Protein AF-A0A842VU24-F1 (afdb_monomer)

Secondary structure (DSSP, 8-state):
----TBSB-HHHHHHHHHHHHHHHHHHH-TT--EEEEEESSSEEEEEEEE--HHHHHHHGGG----S--BHHHHHHHHHHHHHHHTTT-SSPPEEEEEEE-S--B--HHHHHHHHHHHHHTTEEEEEEEESS---GGG-HHHHHHHHHT--EEEE-SHHHHHHHHHHHHSPPP------TT-TT-GGGSHHHHHHTPEEPBPPPHHHHHHHHHSTTTS----TTT--SS-TTT---HHHHEEE-TTT--EEEHHHHHHHHHHH-TT-TTEEE-TTT--EEE--HHHHHHHHHHHHTT-----------EE-EEEPPHHHHTT--S--TTT-----TTS-EEEETTT--EEEHHHHHHHHHHTSB-TTT-PEEP--

Radius of gyration: 28.28 Å; Cα contacts (8 Å, |Δi|>4): 596; chains: 1; bounding box: 62×72×73 Å

Foldseek 3Di:
DQDCPQVRGLLVLLLLLQLLLLVLQCVVPLPAWDWDWDFAVAIAGQGATDSDSVSSNVSSVPDDHHHAGAVLLNLLQLVLSVVVVCVVDPDDQAEAEEEEQLRHDDDLVSLVLSLVLCLVQLYAYEYEHEDDDDPPVPDSSCVSNVSSVHYYHYDSHSVCSSCVSNVRSDDDDDPDDPHPPPVPDPPPSPPSNLSSAAAFAADDPVSLVVCVVVPPPDQQAAPQPRHQADPQPRDGCNVQWTADSHPRRIHGLLSQLVQLCVAPVPGSQWFADPPPRRIHGHDVVSNVSNVVVVVVVPPPDPDPDPQAAWEKAWDDLVCQVVDPAAAPQPRHRRDSPFIWIAIPPPRHIHTPVRVVVCCVPQCADPPPRHHYDDD

Solvent-accessible surface area (backbone atoms only — not comparable to full-atom values): 21654 Å² total; per-residue (Å²): 86,83,55,47,86,54,80,48,39,45,46,60,42,47,53,49,9,50,46,38,18,51,55,44,31,36,73,76,37,6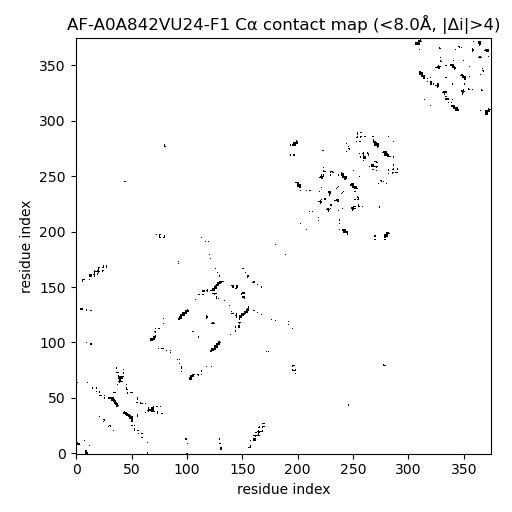8,83,50,68,48,63,42,70,49,57,16,70,54,59,43,81,64,41,66,77,41,57,55,62,64,65,56,52,57,49,56,75,76,69,71,92,39,87,59,23,39,56,59,60,37,52,30,52,52,51,50,55,49,58,57,48,56,74,77,47,79,94,69,87,46,73,46,82,45,75,42,54,81,78,53,54,76,56,68,70,61,43,51,53,48,30,51,44,32,37,65,74,59,28,26,31,28,28,43,36,45,53,89,83,71,69,76,90,74,38,66,58,47,52,40,4,58,69,22,74,24,54,64,46,79,30,58,48,59,67,61,39,30,51,43,18,44,68,70,34,60,82,80,83,80,72,90,63,86,59,95,78,49,90,86,56,75,88,72,59,67,68,57,60,64,72,46,36,43,59,58,33,70,71,49,73,68,58,41,52,50,62,66,66,48,73,79,82,71,62,72,42,16,74,81,77,67,33,48,45,39,90,89,76,66,45,49,41,81,79,44,32,24,23,41,69,85,78,63,48,39,33,33,44,63,57,51,23,52,48,7,45,72,76,24,77,92,44,41,42,37,36,56,40,94,85,76,61,49,54,32,26,53,62,64,70,41,34,54,60,53,55,63,58,54,56,74,75,59,72,74,78,78,83,77,85,75,82,58,68,34,47,68,46,74,54,60,78,88,53,45,83,71,54,95,58,46,22,77,76,79,63,47,70,68,60,94,88,57,59,39,32,29,32,72,81,73,64,52,35,28,41,50,75,49,45,54,50,37,47,74,78,65,38,26,43,89,88,76,65,30,35,56,55,93,125

Sequence (375 aa):
MIRNDIGLSRLFLALKASKKFIKAKINIDPSDLISIISFGNRVNKICQFTNDEEILVESLDNVKISGKGNLNDALVYGMQMLSTEMRKIGGKVHRIFILTDNKLNKDEEKLLNLANIAKGLNIYVDACQIGKTVNYSKSILKRISQFTGGDYGFFNNPEATINSGKSFASKKTIIKSNGYISFEKKEKAAPLLSKIALPLRRPNFMEIRLMMRNGNTEQKKCAICHSAKAPLTGADFFSEGRYCPSCDRPIHLSCAAMWAKKSSPEKRNIFRCPFCYFLVKIPLSAVSLVSKKKDNSKNKIEILETINTTKMKRIPAEEINKINASCSYCHNIFVGEYQVFKCENCGSYYHEPCLQKVFKEIGACRYCGYKITSK

Nearest PDB structures (foldseek):
  4wfq-assembly1_A  TM=8.377E-01  e=1.380E-07  Saccharomyces cerevisiae S288C
  7o4l-assembly1_6  TM=5.016E-01  e=2.884E-10  Saccharomyces cerevisiae S288C
  8umh-assembly1_6  TM=4.430E-01  e=6.566E-10  Saccharomyces cerevisiae
  7m2u-assembly1_6  TM=4.688E-01  e=5.082E-08  Saccharomyces cerevisiae S288C
  7ml0-assembly1_6  TM=4.858E-01  e=2.794E-07  Saccharomyces cerevisiae

Mean predicted aligned error: 15.79 Å

Structure (mmCIF, N/CA/C/O backbone):
data_AF-A0A842VU24-F1
#
_entry.id   AF-A0A842VU24-F1
#
loop_
_atom_site.group_PDB
_atom_site.id
_atom_site.type_symbol
_atom_site.label_atom_id
_atom_site.label_alt_id
_atom_site.label_comp_id
_atom_site.label_asym_id
_atom_site.label_entity_id
_atom_site.label_seq_id
_atom_site.pdbx_PDB_ins_code
_atom_site.Cartn_x
_atom_site.Cartn_y
_atom_site.Cartn_z
_atom_site.occupancy
_atom_site.B_iso_or_equiv
_atom_site.auth_seq_id
_atom_site.auth_comp_id
_atom_site.auth_asym_id
_atom_site.auth_atom_id
_atom_site.pdbx_PDB_model_num
ATOM 1 N N . MET A 1 1 ? -1.423 2.266 -17.296 1.00 88.62 1 MET A N 1
ATOM 2 C CA . MET A 1 1 ? -0.968 0.904 -17.664 1.00 88.62 1 MET A CA 1
ATOM 3 C C . MET A 1 1 ? -1.609 0.321 -18.935 1.00 88.62 1 MET A C 1
ATOM 5 O O . MET A 1 1 ? -0.985 -0.543 -19.529 1.00 88.62 1 MET A O 1
ATOM 9 N N . ILE A 1 2 ? -2.797 0.774 -19.384 1.00 88.44 2 ILE A N 1
ATOM 10 C CA . ILE A 1 2 ? -3.490 0.233 -20.589 1.00 88.44 2 ILE A CA 1
ATOM 11 C C . ILE A 1 2 ? -2.784 0.605 -21.903 1.00 88.44 2 ILE A C 1
ATOM 13 O O . ILE A 1 2 ? -2.879 -0.116 -22.884 1.00 88.44 2 ILE A O 1
ATOM 17 N N . ARG A 1 3 ? -2.093 1.749 -21.930 1.00 85.56 3 ARG A N 1
ATOM 18 C CA . ARG A 1 3 ? -1.524 2.324 -23.156 1.00 85.56 3 ARG A CA 1
ATOM 19 C C . ARG A 1 3 ? -0.499 1.383 -23.800 1.00 85.56 3 ARG A C 1
ATOM 21 O O . ARG A 1 3 ? 0.349 0.840 -23.094 1.00 85.56 3 ARG A O 1
ATOM 28 N N . ASN A 1 4 ? -0.546 1.303 -25.129 1.00 86.50 4 ASN A N 1
ATOM 29 C CA . ASN A 1 4 ? 0.400 0.568 -25.983 1.00 86.50 4 ASN A CA 1
ATOM 30 C C . ASN A 1 4 ? 1.345 1.528 -26.718 1.00 86.50 4 ASN A C 1
ATOM 32 O O . ASN A 1 4 ? 1.776 1.284 -27.839 1.00 86.50 4 ASN A O 1
ATOM 36 N N . ASP A 1 5 ? 1.628 2.680 -26.116 1.00 80.56 5 ASP A N 1
ATOM 37 C CA . ASP A 1 5 ? 2.322 3.756 -26.808 1.00 80.56 5 ASP A CA 1
ATOM 38 C C . ASP A 1 5 ? 3.797 3.444 -27.067 1.00 80.56 5 ASP A C 1
ATOM 40 O O . ASP A 1 5 ? 4.388 4.063 -27.935 1.00 80.56 5 ASP A O 1
ATOM 44 N N . ILE A 1 6 ? 4.376 2.461 -26.385 1.00 82.25 6 ILE A N 1
ATOM 45 C CA . ILE A 1 6 ? 5.749 1.975 -26.581 1.00 82.25 6 ILE A CA 1
ATOM 46 C C . ILE A 1 6 ? 5.776 0.622 -27.316 1.00 82.25 6 ILE A C 1
ATOM 48 O O . ILE A 1 6 ? 6.638 -0.206 -27.061 1.00 82.25 6 ILE A O 1
ATOM 52 N N . GLY A 1 7 ? 4.802 0.367 -28.196 1.00 79.94 7 GLY A N 1
ATOM 53 C CA . GLY A 1 7 ? 4.687 -0.859 -29.001 1.00 79.94 7 GLY A CA 1
ATOM 54 C C . GLY A 1 7 ? 3.999 -2.014 -28.270 1.00 79.94 7 GLY A C 1
ATOM 55 O O . GLY A 1 7 ? 3.129 -2.671 -28.830 1.00 79.94 7 GLY A O 1
ATOM 56 N N . LEU A 1 8 ? 4.316 -2.211 -26.989 1.00 86.44 8 LEU A N 1
ATOM 57 C CA . LEU A 1 8 ? 3.658 -3.187 -26.117 1.00 86.44 8 LEU A CA 1
ATOM 58 C C . LEU A 1 8 ? 2.843 -2.497 -25.023 1.00 86.44 8 LEU A C 1
ATOM 60 O O . LEU A 1 8 ? 3.089 -1.340 -24.664 1.00 86.44 8 LEU A O 1
ATOM 64 N N . SER A 1 9 ? 1.887 -3.232 -24.451 1.00 90.75 9 SER A N 1
ATOM 65 C CA . SER A 1 9 ? 1.156 -2.761 -23.276 1.00 90.75 9 SER A CA 1
ATOM 66 C C . SER A 1 9 ? 2.116 -2.484 -22.125 1.00 90.75 9 SER A C 1
ATOM 68 O O . SER A 1 9 ? 2.930 -3.331 -21.750 1.00 90.75 9 SER A O 1
ATOM 70 N N . ARG A 1 10 ? 1.994 -1.305 -21.506 1.00 91.69 10 ARG A N 1
ATOM 71 C CA . ARG A 1 10 ? 2.814 -0.949 -20.336 1.00 91.69 10 ARG A CA 1
ATOM 72 C C . ARG A 1 10 ? 2.632 -1.929 -19.179 1.00 91.69 10 ARG A C 1
ATOM 74 O O . ARG A 1 10 ? 3.585 -2.153 -18.438 1.00 91.69 10 ARG A O 1
ATOM 81 N N . LEU A 1 11 ? 1.439 -2.516 -19.018 1.00 93.62 11 LEU A N 1
ATOM 82 C CA . LEU A 1 11 ? 1.235 -3.582 -18.034 1.00 93.62 11 LEU A CA 1
ATOM 83 C C . LEU A 1 11 ? 2.083 -4.806 -18.376 1.00 93.62 11 LEU A C 1
ATOM 85 O O . LEU A 1 11 ? 2.804 -5.288 -17.513 1.00 93.62 11 LEU A O 1
ATOM 89 N N . PHE A 1 12 ? 2.034 -5.272 -19.623 1.00 93.56 12 PHE A N 1
ATOM 90 C CA . PHE A 1 12 ? 2.820 -6.424 -20.063 1.00 93.56 12 PHE A CA 1
ATOM 91 C C . PHE A 1 12 ? 4.319 -6.218 -19.805 1.00 93.56 12 PHE A C 1
ATOM 93 O O . PHE A 1 12 ? 4.987 -7.094 -19.255 1.00 93.56 12 PHE A O 1
ATOM 100 N N . LEU A 1 13 ? 4.830 -5.026 -20.121 1.00 94.06 13 LEU A N 1
ATOM 101 C CA . LEU A 1 13 ? 6.223 -4.665 -19.862 1.00 94.06 13 LEU A CA 1
ATOM 102 C C . LEU A 1 13 ? 6.555 -4.640 -18.370 1.00 94.06 13 LEU A C 1
ATOM 104 O O . LEU A 1 13 ? 7.585 -5.182 -17.975 1.00 94.06 13 LEU A O 1
ATOM 108 N N . ALA A 1 14 ? 5.676 -4.079 -17.535 1.00 95.00 14 ALA A N 1
ATOM 109 C CA . ALA A 1 14 ? 5.852 -4.111 -16.087 1.00 95.00 14 ALA A CA 1
ATOM 110 C C . ALA A 1 14 ? 5.851 -5.545 -15.541 1.00 95.00 14 ALA A C 1
ATOM 112 O O . ALA A 1 14 ? 6.704 -5.873 -14.727 1.00 95.00 14 ALA A O 1
ATOM 113 N N . LEU A 1 15 ? 4.962 -6.423 -16.016 1.00 95.94 15 LEU A N 1
ATOM 114 C CA . LEU A 1 15 ? 4.932 -7.826 -15.591 1.00 95.94 15 LEU A CA 1
ATOM 115 C C . LEU A 1 15 ? 6.215 -8.563 -15.994 1.00 95.94 15 LEU A C 1
ATOM 117 O O . LEU A 1 15 ? 6.797 -9.270 -15.173 1.00 95.94 15 LEU A O 1
ATOM 121 N N . LYS A 1 16 ? 6.715 -8.360 -17.219 1.00 95.69 16 LYS A N 1
ATOM 122 C CA . LYS A 1 16 ? 7.994 -8.940 -17.666 1.00 95.69 16 LYS A CA 1
ATOM 123 C C . LYS A 1 16 ? 9.186 -8.402 -16.866 1.00 95.69 16 LYS A C 1
ATOM 125 O O . LYS A 1 16 ? 10.057 -9.189 -16.496 1.00 95.69 16 LYS A O 1
ATOM 130 N N . ALA A 1 17 ? 9.211 -7.104 -16.565 1.00 95.62 17 ALA A N 1
ATOM 131 C CA . ALA A 1 17 ? 10.233 -6.495 -15.714 1.00 95.62 17 ALA A CA 1
ATOM 132 C C . ALA A 1 17 ? 10.185 -7.052 -14.281 1.00 95.62 17 ALA A C 1
ATOM 134 O O . ALA A 1 17 ? 11.224 -7.432 -13.746 1.00 95.62 17 ALA A O 1
ATOM 135 N N . SER A 1 18 ? 8.992 -7.193 -13.692 1.00 96.94 18 SER A N 1
ATOM 136 C CA . SER A 1 18 ? 8.795 -7.812 -12.375 1.00 96.94 18 SER A CA 1
ATOM 137 C C . SER A 1 18 ? 9.266 -9.265 -12.346 1.00 96.94 18 SER A C 1
ATOM 139 O O . SER A 1 18 ? 9.987 -9.643 -11.429 1.00 96.94 18 SER A O 1
ATOM 141 N N . LYS A 1 19 ? 8.945 -10.067 -13.373 1.00 97.00 19 LYS A N 1
ATOM 142 C CA . LYS A 1 19 ? 9.450 -11.446 -13.488 1.00 97.00 19 LYS A CA 1
ATOM 143 C C . LYS A 1 19 ? 10.982 -11.468 -13.545 1.00 97.00 19 LYS A C 1
ATOM 145 O O . LYS A 1 19 ? 11.599 -12.221 -12.801 1.00 97.00 19 LYS A O 1
ATOM 150 N N . LYS A 1 20 ? 11.620 -10.611 -14.357 1.00 95.88 20 LYS A N 1
ATOM 151 C CA . LYS A 1 20 ? 13.095 -10.517 -14.389 1.00 95.88 20 LYS A CA 1
ATOM 152 C C . LYS A 1 20 ? 13.691 -10.062 -13.055 1.00 95.88 20 LYS A C 1
ATOM 154 O O . LYS A 1 20 ? 14.744 -10.569 -12.685 1.00 95.88 20 LYS A O 1
ATOM 159 N N . PHE A 1 21 ? 13.037 -9.137 -12.352 1.00 96.31 21 PHE A N 1
ATOM 160 C CA . PHE A 1 21 ? 13.448 -8.701 -11.019 1.00 96.31 21 PHE A CA 1
ATOM 161 C C . PHE A 1 21 ? 13.424 -9.860 -10.022 1.00 96.31 21 PHE A C 1
ATOM 163 O O . PHE A 1 21 ? 14.427 -10.087 -9.361 1.00 96.31 21 PHE A O 1
ATOM 170 N N . ILE A 1 22 ? 12.323 -10.616 -9.956 1.00 96.38 22 ILE A N 1
ATOM 171 C CA . ILE A 1 22 ? 12.153 -11.748 -9.029 1.00 96.38 22 ILE A CA 1
ATOM 172 C C . ILE A 1 22 ? 13.247 -12.792 -9.246 1.00 96.38 22 ILE A C 1
ATOM 174 O O . ILE A 1 22 ? 13.991 -13.084 -8.314 1.00 96.38 22 ILE A O 1
ATOM 178 N N . LYS A 1 23 ? 13.416 -13.249 -10.495 1.00 96.00 23 LYS A N 1
ATOM 179 C CA . LYS A 1 23 ? 14.455 -14.224 -10.863 1.00 96.00 23 LYS A CA 1
ATOM 180 C C . LYS A 1 23 ? 15.850 -13.732 -10.488 1.00 96.00 23 LYS A C 1
ATOM 182 O O . LYS A 1 23 ? 16.618 -14.429 -9.842 1.00 96.00 23 LYS A O 1
ATOM 187 N N . ALA A 1 24 ? 16.182 -12.495 -10.865 1.00 94.69 24 ALA A N 1
ATOM 188 C CA . ALA A 1 24 ? 17.488 -11.925 -10.551 1.00 94.69 24 ALA A CA 1
ATOM 189 C C . ALA A 1 24 ? 17.704 -11.782 -9.039 1.00 94.69 24 ALA A C 1
ATOM 191 O O . ALA A 1 24 ? 18.809 -12.003 -8.561 1.00 94.69 24 ALA A O 1
ATOM 192 N N . LYS A 1 25 ? 16.663 -11.423 -8.284 1.00 93.00 25 LYS A N 1
ATOM 193 C CA . LYS A 1 25 ? 16.756 -11.190 -6.845 1.00 93.00 25 LYS A CA 1
ATOM 194 C C . LYS A 1 25 ? 16.999 -12.482 -6.070 1.00 93.00 25 LYS A C 1
ATOM 196 O O . LYS A 1 25 ? 17.918 -12.511 -5.260 1.00 93.00 25 LYS A O 1
ATOM 201 N N . ILE A 1 26 ? 16.233 -13.528 -6.378 1.00 94.06 26 ILE A N 1
ATOM 202 C CA . ILE A 1 26 ? 16.370 -14.859 -5.770 1.00 94.06 26 ILE A CA 1
ATOM 203 C C . ILE A 1 26 ? 17.711 -15.492 -6.161 1.00 94.06 26 ILE A C 1
ATOM 205 O O . ILE A 1 26 ? 18.390 -16.047 -5.305 1.00 94.06 26 ILE A O 1
ATOM 209 N N . ASN A 1 27 ? 18.155 -15.320 -7.412 1.00 94.56 27 ASN A N 1
ATOM 210 C CA . ASN A 1 27 ? 19.471 -15.801 -7.848 1.00 94.56 27 ASN A CA 1
ATOM 211 C C . ASN A 1 27 ? 20.638 -15.101 -7.136 1.00 94.56 27 ASN A C 1
ATOM 213 O O . ASN A 1 27 ? 21.674 -15.720 -6.917 1.00 94.56 27 ASN A O 1
ATOM 217 N N . ILE A 1 28 ? 20.502 -13.811 -6.806 1.00 92.50 28 ILE A N 1
ATOM 218 C CA . ILE A 1 28 ? 21.520 -13.082 -6.035 1.00 92.50 28 ILE A CA 1
ATOM 219 C C . ILE A 1 28 ? 21.537 -13.561 -4.580 1.00 92.50 28 ILE A C 1
ATOM 221 O O . ILE A 1 28 ? 22.607 -13.668 -3.987 1.00 92.50 28 ILE A O 1
ATOM 225 N N . ASP A 1 29 ? 20.365 -13.789 -3.985 1.00 89.69 29 ASP A N 1
ATOM 226 C CA . ASP A 1 29 ? 20.240 -14.258 -2.608 1.00 89.69 29 ASP A CA 1
ATOM 227 C C . ASP A 1 29 ? 18.931 -15.045 -2.404 1.00 89.69 29 ASP A C 1
ATOM 229 O O . ASP A 1 29 ? 17.859 -14.436 -2.297 1.00 89.69 29 ASP A O 1
ATOM 233 N N . PRO A 1 30 ? 19.002 -16.383 -2.276 1.00 90.50 30 PRO A N 1
ATOM 234 C CA . PRO A 1 30 ? 17.831 -17.239 -2.072 1.00 90.50 30 PRO A CA 1
ATOM 235 C C . PRO A 1 30 ? 17.081 -17.000 -0.750 1.00 90.50 30 PRO A C 1
ATOM 237 O O . PRO A 1 30 ? 15.975 -17.509 -0.556 1.00 90.50 30 PRO A O 1
ATOM 240 N N . SER A 1 31 ? 17.668 -16.242 0.184 1.00 89.19 31 SER A N 1
ATOM 241 C CA . SER A 1 31 ? 17.036 -15.872 1.456 1.00 89.19 31 SER A CA 1
ATOM 242 C C . SER A 1 31 ? 16.206 -14.580 1.376 1.00 89.19 31 SER A C 1
ATOM 244 O O . SER A 1 31 ? 15.526 -14.216 2.352 1.00 89.19 31 SER A O 1
ATOM 246 N N . ASP A 1 32 ? 16.247 -13.872 0.239 1.00 91.62 32 ASP A N 1
ATOM 247 C CA . ASP A 1 32 ? 15.418 -12.693 0.002 1.00 91.62 32 ASP A CA 1
ATOM 248 C C . ASP A 1 32 ? 13.941 -13.091 -0.096 1.00 91.62 32 ASP A C 1
ATOM 250 O O . ASP A 1 32 ? 13.548 -13.980 -0.843 1.00 91.62 32 ASP A O 1
ATOM 254 N N . LEU A 1 33 ? 13.102 -12.383 0.661 1.00 93.75 33 LEU A N 1
ATOM 255 C CA . LEU A 1 33 ? 11.657 -12.578 0.648 1.00 93.75 33 LEU A CA 1
ATOM 256 C C . LEU A 1 33 ? 11.007 -11.465 -0.167 1.00 93.75 33 LEU A C 1
ATOM 258 O O . LEU A 1 33 ? 11.235 -10.279 0.089 1.00 93.75 33 LEU A O 1
ATOM 262 N N . ILE A 1 34 ? 10.144 -11.840 -1.105 1.00 96.19 34 ILE A N 1
ATOM 263 C CA . ILE A 1 34 ? 9.432 -10.912 -1.981 1.00 96.19 34 ILE A CA 1
ATOM 264 C C . ILE A 1 34 ? 7.936 -11.056 -1.732 1.00 96.19 34 ILE A C 1
ATOM 266 O O . ILE A 1 34 ? 7.418 -12.155 -1.574 1.00 96.19 34 ILE A O 1
ATOM 270 N N . SER A 1 35 ? 7.233 -9.928 -1.698 1.00 96.19 35 SER A N 1
ATOM 271 C CA . SER A 1 35 ? 5.774 -9.878 -1.705 1.00 96.19 35 SER A CA 1
ATOM 272 C C . SER A 1 35 ? 5.308 -8.996 -2.854 1.00 96.19 35 SER A C 1
ATOM 274 O O . SER A 1 35 ? 5.956 -8.003 -3.193 1.00 96.19 35 SER A O 1
ATOM 276 N N . ILE A 1 36 ? 4.172 -9.359 -3.450 1.00 96.81 36 ILE A N 1
ATOM 277 C CA . ILE A 1 36 ? 3.624 -8.677 -4.619 1.00 96.81 36 ILE A CA 1
ATOM 278 C C . ILE A 1 36 ? 2.291 -8.038 -4.253 1.00 96.81 36 ILE A C 1
ATOM 280 O O . ILE A 1 36 ? 1.361 -8.699 -3.779 1.00 96.81 36 ILE A O 1
ATOM 284 N N . ILE A 1 37 ? 2.189 -6.740 -4.522 1.00 95.69 37 ILE A N 1
ATOM 285 C CA . ILE A 1 37 ? 0.958 -5.963 -4.394 1.00 95.69 37 ILE A CA 1
ATOM 286 C C . ILE A 1 37 ? 0.603 -5.348 -5.746 1.00 95.69 37 ILE A C 1
ATOM 288 O O . ILE A 1 37 ? 1.475 -4.883 -6.478 1.00 95.69 37 ILE A O 1
ATOM 292 N N . SER A 1 38 ? -0.686 -5.315 -6.073 1.00 94.88 38 SER A N 1
ATOM 293 C CA . SER A 1 38 ? -1.199 -4.483 -7.164 1.00 94.88 38 SER A CA 1
ATOM 294 C C . SER A 1 38 ? -1.936 -3.294 -6.588 1.00 94.88 38 SER A C 1
ATOM 296 O O . SER A 1 38 ? -2.545 -3.371 -5.521 1.00 94.88 38 SER A O 1
ATOM 298 N N . PHE A 1 39 ? -1.894 -2.182 -7.311 1.00 93.38 39 PHE A N 1
ATOM 299 C CA . PHE A 1 39 ? -2.652 -0.997 -6.961 1.00 93.38 39 PHE A CA 1
ATOM 300 C C . PHE A 1 39 ? -3.326 -0.423 -8.204 1.00 93.38 39 PHE A C 1
ATOM 302 O O . PHE A 1 39 ? -2.700 -0.130 -9.221 1.00 93.38 39 PHE A O 1
ATOM 309 N N . GLY A 1 40 ? -4.636 -0.281 -8.096 1.00 90.62 40 GLY A N 1
ATOM 310 C CA . GLY A 1 40 ? -5.518 0.295 -9.096 1.00 90.62 40 GLY A CA 1
ATOM 311 C C . GLY A 1 40 ? -6.623 1.050 -8.370 1.00 90.62 40 GLY A C 1
ATOM 312 O O . GLY A 1 40 ? -6.341 1.851 -7.481 1.00 90.62 40 GLY A O 1
ATOM 313 N N . ASN A 1 41 ? -7.878 0.704 -8.649 1.00 87.12 41 ASN A N 1
ATOM 314 C CA . ASN A 1 41 ? -9.033 1.165 -7.873 1.00 87.12 41 ASN A CA 1
ATOM 315 C C . ASN A 1 41 ? -8.928 0.806 -6.387 1.00 87.12 41 ASN A C 1
ATOM 317 O O . ASN A 1 41 ? -9.497 1.487 -5.536 1.00 87.12 41 ASN A O 1
ATOM 321 N N . ARG A 1 42 ? -8.246 -0.300 -6.086 1.00 87.00 42 ARG A N 1
ATOM 322 C CA . ARG A 1 42 ? -7.926 -0.765 -4.738 1.00 87.00 42 ARG A CA 1
ATOM 323 C C . ARG A 1 42 ? -6.494 -1.279 -4.722 1.00 87.00 42 ARG A C 1
ATOM 325 O O . ARG A 1 42 ? -5.924 -1.568 -5.776 1.00 87.00 42 ARG A O 1
ATOM 332 N N . VAL A 1 43 ? -5.931 -1.376 -3.526 1.00 91.44 43 VAL A N 1
ATOM 333 C CA . VAL A 1 43 ? -4.667 -2.075 -3.299 1.00 91.44 43 VAL A CA 1
ATOM 334 C C . VAL A 1 43 ? -5.002 -3.509 -2.927 1.00 91.44 43 VAL A C 1
ATOM 336 O O . VAL A 1 43 ? -5.747 -3.724 -1.975 1.00 91.44 43 VAL A O 1
ATOM 339 N N . ASN A 1 44 ? -4.461 -4.467 -3.671 1.00 91.25 44 ASN A N 1
ATOM 340 C CA . ASN A 1 44 ? -4.674 -5.888 -3.435 1.00 91.25 44 ASN A CA 1
ATOM 341 C C . ASN A 1 44 ? -3.323 -6.561 -3.192 1.00 91.25 44 ASN A C 1
ATOM 343 O O . ASN A 1 44 ? -2.381 -6.382 -3.970 1.00 91.25 44 ASN A O 1
ATOM 347 N N . LYS A 1 45 ? -3.240 -7.374 -2.138 1.00 93.00 45 LYS A N 1
ATOM 348 C CA . LYS A 1 45 ? -2.116 -8.293 -1.949 1.00 93.00 45 LYS A CA 1
ATOM 349 C C . LYS A 1 45 ? -2.292 -9.465 -2.907 1.00 93.00 45 LYS A C 1
ATOM 351 O O . LYS A 1 45 ? -3.279 -10.182 -2.797 1.00 93.00 45 LYS A O 1
ATOM 356 N N . ILE A 1 46 ? -1.347 -9.631 -3.824 1.00 94.06 46 ILE A N 1
ATOM 357 C CA . ILE A 1 46 ? -1.349 -10.721 -4.804 1.00 94.06 46 ILE A CA 1
ATOM 358 C C . ILE A 1 46 ? -0.629 -11.929 -4.211 1.00 94.06 46 ILE A C 1
ATOM 360 O O . ILE A 1 46 ? -1.171 -13.025 -4.201 1.00 94.06 46 ILE A O 1
ATOM 364 N N . CYS A 1 47 ? 0.562 -11.701 -3.655 1.00 93.88 47 CYS A N 1
ATOM 365 C CA . CYS A 1 47 ? 1.375 -12.741 -3.040 1.00 93.88 47 CYS A CA 1
ATOM 366 C C . CYS A 1 47 ? 1.953 -12.245 -1.709 1.00 93.88 47 CYS A C 1
ATOM 368 O O . CYS A 1 47 ? 2.349 -11.080 -1.581 1.00 93.88 47 CYS A O 1
ATOM 370 N N . GLN A 1 48 ? 1.961 -13.110 -0.694 1.00 93.00 48 GLN A N 1
ATOM 371 C CA . GLN A 1 48 ? 2.623 -12.835 0.585 1.00 93.00 48 GLN A CA 1
ATOM 372 C C . GLN A 1 48 ? 4.148 -12.937 0.456 1.00 93.00 48 GLN A C 1
ATOM 374 O O . GLN A 1 48 ? 4.646 -13.293 -0.603 1.00 93.00 48 GLN A O 1
ATOM 379 N N . PHE A 1 49 ? 4.887 -12.593 1.513 1.00 93.88 49 PHE A N 1
ATOM 380 C CA . PHE A 1 49 ? 6.337 -12.773 1.505 1.00 93.88 49 PHE A CA 1
ATOM 381 C C . PHE A 1 49 ? 6.692 -14.253 1.344 1.00 93.88 49 PHE A C 1
ATOM 383 O O . PHE A 1 49 ? 6.284 -15.074 2.161 1.00 93.88 49 PHE A O 1
ATOM 390 N N . THR A 1 50 ? 7.437 -14.561 0.290 1.00 95.12 50 THR A N 1
ATOM 391 C CA . THR A 1 50 ? 7.994 -15.883 -0.008 1.00 95.12 50 THR A CA 1
ATOM 392 C C . THR A 1 50 ? 9.298 -15.711 -0.793 1.00 95.12 50 THR A C 1
ATOM 394 O O . THR A 1 50 ? 9.539 -14.643 -1.364 1.00 95.12 50 THR A O 1
ATOM 397 N N . ASN A 1 51 ? 10.150 -16.729 -0.791 1.00 94.44 51 ASN A N 1
ATOM 398 C CA . ASN A 1 51 ? 11.321 -16.852 -1.662 1.00 94.44 51 ASN A CA 1
ATOM 399 C C . ASN A 1 51 ? 11.102 -17.878 -2.790 1.00 94.44 51 ASN A C 1
ATOM 401 O O . ASN A 1 51 ? 12.011 -18.118 -3.576 1.00 94.44 51 ASN A O 1
ATOM 405 N N . ASP A 1 52 ? 9.906 -18.463 -2.877 1.00 96.50 52 ASP A N 1
ATOM 406 C CA . ASP A 1 52 ? 9.524 -19.376 -3.951 1.00 96.50 52 ASP A CA 1
ATOM 407 C C . ASP A 1 52 ? 9.309 -18.602 -5.264 1.00 96.50 52 ASP A C 1
ATOM 409 O O . ASP A 1 52 ? 8.369 -17.807 -5.395 1.00 96.50 52 ASP A O 1
ATOM 413 N N . GLU A 1 53 ? 10.215 -18.807 -6.223 1.00 96.31 53 GLU A N 1
ATOM 414 C CA . GLU A 1 53 ? 10.186 -18.145 -7.528 1.00 96.31 53 GLU A CA 1
ATOM 415 C C . GLU A 1 53 ? 8.921 -18.485 -8.321 1.00 96.31 53 GLU A C 1
ATOM 417 O O . GLU A 1 53 ? 8.335 -17.585 -8.932 1.00 96.31 53 GLU A O 1
ATOM 422 N N . GLU A 1 54 ? 8.501 -19.750 -8.324 1.00 95.69 54 GLU A N 1
ATOM 423 C CA . GLU A 1 54 ? 7.387 -20.232 -9.143 1.00 95.69 54 GLU A CA 1
ATOM 424 C C . GLU A 1 54 ? 6.090 -19.577 -8.678 1.00 95.69 54 GLU A C 1
ATOM 426 O O . GLU A 1 54 ? 5.427 -18.895 -9.465 1.00 95.69 54 GLU A O 1
ATOM 431 N N . ILE A 1 55 ? 5.820 -19.624 -7.368 1.00 95.94 55 ILE A N 1
ATOM 432 C CA . ILE A 1 55 ? 4.646 -18.977 -6.763 1.00 95.94 55 ILE A CA 1
ATOM 433 C C . ILE A 1 55 ? 4.628 -17.475 -7.080 1.00 95.94 55 ILE A C 1
ATOM 435 O O . ILE A 1 55 ? 3.585 -16.901 -7.410 1.00 95.94 55 ILE A O 1
ATOM 439 N N . LEU A 1 56 ? 5.777 -16.799 -6.989 1.00 96.19 56 LEU A N 1
ATOM 440 C CA . LEU A 1 56 ? 5.874 -15.369 -7.281 1.00 96.19 56 LEU A CA 1
ATOM 441 C C . LEU A 1 56 ? 5.594 -15.061 -8.755 1.00 96.19 56 LEU A C 1
ATOM 443 O O . LEU A 1 56 ? 4.851 -14.120 -9.054 1.00 96.19 56 LEU A O 1
ATOM 447 N N . VAL A 1 57 ? 6.170 -15.837 -9.671 1.00 95.88 57 VAL A N 1
ATOM 448 C CA . VAL A 1 57 ? 6.030 -15.644 -11.118 1.00 95.88 57 VAL A CA 1
ATOM 449 C C . VAL A 1 57 ? 4.609 -15.944 -11.589 1.00 95.88 57 VAL A C 1
ATOM 451 O O . VAL A 1 57 ? 4.071 -15.144 -12.359 1.00 95.88 57 VAL A O 1
ATOM 454 N N . GLU A 1 58 ? 3.996 -17.026 -11.110 1.00 95.75 58 GLU A N 1
ATOM 455 C CA . GLU A 1 58 ? 2.611 -17.400 -11.426 1.00 95.75 58 GLU A CA 1
ATOM 456 C C . GLU A 1 58 ? 1.612 -16.383 -10.874 1.00 95.75 58 GLU A C 1
ATOM 458 O O . GLU A 1 58 ? 0.652 -15.994 -11.544 1.00 95.75 58 GLU A O 1
ATOM 463 N N . SER A 1 59 ? 1.865 -15.858 -9.670 1.00 95.06 59 SER A N 1
ATOM 464 C CA . SER A 1 59 ? 0.971 -14.872 -9.059 1.00 95.06 59 SER A CA 1
ATOM 465 C C . SER A 1 59 ? 0.831 -13.587 -9.896 1.00 95.06 59 SER A C 1
ATOM 467 O O . SER A 1 59 ? -0.202 -12.914 -9.839 1.00 95.06 59 SER A O 1
ATOM 469 N N . LEU A 1 60 ? 1.829 -13.264 -10.732 1.00 94.56 60 LEU A N 1
ATOM 470 C CA . LEU A 1 60 ? 1.794 -12.116 -11.642 1.00 94.56 60 LEU A CA 1
ATOM 471 C C . LEU A 1 60 ? 0.860 -12.302 -12.846 1.00 94.56 60 LEU A C 1
ATOM 473 O O . LEU A 1 60 ? 0.425 -11.301 -13.419 1.00 94.56 60 LEU A O 1
ATOM 477 N N . ASP A 1 61 ? 0.524 -13.533 -13.230 1.00 90.88 61 ASP A N 1
ATOM 478 C CA . ASP A 1 61 ? -0.293 -13.793 -14.424 1.00 90.88 61 ASP A CA 1
ATOM 479 C C . ASP A 1 61 ? -1.765 -13.400 -14.225 1.00 90.88 61 ASP A C 1
ATOM 481 O O . ASP A 1 61 ? -2.466 -13.043 -15.171 1.00 90.88 61 ASP A O 1
ATOM 485 N N . ASN A 1 62 ? -2.208 -13.326 -12.968 1.00 86.12 62 ASN A N 1
ATOM 486 C CA . ASN A 1 62 ? -3.563 -12.917 -12.601 1.00 86.12 62 ASN A CA 1
ATOM 487 C C . ASN A 1 62 ? -3.746 -11.394 -12.467 1.00 86.12 62 ASN A C 1
ATOM 489 O O . ASN A 1 62 ? -4.838 -10.916 -12.137 1.00 86.12 62 ASN A O 1
ATOM 493 N N . VAL A 1 63 ? -2.699 -10.600 -12.706 1.00 91.75 63 VAL A N 1
ATOM 494 C CA . VAL A 1 63 ? -2.739 -9.151 -12.488 1.00 91.75 63 VAL A CA 1
ATOM 495 C C . VAL A 1 63 ? -3.488 -8.450 -13.614 1.00 91.75 63 VAL A C 1
ATOM 497 O O . VAL A 1 63 ? -3.040 -8.385 -14.755 1.00 91.75 63 VAL A O 1
ATOM 500 N N . LYS A 1 64 ? -4.624 -7.842 -13.261 1.00 89.56 64 LYS A N 1
ATOM 501 C CA . LYS A 1 64 ? -5.476 -7.084 -14.184 1.00 89.56 64 LYS A CA 1
ATOM 502 C C . LYS A 1 64 ? -5.487 -5.600 -13.842 1.00 89.56 64 LYS A C 1
ATOM 504 O O . LYS A 1 64 ? -5.343 -5.192 -12.688 1.00 89.56 64 LYS A O 1
ATOM 509 N N . ILE A 1 65 ? -5.696 -4.772 -14.861 1.00 89.50 65 ILE A N 1
ATOM 510 C CA . ILE A 1 65 ? -5.831 -3.324 -14.686 1.00 89.50 65 ILE A CA 1
ATOM 511 C C . ILE A 1 65 ? -7.186 -3.029 -14.042 1.00 89.50 65 ILE A C 1
ATOM 513 O O . ILE A 1 65 ? -8.218 -3.487 -14.524 1.00 89.50 65 ILE A O 1
ATOM 517 N N . SER A 1 66 ? -7.196 -2.222 -12.979 1.00 88.56 66 SER A N 1
ATOM 518 C CA . SER A 1 66 ? -8.432 -1.732 -12.364 1.00 88.56 66 SER A CA 1
ATOM 519 C C . SER A 1 66 ? -8.351 -0.224 -12.109 1.00 88.56 66 SER A C 1
ATOM 521 O O . SER A 1 66 ? -7.502 0.228 -11.354 1.00 88.56 66 SER A O 1
ATOM 523 N N . GLY A 1 67 ? -9.228 0.544 -12.767 1.00 85.88 67 GLY A N 1
ATOM 524 C CA . GLY A 1 67 ? -9.316 2.017 -12.773 1.00 85.88 67 GLY A CA 1
ATOM 525 C C . GLY A 1 67 ? -8.043 2.816 -12.442 1.00 85.88 67 GLY A C 1
ATOM 526 O O . GLY A 1 67 ? -7.017 2.608 -13.088 1.00 85.88 67 GLY A O 1
ATOM 527 N N . LYS A 1 68 ? -8.116 3.804 -11.533 1.00 85.56 68 LYS A N 1
ATOM 528 C CA . LYS A 1 68 ? -7.003 4.745 -11.268 1.00 85.56 68 LYS A CA 1
ATOM 529 C C . LYS A 1 68 ? -6.238 4.368 -10.001 1.00 85.56 68 LYS A C 1
ATOM 531 O O . LYS A 1 68 ? -6.788 4.442 -8.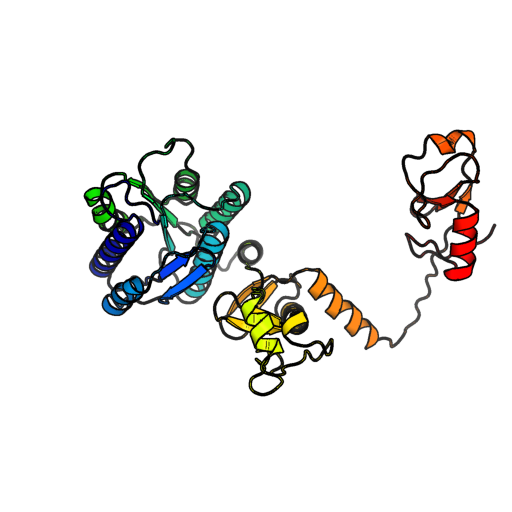909 1.00 85.56 68 LYS A O 1
ATOM 536 N N . GLY A 1 69 ? -4.955 4.038 -10.157 1.00 85.19 69 GLY A N 1
ATOM 537 C CA . GLY A 1 69 ? -4.056 3.699 -9.052 1.00 85.19 69 GLY A CA 1
ATOM 538 C C . GLY A 1 69 ? -3.885 4.834 -8.039 1.00 85.19 69 GLY A C 1
ATOM 539 O O . GLY A 1 69 ? -3.579 5.963 -8.427 1.00 85.19 69 GLY A O 1
ATOM 540 N N . ASN A 1 70 ? -4.031 4.519 -6.748 1.00 89.94 70 ASN A N 1
ATOM 541 C CA . ASN A 1 70 ? -3.682 5.409 -5.638 1.00 89.94 70 ASN A CA 1
ATOM 542 C C . ASN A 1 70 ? -2.332 5.003 -5.028 1.00 89.94 70 ASN A C 1
ATOM 544 O O . ASN A 1 70 ? -2.235 4.005 -4.310 1.00 89.94 70 ASN A O 1
ATOM 548 N N . LEU A 1 71 ? -1.291 5.796 -5.296 1.00 91.31 71 LEU A N 1
ATOM 549 C CA . LEU A 1 71 ? 0.062 5.493 -4.823 1.00 91.31 71 LEU A CA 1
ATOM 550 C C . LEU A 1 71 ? 0.202 5.623 -3.304 1.00 91.31 71 LEU A C 1
ATOM 552 O O . LEU A 1 71 ? 0.957 4.868 -2.696 1.00 91.31 71 LEU A O 1
ATOM 556 N N . ASN A 1 72 ? -0.531 6.559 -2.693 1.00 91.94 72 ASN A N 1
ATOM 557 C CA . ASN A 1 72 ? -0.489 6.766 -1.247 1.00 91.94 72 ASN A CA 1
ATOM 558 C C . ASN A 1 72 ? -0.884 5.490 -0.511 1.00 91.94 72 ASN A C 1
ATOM 560 O O . ASN A 1 72 ? -0.164 5.027 0.368 1.00 91.94 72 ASN A O 1
ATOM 564 N N . ASP A 1 73 ? -2.017 4.908 -0.899 1.00 91.00 73 ASP A N 1
ATOM 565 C CA . ASP A 1 73 ? -2.542 3.717 -0.238 1.00 91.00 73 ASP A CA 1
ATOM 566 C C . ASP A 1 73 ? -1.635 2.508 -0.493 1.00 91.00 73 ASP A C 1
ATOM 568 O O . ASP A 1 73 ? -1.416 1.710 0.416 1.00 91.00 73 ASP A O 1
ATOM 572 N N . ALA A 1 74 ? -1.054 2.400 -1.695 1.00 93.44 74 ALA A N 1
ATOM 573 C CA . ALA A 1 74 ? -0.128 1.326 -2.051 1.00 93.44 74 ALA A CA 1
ATOM 574 C C . ALA A 1 74 ? 1.159 1.369 -1.214 1.00 93.44 74 ALA A C 1
ATOM 576 O O . ALA A 1 74 ? 1.566 0.353 -0.651 1.00 93.44 74 ALA A O 1
ATOM 577 N N . LEU A 1 75 ? 1.765 2.554 -1.077 1.00 93.88 75 LEU A N 1
ATOM 578 C CA . LEU A 1 75 ? 2.945 2.766 -0.236 1.00 93.88 75 LEU A CA 1
ATOM 579 C C . LEU A 1 75 ? 2.652 2.468 1.231 1.00 93.88 75 LEU A C 1
ATOM 581 O O . LEU A 1 75 ? 3.425 1.776 1.889 1.00 93.88 75 LEU A O 1
ATOM 585 N N . VAL A 1 76 ? 1.521 2.960 1.738 1.00 93.00 76 VAL A N 1
ATOM 586 C CA . VAL A 1 76 ? 1.083 2.680 3.105 1.00 93.00 76 VAL A CA 1
ATOM 587 C C . VAL A 1 76 ? 0.931 1.175 3.326 1.00 93.00 76 VAL A C 1
ATOM 589 O O . VAL A 1 76 ? 1.445 0.643 4.310 1.00 93.00 76 VAL A O 1
ATOM 592 N N . TYR A 1 77 ? 0.258 0.483 2.406 1.00 94.38 77 TYR A N 1
ATOM 593 C CA . TYR A 1 77 ? 0.045 -0.957 2.486 1.00 94.38 77 TYR A CA 1
ATOM 594 C C . TYR A 1 77 ? 1.374 -1.726 2.476 1.00 94.38 77 TYR A C 1
ATOM 596 O O . TYR A 1 77 ? 1.603 -2.561 3.351 1.00 94.38 77 TYR A O 1
ATOM 604 N N . GLY A 1 78 ? 2.286 -1.391 1.556 1.00 94.69 78 GLY A N 1
ATOM 605 C CA . GLY A 1 78 ? 3.621 -1.992 1.483 1.00 94.69 78 GLY A CA 1
ATOM 606 C C . GLY A 1 78 ? 4.451 -1.766 2.751 1.00 94.69 78 GLY A C 1
ATOM 607 O O . GLY A 1 78 ? 5.025 -2.711 3.290 1.00 94.69 78 GLY A O 1
ATOM 608 N N . MET A 1 79 ? 4.447 -0.547 3.301 1.00 92.75 79 MET A N 1
ATOM 609 C CA . MET A 1 79 ? 5.134 -0.242 4.562 1.00 92.75 79 MET A CA 1
ATOM 610 C C . MET A 1 79 ? 4.566 -1.027 5.748 1.00 92.75 79 MET A C 1
ATOM 612 O O . MET A 1 79 ? 5.323 -1.462 6.613 1.00 92.75 79 MET A O 1
ATOM 616 N N . GLN A 1 80 ? 3.250 -1.240 5.806 1.00 90.50 80 GLN A N 1
ATOM 617 C CA . GLN A 1 80 ? 2.648 -2.068 6.852 1.00 90.50 80 GLN A CA 1
ATOM 618 C C . GLN A 1 80 ? 3.045 -3.543 6.742 1.00 90.50 80 GLN A C 1
ATOM 620 O O . GLN A 1 80 ? 3.297 -4.186 7.766 1.00 90.50 80 GLN A O 1
ATOM 625 N N . MET A 1 81 ? 3.105 -4.074 5.516 1.00 90.94 81 MET A N 1
ATOM 626 C CA . MET A 1 81 ? 3.580 -5.435 5.276 1.00 90.94 81 MET A CA 1
ATOM 627 C C . MET A 1 81 ? 5.027 -5.584 5.749 1.00 90.94 81 MET A C 1
ATOM 629 O O . MET A 1 81 ? 5.313 -6.462 6.561 1.00 90.94 81 MET A O 1
ATOM 633 N N . LEU A 1 82 ? 5.908 -4.663 5.349 1.00 91.25 82 LEU A N 1
ATOM 634 C CA . LEU A 1 82 ? 7.300 -4.643 5.805 1.00 91.25 82 LEU A CA 1
ATOM 635 C C . LEU A 1 82 ? 7.412 -4.478 7.323 1.00 91.25 82 LEU A C 1
ATOM 637 O O . LEU A 1 82 ? 8.174 -5.200 7.949 1.00 91.25 82 LEU A O 1
ATOM 641 N N . SER A 1 83 ? 6.614 -3.604 7.942 1.00 86.19 83 SER A N 1
ATOM 642 C CA . SER A 1 83 ? 6.618 -3.407 9.400 1.00 86.19 83 SER A CA 1
ATOM 643 C C . SER A 1 83 ? 6.233 -4.663 10.186 1.00 86.19 83 SER A C 1
ATOM 645 O O . SER A 1 83 ? 6.630 -4.812 11.344 1.00 86.19 83 SER A O 1
ATOM 647 N N . THR A 1 84 ? 5.447 -5.556 9.585 1.00 82.25 84 THR A N 1
ATOM 648 C CA . THR A 1 84 ? 5.094 -6.843 10.194 1.00 82.25 84 THR A CA 1
ATOM 649 C C . THR A 1 84 ? 6.277 -7.809 10.131 1.00 82.25 84 THR A C 1
ATOM 651 O O . THR A 1 84 ? 6.562 -8.472 11.124 1.00 82.25 84 THR A O 1
ATOM 654 N N . GLU A 1 85 ? 7.014 -7.821 9.018 1.00 83.62 85 GLU A N 1
ATOM 655 C CA . GLU A 1 85 ? 8.211 -8.656 8.842 1.00 83.62 85 GLU A CA 1
ATOM 656 C C . GLU A 1 85 ? 9.433 -8.143 9.616 1.00 83.62 85 GLU A C 1
ATOM 658 O O . GLU A 1 85 ? 10.147 -8.939 10.218 1.00 83.62 85 GLU A O 1
ATOM 663 N N . MET A 1 86 ? 9.618 -6.822 9.714 1.00 83.00 86 MET A N 1
ATOM 664 C CA . MET A 1 86 ? 10.658 -6.166 10.528 1.00 83.00 86 MET A CA 1
ATOM 665 C C . MET A 1 86 ? 10.682 -6.645 11.984 1.00 83.00 86 MET A C 1
ATOM 667 O O . MET A 1 86 ? 11.714 -6.598 12.642 1.00 83.00 86 MET A O 1
ATOM 671 N N . ARG A 1 87 ? 9.529 -7.065 12.518 1.00 73.62 87 ARG A N 1
ATOM 672 C CA . ARG A 1 87 ? 9.411 -7.557 13.900 1.00 73.62 87 ARG A CA 1
ATOM 673 C C . ARG A 1 87 ? 9.850 -9.002 14.056 1.00 73.62 87 ARG A C 1
ATOM 675 O O . ARG A 1 87 ? 10.162 -9.406 15.168 1.00 73.62 87 ARG A O 1
ATOM 682 N N . LYS A 1 88 ? 9.782 -9.776 12.974 1.00 76.75 88 LYS A N 1
ATOM 683 C CA . LYS A 1 88 ? 10.122 -11.198 12.960 1.00 76.75 88 LYS A CA 1
ATOM 684 C C . LYS A 1 88 ? 11.603 -11.397 12.670 1.00 76.75 88 LYS A C 1
ATOM 686 O O . LYS A 1 88 ? 12.218 -12.284 13.243 1.00 76.75 88 LYS A O 1
ATOM 691 N N . ILE A 1 89 ? 12.153 -10.585 11.766 1.00 66.31 89 ILE A N 1
ATOM 692 C CA . ILE A 1 89 ? 13.494 -10.775 11.218 1.00 66.31 89 ILE A CA 1
ATOM 693 C C . ILE A 1 89 ? 14.266 -9.459 11.327 1.00 66.31 89 ILE A C 1
ATOM 695 O O . ILE A 1 89 ? 13.984 -8.499 10.608 1.00 66.31 89 ILE A O 1
ATOM 699 N N . GLY A 1 90 ? 15.250 -9.423 12.226 1.00 66.12 90 GLY A N 1
ATOM 700 C CA . GLY A 1 90 ? 16.230 -8.340 12.299 1.00 66.12 90 GLY A CA 1
ATOM 701 C C . GLY A 1 90 ? 17.308 -8.473 11.217 1.00 66.12 90 GLY A C 1
ATOM 702 O O . GLY A 1 90 ? 17.541 -9.556 10.689 1.00 66.12 90 GLY A O 1
ATOM 703 N N . GLY A 1 91 ? 17.973 -7.368 10.876 1.00 72.62 91 GLY A N 1
ATOM 704 C CA . GLY A 1 91 ? 19.172 -7.382 10.024 1.00 72.62 91 GLY A CA 1
ATOM 705 C C . GLY A 1 91 ? 18.942 -7.494 8.511 1.00 72.62 91 GLY A C 1
ATOM 706 O O . GLY A 1 91 ? 19.911 -7.452 7.758 1.00 72.62 91 GLY A O 1
ATOM 707 N N . LYS A 1 92 ? 17.691 -7.584 8.036 1.00 82.75 92 LYS A N 1
ATOM 708 C CA . LYS A 1 92 ? 17.373 -7.508 6.599 1.00 82.75 92 LYS A CA 1
ATOM 709 C C . LYS A 1 92 ? 17.188 -6.061 6.135 1.00 82.75 92 LYS A C 1
ATOM 711 O O . LYS A 1 92 ? 16.776 -5.188 6.895 1.00 82.75 92 LYS A O 1
ATOM 716 N N . VAL A 1 93 ? 17.466 -5.814 4.854 1.00 87.25 93 VAL A N 1
ATOM 717 C CA . VAL A 1 93 ? 17.188 -4.524 4.207 1.00 87.25 93 VAL A CA 1
ATOM 718 C C . VAL A 1 93 ? 15.754 -4.516 3.696 1.00 87.25 93 VAL A C 1
ATOM 720 O O . VAL A 1 93 ? 15.358 -5.377 2.912 1.00 87.25 93 VAL A O 1
ATOM 723 N N . HIS A 1 94 ? 14.975 -3.522 4.114 1.00 92.19 94 HIS A N 1
ATOM 724 C CA . HIS A 1 94 ? 13.579 -3.390 3.714 1.00 92.19 94 HIS A CA 1
ATOM 725 C C . HIS A 1 94 ? 13.454 -2.468 2.504 1.00 92.19 94 HIS A C 1
ATOM 727 O O . HIS A 1 94 ? 13.955 -1.344 2.504 1.00 92.19 94 HIS A O 1
ATOM 733 N N . ARG A 1 95 ? 12.778 -2.946 1.458 1.00 94.00 95 ARG A N 1
ATOM 734 C CA . ARG A 1 95 ? 12.714 -2.272 0.160 1.00 94.00 95 ARG A CA 1
ATOM 735 C C . ARG A 1 95 ? 11.310 -2.356 -0.427 1.00 94.00 95 ARG A C 1
ATOM 737 O O . ARG A 1 95 ? 10.672 -3.404 -0.358 1.00 94.00 95 ARG A O 1
ATOM 744 N N . ILE A 1 96 ? 10.846 -1.267 -1.030 1.00 96.75 96 ILE A N 1
ATOM 745 C CA . ILE A 1 96 ? 9.632 -1.213 -1.847 1.00 96.75 96 ILE A CA 1
ATOM 746 C C . ILE A 1 96 ? 10.055 -0.867 -3.271 1.00 96.75 96 ILE A C 1
ATOM 748 O O . ILE A 1 96 ? 10.626 0.193 -3.498 1.00 96.75 96 ILE A O 1
ATOM 752 N N . PHE A 1 97 ? 9.745 -1.736 -4.231 1.00 96.94 97 PHE A N 1
ATOM 753 C CA . PHE A 1 97 ? 9.973 -1.476 -5.650 1.00 96.94 97 PHE A CA 1
ATOM 754 C C . PHE A 1 97 ? 8.646 -1.180 -6.356 1.00 96.94 97 PHE A C 1
ATOM 756 O O . PHE A 1 97 ? 7.721 -1.990 -6.332 1.00 96.94 97 PHE A O 1
ATOM 763 N N . ILE A 1 98 ? 8.538 0.001 -6.965 1.00 95.75 98 ILE A N 1
ATOM 764 C CA . ILE A 1 98 ? 7.316 0.508 -7.592 1.00 95.75 98 ILE A CA 1
ATOM 765 C C . ILE A 1 98 ? 7.482 0.483 -9.107 1.00 95.75 98 ILE A C 1
ATOM 767 O O . ILE A 1 98 ? 8.341 1.177 -9.642 1.00 95.75 98 ILE A O 1
ATOM 771 N N . LEU A 1 99 ? 6.605 -0.233 -9.813 1.00 94.69 99 LEU A N 1
ATOM 772 C CA . LEU A 1 99 ? 6.492 -0.149 -11.270 1.00 94.69 99 LEU A CA 1
ATOM 773 C C . LEU A 1 99 ? 5.190 0.557 -11.640 1.00 94.69 99 LEU A C 1
ATOM 775 O O . LEU A 1 99 ? 4.106 0.142 -11.228 1.00 94.69 99 LEU A O 1
ATOM 779 N N . THR A 1 100 ? 5.276 1.641 -12.407 1.00 92.81 100 THR A N 1
ATOM 780 C CA . THR A 1 100 ? 4.094 2.433 -12.766 1.00 92.81 100 THR A CA 1
ATOM 781 C C . THR A 1 100 ? 4.309 3.265 -14.020 1.00 92.81 100 THR A C 1
ATOM 783 O O . THR A 1 100 ? 5.433 3.589 -14.385 1.00 92.81 100 THR A O 1
ATOM 786 N N . ASP A 1 101 ? 3.223 3.686 -14.663 1.00 88.94 101 ASP A N 1
ATOM 787 C CA . ASP A 1 101 ? 3.266 4.686 -15.727 1.00 88.94 101 ASP A CA 1
ATOM 788 C C . ASP A 1 101 ? 3.017 6.123 -15.242 1.00 88.94 101 ASP A C 1
ATOM 790 O O . ASP A 1 101 ? 2.835 7.036 -16.050 1.00 88.94 101 ASP A O 1
ATOM 794 N N . ASN A 1 102 ? 3.005 6.320 -13.915 1.00 85.25 102 ASN A N 1
ATOM 795 C CA . ASN A 1 102 ? 2.864 7.609 -13.228 1.00 85.25 102 ASN A CA 1
ATOM 796 C C . ASN A 1 102 ? 1.581 8.388 -13.607 1.00 85.25 102 ASN A C 1
ATOM 798 O O . ASN A 1 102 ? 1.466 9.591 -13.372 1.00 85.25 102 ASN A O 1
ATOM 802 N N . LYS A 1 103 ? 0.577 7.705 -14.175 1.00 83.50 103 LYS A N 1
ATOM 803 C CA . LYS A 1 103 ? -0.780 8.232 -14.393 1.00 83.50 103 LYS A CA 1
ATOM 804 C C . LYS A 1 103 ? -1.669 7.842 -13.214 1.00 83.50 103 LYS A C 1
ATOM 806 O O . LYS A 1 103 ? -2.574 7.021 -13.339 1.00 83.50 103 LYS A O 1
ATOM 811 N N . LEU A 1 104 ? -1.352 8.410 -12.053 1.00 81.50 104 LEU A N 1
ATOM 812 C CA . LEU A 1 104 ? -1.895 8.011 -10.754 1.00 81.50 104 LEU A CA 1
ATOM 813 C C . LEU A 1 104 ? -2.681 9.146 -10.098 1.00 81.50 104 LEU A C 1
ATOM 815 O O . LEU A 1 104 ? -2.395 10.322 -10.324 1.00 81.50 104 LEU A O 1
ATOM 819 N N . ASN A 1 105 ? -3.613 8.778 -9.221 1.00 78.00 105 ASN A N 1
ATOM 820 C CA . ASN A 1 105 ? -4.130 9.705 -8.224 1.00 78.00 105 ASN A CA 1
ATOM 821 C C . ASN A 1 105 ? -3.055 9.852 -7.143 1.00 78.00 105 ASN A C 1
ATOM 823 O O . ASN A 1 105 ? -2.681 8.874 -6.488 1.00 78.00 105 ASN A O 1
ATOM 827 N N . LYS A 1 106 ? -2.534 11.067 -6.987 1.00 75.62 106 LYS A N 1
ATOM 828 C CA . LYS A 1 106 ? -1.492 11.378 -6.014 1.00 75.62 106 LYS A CA 1
ATOM 829 C C . LYS A 1 106 ? -1.820 12.662 -5.271 1.00 75.62 106 LYS A C 1
ATOM 831 O O . LYS A 1 106 ? -2.283 13.631 -5.858 1.00 75.62 106 LYS A O 1
ATOM 836 N N . ASP A 1 107 ? -1.536 12.620 -3.983 1.00 85.12 107 ASP A N 1
ATOM 837 C CA . ASP A 1 107 ? -1.462 13.776 -3.100 1.00 85.12 107 ASP A CA 1
ATOM 838 C C . ASP A 1 107 ? 0.024 13.906 -2.762 1.00 85.12 107 ASP A C 1
ATOM 840 O O . ASP A 1 107 ? 0.590 13.018 -2.120 1.00 85.12 107 ASP A O 1
ATOM 844 N N . GLU A 1 108 ? 0.682 14.920 -3.324 1.00 85.75 108 GLU A N 1
ATOM 845 C CA . GLU A 1 108 ? 2.141 15.040 -3.257 1.00 85.75 108 GLU A CA 1
ATOM 846 C C . GLU A 1 108 ? 2.636 15.307 -1.837 1.00 85.75 108 GLU A C 1
ATOM 848 O O . GLU A 1 108 ? 3.654 14.744 -1.436 1.00 85.75 108 GLU A O 1
ATOM 853 N N . GLU A 1 109 ? 1.899 16.097 -1.057 1.00 87.38 109 GLU A N 1
ATOM 854 C CA . GLU A 1 109 ? 2.238 16.378 0.337 1.00 87.38 109 GLU A CA 1
ATOM 855 C C . GLU A 1 109 ? 2.156 15.097 1.172 1.00 87.38 109 GLU A C 1
ATOM 857 O O . GLU A 1 109 ? 3.090 14.741 1.902 1.00 87.38 109 GLU A O 1
ATOM 862 N N . LYS A 1 110 ? 1.072 14.332 1.000 1.00 88.12 110 LYS A N 1
ATOM 863 C CA . LYS A 1 110 ? 0.917 13.038 1.666 1.00 88.12 110 LYS A CA 1
ATOM 864 C C . LYS A 1 110 ? 2.011 12.051 1.255 1.00 88.12 110 LYS A C 1
ATOM 866 O O . LYS A 1 110 ? 2.554 11.373 2.124 1.00 88.12 110 LYS A O 1
ATOM 871 N N . LEU A 1 111 ? 2.385 11.996 -0.024 1.00 90.25 111 LEU A N 1
ATOM 872 C CA . LEU A 1 111 ? 3.468 11.133 -0.505 1.00 90.25 111 LEU A CA 1
ATOM 873 C C . LEU A 1 111 ? 4.827 11.493 0.106 1.00 90.25 111 LEU A C 1
ATOM 875 O O . LEU A 1 111 ? 5.575 10.593 0.486 1.00 90.25 111 LEU A O 1
ATOM 879 N N . LEU A 1 112 ? 5.147 12.781 0.242 1.00 89.31 112 LEU A N 1
ATOM 880 C CA . LEU A 1 112 ? 6.385 13.225 0.892 1.00 89.31 112 LEU A CA 1
ATOM 881 C C . LEU A 1 112 ? 6.392 12.880 2.386 1.00 89.31 112 LEU A C 1
ATOM 883 O O . LEU A 1 112 ? 7.401 12.414 2.914 1.00 89.31 112 LEU A O 1
ATOM 887 N N . ASN A 1 113 ? 5.253 13.018 3.065 1.00 89.56 113 ASN A N 1
ATOM 888 C CA . ASN A 1 113 ? 5.097 12.557 4.444 1.00 89.56 113 ASN A CA 1
ATOM 889 C C . ASN A 1 113 ? 5.295 11.037 4.571 1.00 89.56 113 ASN A C 1
ATOM 891 O O . ASN A 1 113 ? 5.931 10.576 5.519 1.00 89.56 113 ASN A O 1
ATOM 895 N N . LEU A 1 114 ? 4.805 10.252 3.609 1.00 91.25 114 LEU A N 1
ATOM 896 C CA . LEU A 1 114 ? 5.038 8.807 3.557 1.00 91.25 114 LEU A CA 1
ATOM 897 C C . LEU A 1 114 ? 6.505 8.468 3.275 1.00 91.25 114 LEU A C 1
ATOM 899 O O . LEU A 1 114 ? 7.031 7.558 3.907 1.00 91.25 114 LEU A O 1
ATOM 903 N N . ALA A 1 115 ? 7.184 9.218 2.406 1.00 90.81 115 ALA A N 1
ATOM 904 C CA . ALA A 1 115 ? 8.618 9.066 2.162 1.00 90.81 115 ALA A CA 1
ATOM 905 C C . ALA A 1 115 ? 9.447 9.368 3.422 1.00 90.81 115 ALA A C 1
ATOM 907 O O . ALA A 1 115 ? 10.379 8.632 3.732 1.00 90.81 115 ALA A O 1
ATOM 908 N N . ASN A 1 116 ? 9.067 10.391 4.197 1.00 88.44 116 ASN A N 1
ATOM 909 C CA . ASN A 1 116 ? 9.648 10.673 5.512 1.00 88.44 116 ASN A CA 1
ATOM 910 C C . ASN A 1 116 ? 9.479 9.500 6.481 1.00 88.44 116 ASN A C 1
ATOM 912 O O . ASN A 1 116 ? 10.418 9.143 7.189 1.00 88.44 116 ASN A O 1
ATOM 916 N N . ILE A 1 117 ? 8.297 8.881 6.506 1.00 87.88 117 ILE A N 1
ATOM 917 C CA . ILE A 1 117 ? 8.048 7.712 7.353 1.00 87.88 117 ILE A CA 1
ATOM 918 C C . ILE A 1 117 ? 8.858 6.504 6.872 1.00 87.88 117 ILE A C 1
ATOM 920 O O . ILE A 1 117 ? 9.436 5.819 7.707 1.00 87.88 117 ILE A O 1
ATOM 924 N N . ALA A 1 118 ? 8.933 6.261 5.561 1.00 90.94 118 ALA A N 1
ATOM 925 C CA . ALA A 1 118 ? 9.724 5.179 4.976 1.00 90.94 118 ALA A CA 1
ATOM 926 C C . ALA A 1 118 ? 11.216 5.342 5.294 1.00 90.94 118 ALA A C 1
ATOM 928 O O . ALA A 1 118 ? 11.825 4.418 5.824 1.00 90.94 118 ALA A O 1
ATOM 929 N N . LYS A 1 119 ? 11.767 6.544 5.072 1.00 88.31 119 LYS A N 1
ATOM 930 C CA . LYS A 1 119 ? 13.136 6.908 5.462 1.00 88.31 119 LYS A CA 1
ATOM 931 C C . LYS A 1 119 ? 13.350 6.709 6.955 1.00 88.31 119 LYS A C 1
ATOM 933 O O . LYS A 1 119 ? 14.369 6.159 7.351 1.00 88.31 119 LYS A O 1
ATOM 938 N N . GLY A 1 120 ? 12.369 7.136 7.754 1.00 82.62 120 GLY A N 1
ATOM 939 C CA . GLY A 1 120 ? 12.290 6.839 9.171 1.00 82.62 120 GLY A CA 1
ATOM 940 C C . GLY A 1 120 ? 12.506 5.349 9.383 1.00 82.62 120 GLY A C 1
ATOM 941 O O . GLY A 1 120 ? 13.562 4.963 9.829 1.00 82.62 120 GLY A O 1
ATOM 942 N N . LEU A 1 121 ? 11.601 4.493 8.934 1.00 83.94 121 LEU A N 1
ATOM 943 C CA . LEU A 1 121 ? 11.667 3.038 9.104 1.00 83.94 121 LEU A CA 1
ATOM 944 C C . LEU A 1 121 ? 12.827 2.325 8.366 1.00 83.94 121 LEU A C 1
ATOM 946 O O . LEU A 1 121 ? 12.825 1.097 8.313 1.00 83.94 121 LEU A O 1
ATOM 950 N N . ASN A 1 122 ? 13.796 3.054 7.801 1.00 86.81 122 ASN A N 1
ATOM 951 C CA . ASN A 1 122 ? 14.897 2.530 6.990 1.00 86.81 122 ASN A CA 1
ATOM 952 C C . ASN A 1 122 ? 14.415 1.658 5.813 1.00 86.81 122 ASN A C 1
ATOM 954 O O . ASN A 1 122 ? 14.975 0.602 5.516 1.00 86.81 122 ASN A O 1
ATOM 958 N N . ILE A 1 123 ? 13.320 2.085 5.177 1.00 92.12 123 ILE A N 1
ATOM 959 C CA . ILE A 1 123 ? 12.741 1.461 3.987 1.00 92.12 123 ILE A CA 1
ATOM 960 C C . ILE A 1 123 ? 13.188 2.247 2.756 1.00 92.12 123 ILE A C 1
ATOM 962 O O . ILE A 1 123 ? 12.827 3.415 2.594 1.00 92.12 123 ILE A O 1
ATOM 966 N N . TYR A 1 124 ? 13.894 1.571 1.856 1.00 94.00 124 TYR A N 1
ATOM 967 C CA . TYR A 1 124 ? 14.272 2.106 0.550 1.00 94.00 124 TYR A CA 1
ATOM 968 C C . TYR A 1 124 ? 13.086 2.020 -0.411 1.00 94.00 124 TYR A C 1
ATOM 970 O O . TYR A 1 124 ? 12.420 0.984 -0.477 1.00 94.00 124 TYR A O 1
ATOM 978 N N . VAL A 1 125 ? 12.811 3.084 -1.167 1.00 95.50 125 VAL A N 1
ATOM 979 C CA . VAL A 1 125 ? 11.736 3.090 -2.167 1.00 95.50 125 VAL A CA 1
ATOM 980 C C . VAL A 1 125 ? 12.324 3.300 -3.553 1.00 95.50 125 VAL A C 1
ATOM 982 O O . VAL A 1 125 ? 12.726 4.399 -3.912 1.00 95.50 125 VAL A O 1
ATOM 985 N N . ASP A 1 126 ? 12.334 2.263 -4.373 1.00 95.44 126 ASP A N 1
ATOM 986 C CA . ASP A 1 126 ? 12.784 2.338 -5.758 1.00 95.44 126 ASP A CA 1
ATOM 987 C C . ASP A 1 126 ? 11.590 2.492 -6.690 1.00 95.44 126 ASP A C 1
ATOM 989 O O . ASP A 1 126 ? 10.523 1.918 -6.456 1.00 95.44 126 ASP A O 1
ATOM 993 N N . ALA A 1 127 ? 11.762 3.252 -7.765 1.00 94.50 127 ALA A N 1
ATOM 994 C CA . ALA A 1 127 ? 10.688 3.502 -8.711 1.00 94.50 127 ALA A CA 1
ATOM 995 C C . ALA A 1 127 ? 11.153 3.353 -10.162 1.00 94.50 127 ALA A C 1
ATOM 997 O O . ALA A 1 127 ? 12.040 4.056 -10.641 1.00 94.50 127 ALA A O 1
ATOM 998 N N . CYS A 1 128 ? 10.476 2.461 -10.879 1.00 93.69 128 CYS A N 1
ATOM 999 C CA . CYS A 1 128 ? 10.576 2.269 -12.315 1.00 93.69 128 CYS A CA 1
ATOM 1000 C C . CYS A 1 128 ? 9.339 2.876 -12.987 1.00 93.69 128 CYS A C 1
ATOM 1002 O O . CYS A 1 128 ? 8.222 2.353 -12.896 1.00 93.69 128 CYS A O 1
ATOM 1004 N N . GLN A 1 129 ? 9.543 3.997 -13.673 1.00 92.06 129 GLN A N 1
ATOM 1005 C CA . GLN A 1 129 ? 8.506 4.693 -14.416 1.00 92.06 129 GLN A CA 1
ATOM 1006 C C . GLN A 1 129 ? 8.540 4.309 -15.902 1.00 92.06 129 GLN A C 1
ATOM 1008 O O . GLN A 1 129 ? 9.571 4.446 -16.553 1.00 92.06 129 GLN A O 1
ATOM 1013 N N . ILE A 1 130 ? 7.392 3.914 -16.457 1.00 91.12 130 ILE A N 1
ATOM 1014 C CA . ILE A 1 130 ? 7.246 3.492 -17.858 1.00 91.12 130 ILE A CA 1
ATOM 1015 C C . ILE A 1 130 ? 6.415 4.520 -18.636 1.00 91.12 130 ILE A C 1
ATOM 1017 O O . ILE A 1 130 ? 5.270 4.803 -18.275 1.00 91.12 130 ILE A O 1
ATOM 1021 N N . GLY A 1 131 ? 6.932 5.060 -19.740 1.00 86.19 131 GLY A N 1
ATOM 1022 C CA . GLY A 1 131 ? 6.124 5.877 -20.648 1.00 86.19 131 GLY A CA 1
ATOM 1023 C C . GLY A 1 131 ? 6.916 6.769 -21.594 1.00 86.19 131 GLY A C 1
ATOM 1024 O O . GLY A 1 131 ? 8.136 6.704 -21.637 1.00 86.19 131 GLY A O 1
ATOM 1025 N N . LYS A 1 132 ? 6.211 7.603 -22.371 1.00 72.31 132 LYS A N 1
ATOM 1026 C CA . LYS A 1 132 ? 6.834 8.371 -23.461 1.00 72.31 132 LYS A CA 1
ATOM 1027 C C . LYS A 1 132 ? 7.384 9.746 -23.083 1.00 72.31 132 LYS A C 1
ATOM 1029 O O . LYS A 1 132 ? 8.338 10.167 -23.714 1.00 72.31 132 LYS A O 1
ATOM 1034 N N . THR A 1 133 ? 6.885 10.414 -22.044 1.00 58.62 133 THR A N 1
ATOM 1035 C CA . THR A 1 133 ? 7.391 11.740 -21.636 1.00 58.62 133 THR A CA 1
ATOM 1036 C C . THR A 1 133 ? 6.925 12.115 -20.229 1.00 58.62 133 THR A C 1
ATOM 1038 O O . THR A 1 133 ? 5.732 12.061 -19.928 1.00 58.62 133 THR A O 1
ATOM 1041 N N . VAL A 1 134 ? 7.854 12.547 -19.369 1.00 58.66 134 VAL A N 1
ATOM 1042 C CA . VAL A 1 134 ? 7.586 13.388 -18.189 1.00 58.66 134 VAL A CA 1
ATOM 1043 C C . VAL A 1 134 ? 8.776 14.329 -18.025 1.00 58.66 134 VAL A C 1
ATOM 1045 O O . VAL A 1 134 ? 9.909 13.903 -18.231 1.00 58.66 134 VAL A O 1
ATOM 1048 N N . ASN A 1 135 ? 8.529 15.580 -17.624 1.00 59.81 135 ASN A N 1
ATOM 1049 C CA . ASN A 1 135 ? 9.559 16.464 -17.076 1.00 59.81 135 ASN A CA 1
ATOM 1050 C C . ASN A 1 135 ? 10.316 15.721 -15.965 1.00 59.81 135 ASN A C 1
ATOM 1052 O O . ASN A 1 135 ? 9.838 15.630 -14.832 1.00 59.81 135 ASN A O 1
ATOM 1056 N N . TYR A 1 136 ? 11.477 15.157 -16.304 1.00 59.25 136 TYR A N 1
ATOM 1057 C CA . TYR A 1 136 ? 12.272 14.285 -15.436 1.00 59.25 136 TYR A CA 1
ATOM 1058 C C . TYR A 1 136 ? 12.602 14.958 -14.095 1.00 59.25 136 TYR A C 1
ATOM 1060 O O . TYR A 1 136 ? 12.653 14.306 -13.052 1.00 59.25 136 TYR A O 1
ATOM 1068 N N . SER A 1 137 ? 12.749 16.285 -14.116 1.00 60.06 137 SER A N 1
ATOM 1069 C CA . SER A 1 137 ? 12.994 17.144 -12.956 1.00 60.06 137 SER A CA 1
ATOM 1070 C C . SER A 1 137 ? 11.816 17.246 -11.977 1.00 60.06 137 SER A C 1
ATOM 1072 O O . SER A 1 137 ? 12.044 17.479 -10.795 1.00 60.06 137 SER A O 1
ATOM 1074 N N . LYS A 1 138 ? 10.569 17.029 -12.418 1.00 70.25 138 LYS A N 1
ATOM 1075 C CA . LYS A 1 138 ? 9.351 17.174 -11.592 1.00 70.25 138 LYS A CA 1
ATOM 1076 C C . LYS A 1 138 ? 8.703 15.837 -11.204 1.00 70.25 138 LYS A C 1
ATOM 1078 O O . LYS A 1 138 ? 7.576 15.815 -10.711 1.00 70.25 138 LYS A O 1
ATOM 1083 N N . SER A 1 139 ? 9.375 14.704 -11.423 1.00 83.38 139 SER A N 1
ATOM 1084 C CA . SER A 1 139 ? 8.806 13.401 -11.059 1.00 83.38 139 SER A CA 1
ATOM 1085 C C . SER A 1 139 ? 8.775 13.215 -9.538 1.00 83.38 139 SER A C 1
ATOM 1087 O O . SER A 1 139 ? 9.812 13.127 -8.883 1.00 83.38 139 SER A O 1
ATOM 1089 N N . ILE A 1 140 ? 7.571 13.104 -8.969 1.00 88.00 140 ILE A N 1
ATOM 1090 C CA . ILE A 1 140 ? 7.378 12.791 -7.544 1.00 88.00 140 ILE A CA 1
ATOM 1091 C C . ILE A 1 140 ? 8.017 11.448 -7.161 1.00 88.00 140 ILE A C 1
ATOM 1093 O O . ILE A 1 140 ? 8.550 11.315 -6.067 1.00 88.00 140 ILE A O 1
ATOM 1097 N N . LEU A 1 141 ? 8.025 10.476 -8.080 1.00 90.62 141 LEU A N 1
ATOM 1098 C CA . LEU A 1 141 ? 8.644 9.167 -7.873 1.00 90.62 141 LEU A CA 1
ATOM 1099 C C . LEU A 1 141 ? 10.153 9.305 -7.673 1.00 90.62 141 LEU A C 1
ATOM 1101 O O . LEU A 1 141 ? 10.694 8.745 -6.728 1.00 90.62 141 LEU A O 1
ATOM 1105 N N . LYS A 1 142 ? 10.803 10.139 -8.496 1.00 90.88 142 LYS A N 1
ATOM 1106 C CA . LYS A 1 142 ? 12.224 10.462 -8.347 1.00 90.88 142 LYS A CA 1
ATOM 1107 C C . LYS A 1 142 ? 12.512 11.082 -6.982 1.00 90.88 142 LYS A C 1
ATOM 1109 O O . LYS A 1 142 ? 13.445 10.656 -6.312 1.00 90.88 142 LYS A O 1
ATOM 1114 N N . ARG A 1 143 ? 11.685 12.044 -6.551 1.00 90.12 143 ARG A N 1
ATOM 1115 C CA . ARG A 1 143 ? 11.828 12.692 -5.236 1.00 90.12 143 ARG A CA 1
ATOM 1116 C C . ARG A 1 143 ? 11.702 11.684 -4.094 1.00 90.12 143 ARG A C 1
ATOM 1118 O O . ARG A 1 143 ? 12.548 11.690 -3.212 1.00 90.12 143 ARG A O 1
ATOM 1125 N N . ILE A 1 144 ? 10.692 10.811 -4.115 1.00 91.75 144 ILE A N 1
ATOM 1126 C CA . ILE A 1 144 ? 10.491 9.780 -3.080 1.00 91.75 144 ILE A CA 1
ATOM 1127 C C . ILE A 1 144 ? 11.680 8.814 -3.034 1.00 91.75 144 ILE A C 1
ATOM 1129 O O . ILE A 1 14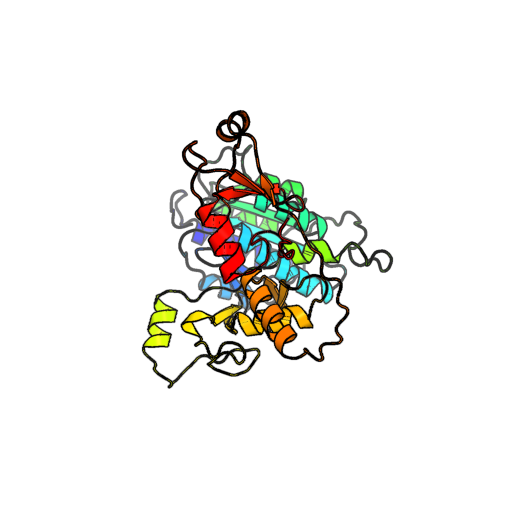4 ? 12.185 8.519 -1.949 1.00 91.75 144 ILE A O 1
ATOM 1133 N N . SER A 1 145 ? 12.151 8.350 -4.195 1.00 92.88 145 SER A N 1
ATOM 1134 C CA . SER A 1 145 ? 13.291 7.437 -4.262 1.00 92.88 145 SER A CA 1
ATOM 1135 C C . SER A 1 145 ? 14.561 8.076 -3.724 1.00 92.88 145 SER A C 1
ATOM 1137 O O . SER A 1 145 ? 15.156 7.542 -2.795 1.00 92.88 145 SER A O 1
ATOM 1139 N N . GLN A 1 146 ? 14.896 9.286 -4.170 1.00 90.56 146 GLN A N 1
ATOM 1140 C CA . GLN A 1 146 ? 16.044 10.029 -3.644 1.00 90.56 146 GLN A CA 1
ATOM 1141 C C . GLN A 1 146 ? 15.935 10.276 -2.135 1.00 90.56 146 GLN A C 1
ATOM 1143 O O . GLN A 1 146 ? 16.911 10.120 -1.406 1.00 90.56 146 GLN A O 1
ATOM 1148 N N . PHE A 1 147 ? 14.740 10.616 -1.646 1.00 88.00 147 PHE A N 1
ATOM 1149 C CA . PHE A 1 147 ? 14.526 10.901 -0.230 1.00 88.00 147 PHE A CA 1
ATOM 1150 C C . PHE A 1 147 ? 14.744 9.675 0.669 1.00 88.00 147 PHE A C 1
ATOM 1152 O O . PHE A 1 147 ? 15.186 9.814 1.810 1.00 88.00 147 PHE A O 1
ATOM 1159 N N . THR A 1 148 ? 14.452 8.482 0.150 1.00 90.31 148 THR A N 1
ATOM 1160 C CA . THR A 1 148 ? 14.587 7.197 0.855 1.00 90.31 148 THR A CA 1
ATOM 1161 C C . THR A 1 148 ? 15.891 6.458 0.533 1.00 90.31 148 THR A C 1
ATOM 1163 O O . THR A 1 148 ? 16.096 5.362 1.040 1.00 90.31 148 THR A O 1
ATOM 1166 N N . GLY A 1 149 ? 16.774 7.030 -0.297 1.00 89.56 149 GLY A N 1
ATOM 1167 C CA . GLY A 1 149 ? 18.008 6.377 -0.760 1.00 89.56 149 GLY A CA 1
ATOM 1168 C C . GLY A 1 149 ? 17.789 5.260 -1.794 1.00 89.56 149 GLY A C 1
ATOM 1169 O O . GLY A 1 149 ? 18.674 4.436 -2.015 1.00 89.56 149 GLY A O 1
ATOM 1170 N N . GLY A 1 150 ? 16.598 5.183 -2.390 1.00 91.88 150 GLY A N 1
ATOM 1171 C CA . GLY A 1 150 ? 16.271 4.267 -3.480 1.00 91.88 150 GLY A CA 1
ATOM 1172 C C . GLY A 1 150 ? 16.662 4.808 -4.860 1.00 91.88 150 GLY A C 1
ATOM 1173 O O . GLY A 1 150 ? 16.966 5.989 -5.034 1.00 91.88 150 GLY A O 1
ATOM 1174 N N . ASP A 1 151 ? 16.593 3.935 -5.860 1.00 92.38 151 ASP A N 1
ATOM 1175 C CA . ASP A 1 151 ? 16.914 4.238 -7.253 1.00 92.38 151 ASP A CA 1
ATOM 1176 C C . ASP A 1 151 ? 15.654 4.640 -8.023 1.00 92.38 151 ASP A C 1
ATOM 1178 O O . ASP A 1 151 ? 14.554 4.128 -7.791 1.00 92.38 151 ASP A O 1
ATOM 1182 N N . TYR A 1 152 ? 15.822 5.534 -8.993 1.00 92.81 152 TYR A N 1
ATOM 1183 C CA . TYR A 1 152 ? 14.763 5.933 -9.910 1.00 92.81 152 TYR A CA 1
ATOM 1184 C C . TYR A 1 152 ? 15.195 5.697 -11.353 1.00 92.81 152 TYR A C 1
ATOM 1186 O O . TYR A 1 152 ? 16.266 6.140 -11.763 1.00 92.81 152 TYR A O 1
ATOM 1194 N N . GLY A 1 153 ? 14.330 5.051 -12.131 1.00 90.69 153 GLY A N 1
ATOM 1195 C CA . GLY A 1 153 ? 14.529 4.813 -13.556 1.00 90.69 153 GLY A CA 1
ATOM 1196 C C . GLY A 1 153 ? 13.302 5.232 -14.355 1.00 90.69 153 GLY A C 1
ATOM 1197 O O . GLY A 1 153 ? 12.170 4.952 -13.962 1.00 90.69 153 GLY A O 1
ATOM 1198 N N . PHE A 1 154 ? 13.523 5.900 -15.485 1.00 90.94 154 PHE A N 1
ATOM 1199 C CA . PHE A 1 154 ? 12.484 6.217 -16.461 1.00 90.94 154 PHE A CA 1
ATOM 1200 C C . PHE A 1 154 ? 12.794 5.503 -17.774 1.00 90.94 154 PHE A C 1
ATOM 1202 O O . PHE A 1 154 ? 13.875 5.684 -18.328 1.00 90.94 154 PHE A O 1
ATOM 1209 N N . PHE A 1 155 ? 11.841 4.716 -18.270 1.00 90.00 155 PHE A N 1
ATOM 1210 C CA . PHE A 1 155 ? 12.017 3.884 -19.453 1.00 90.00 155 PHE A CA 1
ATOM 1211 C C . PHE A 1 155 ? 10.919 4.160 -20.479 1.00 90.00 155 PHE A C 1
ATOM 1213 O O . PHE A 1 155 ? 9.721 4.102 -20.184 1.00 90.00 155 PHE A O 1
ATOM 1220 N N . ASN A 1 156 ? 11.353 4.444 -21.703 1.00 88.44 156 ASN A N 1
ATOM 1221 C CA . ASN A 1 156 ? 10.509 4.634 -22.882 1.00 88.44 156 ASN A CA 1
ATOM 1222 C C . ASN A 1 156 ? 10.706 3.525 -23.937 1.00 88.44 156 ASN A C 1
ATOM 1224 O O . ASN A 1 156 ? 9.935 3.460 -24.889 1.00 88.44 156 ASN A O 1
ATOM 1228 N N . ASN A 1 157 ? 11.701 2.649 -23.755 1.00 89.56 157 ASN A N 1
ATOM 1229 C CA . ASN A 1 157 ? 11.993 1.503 -24.614 1.00 89.56 157 ASN A CA 1
ATOM 1230 C C . ASN A 1 157 ? 11.529 0.193 -23.930 1.00 89.56 157 ASN A C 1
ATOM 1232 O O . ASN A 1 157 ? 11.895 -0.036 -22.769 1.00 89.56 157 ASN A O 1
ATOM 1236 N N . PRO A 1 158 ? 10.760 -0.678 -24.615 1.00 90.06 158 PRO A N 1
ATOM 1237 C CA . PRO A 1 158 ? 10.393 -2.016 -24.144 1.00 90.06 158 PRO A CA 1
ATOM 1238 C C . PRO A 1 158 ? 11.545 -2.849 -23.577 1.00 90.06 158 PRO A C 1
ATOM 1240 O O . PRO A 1 158 ? 11.438 -3.359 -22.462 1.00 90.06 158 PRO A O 1
ATOM 1243 N N . GLU A 1 159 ? 12.658 -2.967 -24.297 1.00 90.38 159 GLU A N 1
ATOM 1244 C CA . GLU A 1 159 ? 13.774 -3.829 -23.896 1.00 90.38 159 GLU A CA 1
ATOM 1245 C C . GLU A 1 159 ? 14.466 -3.294 -22.648 1.00 90.38 159 GLU A C 1
ATOM 1247 O O . GLU A 1 159 ? 14.692 -4.035 -21.689 1.00 90.38 159 GLU A O 1
ATOM 1252 N N . ALA A 1 160 ? 14.719 -1.983 -22.623 1.00 89.25 160 ALA A N 1
ATOM 1253 C CA . ALA A 1 160 ? 15.260 -1.299 -21.455 1.00 89.25 160 ALA A CA 1
ATOM 1254 C C . ALA A 1 160 ? 14.331 -1.451 -20.242 1.00 89.25 160 ALA A C 1
ATOM 1256 O O . ALA A 1 160 ? 14.799 -1.730 -19.141 1.00 89.25 160 ALA A O 1
ATOM 1257 N N . THR A 1 161 ? 13.011 -1.356 -20.444 1.00 89.56 161 THR A N 1
ATOM 1258 C CA . THR A 1 161 ? 12.018 -1.575 -19.380 1.00 89.56 161 THR A CA 1
ATOM 1259 C C . THR A 1 161 ? 12.121 -2.988 -18.818 1.00 89.56 161 THR A C 1
ATOM 1261 O O . THR A 1 161 ? 12.193 -3.166 -17.606 1.00 89.56 161 THR A O 1
ATOM 1264 N N . ILE A 1 162 ? 12.173 -4.003 -19.681 1.00 90.25 162 ILE A N 1
ATOM 1265 C CA . ILE A 1 162 ? 12.268 -5.399 -19.250 1.00 90.25 162 ILE A CA 1
ATOM 1266 C C . ILE A 1 162 ? 13.597 -5.641 -18.516 1.00 90.25 162 ILE A C 1
ATOM 1268 O O . ILE A 1 162 ? 13.616 -6.283 -17.466 1.00 90.25 162 ILE A O 1
ATOM 1272 N N . ASN A 1 163 ? 14.705 -5.113 -19.038 1.00 91.12 163 ASN A N 1
ATOM 1273 C CA . ASN A 1 163 ? 16.035 -5.270 -18.447 1.00 91.12 163 ASN A CA 1
ATOM 1274 C C . ASN A 1 163 ? 16.216 -4.486 -17.144 1.00 91.12 163 ASN A C 1
ATOM 1276 O O . ASN A 1 163 ? 16.979 -4.933 -16.288 1.00 91.12 163 ASN A O 1
ATOM 1280 N N . SER A 1 164 ? 15.458 -3.405 -16.941 1.00 90.06 164 SER A N 1
ATOM 1281 C CA . SER A 1 164 ? 15.490 -2.627 -15.700 1.00 90.06 164 SER A CA 1
ATOM 1282 C C . SER A 1 164 ? 15.236 -3.487 -14.461 1.00 90.06 164 SER A C 1
ATOM 1284 O O . SER A 1 164 ? 15.873 -3.272 -13.434 1.00 90.06 164 SER A O 1
ATOM 1286 N N . GLY A 1 165 ? 14.392 -4.523 -14.570 1.00 86.31 165 GLY A N 1
ATOM 1287 C CA . GLY A 1 165 ? 14.130 -5.455 -13.474 1.00 86.31 165 GLY A CA 1
ATOM 1288 C C . GLY A 1 165 ? 15.405 -6.092 -12.915 1.00 86.31 165 GLY A C 1
ATOM 1289 O O . GLY A 1 165 ? 15.542 -6.210 -11.702 1.00 86.31 165 GLY A O 1
ATOM 1290 N N . LYS A 1 166 ? 16.382 -6.420 -13.775 1.00 90.19 166 LYS A N 1
ATOM 1291 C CA . LYS A 1 166 ? 17.689 -6.933 -13.335 1.00 90.19 166 LYS A CA 1
ATOM 1292 C C . LYS A 1 166 ? 18.505 -5.857 -12.619 1.00 90.19 166 LYS A C 1
ATOM 1294 O O . LYS A 1 166 ? 19.049 -6.123 -11.554 1.00 90.19 166 LYS A O 1
ATOM 1299 N N . SER A 1 167 ? 18.557 -4.641 -13.163 1.00 88.75 167 SER A N 1
ATOM 1300 C CA . SER A 1 167 ? 19.300 -3.523 -12.563 1.00 88.75 167 SER A CA 1
ATOM 1301 C C . SER A 1 167 ? 18.785 -3.179 -11.165 1.00 88.75 167 SER A C 1
ATOM 1303 O O . SER A 1 167 ? 19.574 -2.987 -10.242 1.00 88.75 167 SER A O 1
ATOM 1305 N N . PHE A 1 168 ? 17.461 -3.180 -10.981 1.00 91.69 168 PHE A N 1
ATOM 1306 C CA . PHE A 1 168 ? 16.849 -2.961 -9.674 1.00 91.69 168 PHE A CA 1
ATOM 1307 C C . PHE A 1 168 ? 17.007 -4.152 -8.722 1.00 91.69 168 PHE A C 1
ATOM 1309 O O . PHE A 1 168 ? 16.785 -3.970 -7.532 1.00 91.69 168 PHE A O 1
ATOM 1316 N N . ALA A 1 169 ? 17.397 -5.353 -9.159 1.00 90.75 169 ALA A N 1
ATOM 1317 C CA . ALA A 1 169 ? 17.564 -6.501 -8.258 1.00 90.75 169 ALA A CA 1
ATOM 1318 C C . ALA A 1 169 ? 18.818 -6.401 -7.363 1.00 90.75 169 ALA A C 1
ATOM 1320 O O . ALA A 1 169 ? 18.896 -7.070 -6.326 1.00 90.75 169 ALA A O 1
ATOM 1321 N N . SER A 1 170 ? 19.763 -5.521 -7.710 1.00 88.69 170 SER A N 1
ATOM 1322 C CA . SER A 1 170 ? 21.004 -5.301 -6.964 1.00 88.69 170 SER A CA 1
ATOM 1323 C C . SER A 1 170 ? 20.768 -5.054 -5.465 1.00 88.69 170 SER A C 1
ATOM 1325 O O . SER A 1 170 ? 19.758 -4.474 -5.030 1.00 88.69 170 SER A O 1
ATOM 1327 N N . LYS A 1 171 ? 21.693 -5.564 -4.646 1.00 86.25 171 LYS A N 1
ATOM 1328 C CA . LYS A 1 171 ? 21.686 -5.368 -3.193 1.00 86.25 171 LYS A CA 1
ATOM 1329 C C . LYS A 1 171 ? 22.040 -3.914 -2.877 1.00 86.25 171 LYS A C 1
ATOM 1331 O O . LYS A 1 171 ? 22.897 -3.320 -3.521 1.00 86.25 171 LYS A O 1
ATOM 1336 N N . LYS A 1 172 ? 21.362 -3.347 -1.880 1.00 83.31 172 LYS A N 1
ATOM 1337 C CA . LYS A 1 172 ? 21.669 -2.009 -1.368 1.00 83.31 172 LYS A CA 1
ATOM 1338 C C . LYS A 1 172 ? 22.796 -2.118 -0.350 1.00 83.31 172 LYS A C 1
ATOM 1340 O O . LYS A 1 172 ? 22.785 -3.026 0.481 1.00 83.31 172 LYS A O 1
ATOM 1345 N N . THR A 1 173 ? 23.743 -1.193 -0.406 1.00 69.00 173 THR A N 1
ATOM 1346 C CA . THR A 1 173 ? 24.793 -1.081 0.603 1.00 69.00 173 THR A CA 1
ATOM 1347 C C . THR A 1 173 ? 24.184 -0.538 1.893 1.00 69.00 173 THR A C 1
ATOM 1349 O O . THR A 1 173 ? 23.522 0.499 1.906 1.00 69.00 173 THR A O 1
ATOM 1352 N N . ILE A 1 174 ? 24.363 -1.270 2.992 1.00 63.94 174 ILE A N 1
ATOM 1353 C CA . ILE A 1 174 ? 23.876 -0.847 4.304 1.00 63.94 174 ILE A CA 1
ATOM 1354 C C . ILE A 1 174 ? 24.828 0.234 4.808 1.00 63.94 174 ILE A C 1
ATOM 1356 O O . ILE A 1 174 ? 25.907 -0.062 5.319 1.00 63.94 174 ILE A O 1
ATOM 1360 N N . ILE A 1 175 ? 24.432 1.498 4.689 1.00 57.28 175 ILE A N 1
ATOM 1361 C CA . ILE A 1 175 ? 25.034 2.545 5.514 1.00 57.28 175 ILE A CA 1
ATOM 1362 C C . ILE A 1 175 ? 24.583 2.220 6.938 1.00 57.28 175 ILE A C 1
ATOM 1364 O O . ILE A 1 175 ? 23.378 2.131 7.170 1.00 57.28 175 ILE A O 1
ATOM 1368 N N . LYS A 1 176 ? 25.518 1.953 7.861 1.00 49.56 176 LYS A N 1
ATOM 1369 C CA . LYS A 1 176 ? 25.227 1.600 9.262 1.00 49.56 176 LYS A CA 1
ATOM 1370 C C . LYS A 1 176 ? 24.277 2.638 9.873 1.00 49.56 176 LYS A C 1
ATOM 1372 O O . LYS A 1 176 ? 24.700 3.680 10.358 1.00 49.56 176 LYS A O 1
ATOM 1377 N N . SER A 1 177 ? 22.981 2.361 9.830 1.00 46.75 177 SER A N 1
ATOM 1378 C CA . SER A 1 177 ? 21.956 3.134 10.510 1.00 46.75 177 SER A CA 1
ATOM 1379 C C . SER A 1 177 ? 21.706 2.462 11.849 1.00 46.75 177 SER A C 1
ATOM 1381 O O . SER A 1 177 ? 21.431 1.259 11.869 1.00 46.75 177 SER A O 1
ATOM 1383 N N . ASN A 1 178 ? 21.764 3.217 12.947 1.00 42.16 178 ASN A N 1
ATOM 1384 C CA . ASN A 1 178 ? 21.306 2.733 14.247 1.00 42.16 178 ASN A CA 1
ATOM 1385 C C . ASN A 1 178 ? 19.890 2.175 14.075 1.00 42.16 178 ASN A C 1
ATOM 1387 O O . ASN A 1 178 ? 18.973 2.902 13.686 1.00 42.16 178 ASN A O 1
ATOM 1391 N N . GLY A 1 179 ? 19.740 0.864 14.266 1.00 40.81 179 GLY A N 1
ATOM 1392 C CA . GLY A 1 179 ? 18.472 0.183 14.064 1.00 40.81 179 GLY A CA 1
ATOM 1393 C C . GLY A 1 179 ? 17.370 0.832 14.898 1.00 40.81 179 GLY A C 1
ATOM 1394 O O . GLY A 1 179 ? 17.595 1.261 16.025 1.00 40.81 179 GLY A O 1
ATOM 1395 N N . TYR A 1 180 ? 16.152 0.861 14.359 1.00 47.72 180 TYR A N 1
ATOM 1396 C CA . TYR A 1 180 ? 14.954 1.366 15.049 1.00 47.72 180 TYR A CA 1
ATOM 1397 C C . TYR A 1 180 ? 14.604 0.615 16.339 1.00 47.72 180 TYR A C 1
ATOM 1399 O O . TYR A 1 180 ? 13.730 1.037 17.092 1.00 47.72 180 TYR A O 1
ATOM 1407 N N . ILE A 1 181 ? 15.276 -0.510 16.564 1.00 43.75 181 ILE A N 1
ATOM 1408 C CA . ILE A 1 181 ? 15.134 -1.398 17.708 1.00 43.75 181 ILE A CA 1
ATOM 1409 C C . ILE A 1 181 ? 16.439 -1.353 18.521 1.00 43.75 181 ILE A C 1
ATOM 1411 O O . ILE A 1 181 ? 16.956 -2.380 18.944 1.00 43.75 181 ILE A O 1
ATOM 1415 N N . SER A 1 182 ? 17.029 -0.171 18.718 1.00 36.97 182 SER A N 1
ATOM 1416 C CA . SER A 1 182 ? 17.929 0.003 19.855 1.00 36.97 182 SER A CA 1
ATOM 1417 C C . SER A 1 182 ? 17.067 0.040 21.117 1.00 36.97 182 SER A C 1
ATOM 1419 O O . SER A 1 182 ? 16.106 0.807 21.223 1.00 36.97 182 SER A O 1
ATOM 1421 N N . PHE A 1 183 ? 17.376 -0.840 22.069 1.00 38.56 183 PHE A N 1
ATOM 1422 C CA . PHE A 1 183 ? 16.634 -1.006 23.324 1.00 38.56 183 PHE A CA 1
ATOM 1423 C C . PHE A 1 183 ? 16.547 0.282 24.168 1.00 38.56 183 PHE A C 1
ATOM 1425 O O . PHE A 1 183 ? 15.721 0.363 25.073 1.00 38.56 183 PHE A O 1
ATOM 1432 N N . GLU A 1 184 ? 17.332 1.305 23.831 1.00 38.88 184 GLU A N 1
ATOM 1433 C CA . GLU A 1 184 ? 17.538 2.507 24.637 1.00 38.88 184 GLU A CA 1
ATOM 1434 C C . GLU A 1 184 ? 16.574 3.671 24.335 1.00 38.88 184 GLU A C 1
ATOM 1436 O O . GLU A 1 184 ? 16.531 4.628 25.102 1.00 38.88 184 GLU A O 1
ATOM 1441 N N . LYS A 1 185 ? 15.759 3.634 23.264 1.00 39.31 185 LYS A N 1
ATOM 1442 C CA . LYS A 1 185 ? 14.806 4.731 22.949 1.00 39.31 185 LYS A CA 1
ATOM 1443 C C . LYS A 1 185 ? 13.413 4.241 22.536 1.00 39.31 185 LYS A C 1
ATOM 1445 O O . LYS A 1 185 ? 12.942 4.496 21.428 1.00 39.31 185 LYS A O 1
ATOM 1450 N N . LYS A 1 186 ? 12.700 3.583 23.457 1.00 40.91 186 LYS A N 1
ATOM 1451 C CA . LYS A 1 186 ? 11.302 3.138 23.253 1.00 40.91 186 LYS A CA 1
ATOM 1452 C C . LYS A 1 186 ? 10.280 4.278 23.085 1.00 40.91 186 LYS A C 1
ATOM 1454 O O . LYS A 1 186 ? 9.212 4.045 22.527 1.00 40.91 186 LYS A O 1
ATOM 1459 N N . GLU A 1 187 ? 10.593 5.510 23.482 1.00 39.56 187 GLU A N 1
ATOM 1460 C CA . GLU A 1 187 ? 9.583 6.579 23.593 1.00 39.56 187 GLU A CA 1
ATOM 1461 C C . GLU A 1 187 ? 9.211 7.284 22.273 1.00 39.56 187 GLU A C 1
ATOM 1463 O O . GLU A 1 187 ? 8.149 7.896 22.180 1.00 39.56 187 GLU A O 1
ATOM 1468 N N . LYS A 1 188 ? 10.022 7.177 21.206 1.00 41.28 188 LYS A N 1
ATOM 1469 C CA . LYS A 1 188 ? 9.775 7.896 19.930 1.00 41.28 188 LYS A CA 1
ATOM 1470 C C . LYS A 1 188 ? 9.465 7.010 18.716 1.00 41.28 188 LYS A C 1
ATOM 1472 O O . LYS A 1 188 ? 9.265 7.544 17.626 1.00 41.28 188 LYS A O 1
ATOM 1477 N N . ALA A 1 189 ? 9.359 5.687 18.873 1.00 42.22 189 ALA A N 1
ATOM 1478 C CA . ALA A 1 189 ? 9.107 4.754 17.760 1.00 42.22 189 ALA A CA 1
ATOM 1479 C C . ALA A 1 189 ? 7.608 4.566 17.415 1.00 42.22 189 ALA A C 1
ATOM 1481 O O . ALA A 1 189 ? 7.235 4.385 16.252 1.00 42.22 189 ALA A O 1
ATOM 1482 N N . ALA A 1 190 ? 6.712 4.690 18.402 1.00 46.34 190 ALA A N 1
ATOM 1483 C CA . ALA A 1 190 ? 5.262 4.557 18.224 1.00 46.34 190 ALA A CA 1
ATOM 1484 C C . ALA A 1 190 ? 4.553 5.600 17.307 1.00 46.34 190 ALA A C 1
ATOM 1486 O O . ALA A 1 190 ? 3.526 5.250 16.702 1.00 46.34 190 ALA A O 1
ATOM 1487 N N . PRO A 1 191 ? 5.007 6.867 17.140 1.00 52.97 191 PRO A N 1
ATOM 1488 C CA . PRO A 1 191 ? 4.277 7.850 16.341 1.00 52.97 191 PRO A CA 1
ATOM 1489 C C . PRO A 1 191 ? 4.282 7.556 14.836 1.00 52.97 191 PRO A C 1
ATOM 1491 O O . PRO A 1 191 ? 3.277 7.832 14.176 1.00 52.97 191 PRO A O 1
ATOM 1494 N N . LEU A 1 192 ? 5.335 6.942 14.290 1.00 62.28 192 LEU A N 1
ATOM 1495 C CA . LEU A 1 192 ? 5.453 6.715 12.843 1.00 62.28 192 LEU A CA 1
ATOM 1496 C C . LEU A 1 192 ? 4.476 5.650 12.334 1.00 62.28 192 LEU A C 1
ATOM 1498 O O . LEU A 1 192 ? 3.787 5.870 11.338 1.00 62.28 192 LEU A O 1
ATOM 1502 N N . LEU A 1 193 ? 4.322 4.541 13.065 1.00 68.69 193 LEU A N 1
ATOM 1503 C CA . LEU A 1 193 ? 3.432 3.452 12.652 1.00 68.69 193 LEU A CA 1
ATOM 1504 C C . LEU A 1 193 ? 1.963 3.887 12.612 1.00 68.69 193 LEU A C 1
ATOM 1506 O O . LEU A 1 193 ? 1.219 3.504 11.720 1.00 68.69 193 LEU A O 1
ATOM 1510 N N . SER A 1 194 ? 1.535 4.759 13.524 1.00 71.38 194 SER A N 1
ATOM 1511 C CA . SER A 1 194 ? 0.159 5.272 13.506 1.00 71.38 194 SER A CA 1
ATOM 1512 C C . SER A 1 194 ? -0.192 6.063 12.236 1.00 71.38 194 SER A C 1
ATOM 1514 O O . SER A 1 194 ? -1.352 6.079 11.823 1.00 71.38 194 SER A O 1
ATOM 1516 N N . LYS A 1 195 ? 0.803 6.685 11.586 1.00 78.06 195 LYS A N 1
ATOM 1517 C CA . LYS A 1 195 ? 0.607 7.470 10.358 1.00 78.06 195 LYS A CA 1
ATOM 1518 C C . LYS A 1 195 ? 0.426 6.596 9.115 1.00 78.06 195 LYS A C 1
ATOM 1520 O O . LYS A 1 195 ? -0.155 7.062 8.141 1.00 78.06 195 LYS A O 1
ATOM 1525 N N . ILE A 1 196 ? 0.855 5.333 9.168 1.00 79.44 196 ILE A N 1
ATOM 1526 C CA . ILE A 1 196 ? 0.641 4.356 8.094 1.00 79.44 196 ILE A CA 1
ATOM 1527 C C . ILE A 1 196 ? -0.642 3.542 8.293 1.00 79.44 196 ILE A C 1
ATOM 1529 O O . ILE A 1 196 ? -0.841 2.578 7.578 1.00 79.44 196 ILE A O 1
ATOM 1533 N N . ALA A 1 197 ? -1.534 3.864 9.233 1.00 83.75 197 ALA A N 1
ATOM 1534 C CA . ALA A 1 197 ? -2.787 3.119 9.396 1.00 83.75 197 ALA A CA 1
ATOM 1535 C C . ALA A 1 197 ? -3.791 3.433 8.262 1.00 83.75 197 ALA A C 1
ATOM 1537 O O . ALA A 1 197 ? -4.141 4.597 8.049 1.00 83.75 197 ALA A O 1
ATOM 1538 N N . LEU A 1 198 ? -4.302 2.406 7.567 1.00 85.44 198 LEU A N 1
ATOM 1539 C CA . LEU A 1 198 ? -5.335 2.576 6.530 1.00 85.44 198 LEU A CA 1
ATOM 1540 C C . LEU A 1 198 ? -6.742 2.555 7.132 1.00 85.44 198 LEU A C 1
ATOM 1542 O O . LEU A 1 198 ? -6.978 1.830 8.098 1.00 85.44 198 LEU A O 1
ATOM 1546 N N . PRO A 1 199 ? -7.704 3.312 6.578 1.00 90.00 199 PRO A N 1
ATOM 1547 C CA . PRO A 1 199 ? -9.083 3.232 7.029 1.00 90.00 199 PRO A CA 1
ATOM 1548 C C . PRO A 1 199 ? -9.698 1.862 6.713 1.00 90.00 199 PRO A C 1
ATOM 1550 O O . PRO A 1 199 ? -9.327 1.206 5.738 1.00 90.00 199 PRO A O 1
ATOM 1553 N N . LEU A 1 200 ? -10.691 1.450 7.505 1.00 89.81 200 LEU A N 1
ATOM 1554 C CA . LEU A 1 200 ? -11.540 0.315 7.133 1.00 89.81 200 LEU A CA 1
ATOM 1555 C C . LEU A 1 200 ? -12.240 0.587 5.790 1.00 89.81 200 LEU A C 1
ATOM 1557 O O . LEU A 1 200 ? -12.819 1.659 5.578 1.00 89.81 200 LEU A O 1
ATOM 1561 N N . ARG A 1 201 ? -12.237 -0.410 4.903 1.00 89.00 201 ARG A N 1
ATOM 1562 C CA . ARG A 1 201 ? -12.867 -0.335 3.584 1.00 89.00 201 ARG A CA 1
ATOM 1563 C C . ARG A 1 201 ? -14.387 -0.314 3.730 1.00 89.00 201 ARG A C 1
ATOM 1565 O O . ARG A 1 201 ? -14.967 -1.113 4.464 1.00 89.00 201 ARG A O 1
ATOM 1572 N N . ARG A 1 202 ? -15.047 0.581 2.995 1.00 88.81 202 ARG A N 1
ATOM 1573 C CA . ARG A 1 202 ? -16.511 0.586 2.890 1.00 88.81 202 ARG A CA 1
ATOM 1574 C C . ARG A 1 202 ? -16.981 -0.480 1.887 1.00 88.81 202 ARG A C 1
ATOM 1576 O O . ARG A 1 202 ? -16.310 -0.670 0.865 1.00 88.81 202 ARG A O 1
ATOM 1583 N N . PRO A 1 203 ? -18.105 -1.165 2.152 1.00 84.81 203 PRO A N 1
ATOM 1584 C CA . PRO A 1 203 ? -18.776 -1.966 1.138 1.00 84.81 203 PRO A CA 1
ATOM 1585 C C . PRO A 1 203 ? -19.103 -1.095 -0.082 1.00 84.81 203 PRO A C 1
ATOM 1587 O O . PRO A 1 203 ? -19.472 0.071 0.062 1.00 84.81 203 PRO A O 1
ATOM 1590 N N . ASN A 1 204 ? -18.931 -1.638 -1.281 1.00 82.81 204 ASN A N 1
ATOM 1591 C CA . ASN A 1 204 ? -19.375 -0.985 -2.507 1.00 82.81 204 ASN A CA 1
ATOM 1592 C C . ASN A 1 204 ? -20.883 -1.187 -2.718 1.00 82.81 204 ASN A C 1
ATOM 1594 O O . ASN A 1 204 ? -21.499 -2.035 -2.081 1.00 82.81 204 ASN A O 1
ATOM 1598 N N . PHE A 1 205 ? -21.476 -0.421 -3.632 1.00 81.44 205 PHE A N 1
ATOM 1599 C CA . PHE 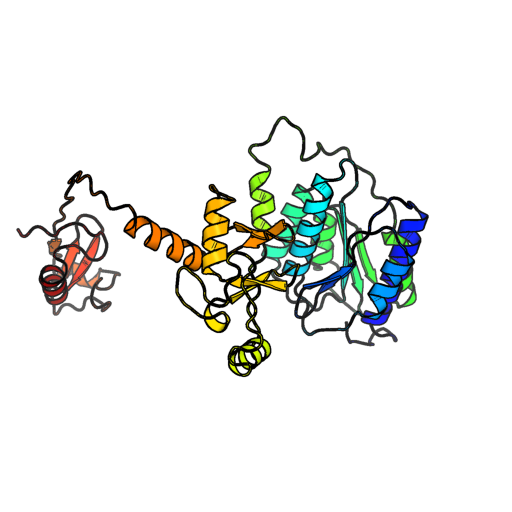A 1 205 ? -22.921 -0.452 -3.860 1.00 81.44 205 PHE A CA 1
ATOM 1600 C C . PHE A 1 205 ? -23.453 -1.844 -4.248 1.00 81.44 205 PHE A C 1
ATOM 1602 O O . PHE A 1 205 ? -24.521 -2.238 -3.790 1.00 81.44 205 PHE A O 1
ATOM 1609 N N . MET A 1 206 ? -22.692 -2.623 -5.026 1.00 81.88 206 MET A N 1
ATOM 1610 C CA . MET A 1 206 ? -23.078 -3.993 -5.385 1.00 81.88 206 MET A CA 1
ATOM 1611 C C . MET A 1 206 ? -23.004 -4.940 -4.187 1.00 81.88 206 MET A C 1
ATOM 1613 O O . MET A 1 206 ? -23.925 -5.719 -3.973 1.00 81.88 206 MET A O 1
ATOM 1617 N N . GLU A 1 207 ? -21.961 -4.828 -3.360 1.00 82.94 207 GLU A N 1
ATOM 1618 C CA . GLU A 1 207 ? -21.854 -5.562 -2.094 1.00 82.94 207 GLU A CA 1
ATOM 1619 C C . GLU A 1 207 ? -23.035 -5.237 -1.165 1.00 82.94 207 GLU A C 1
ATOM 1621 O O . GLU A 1 207 ? -23.616 -6.152 -0.593 1.00 82.94 207 GLU A O 1
ATOM 1626 N N . ILE A 1 208 ? -23.428 -3.962 -1.053 1.00 82.62 208 ILE A N 1
ATOM 1627 C CA . ILE A 1 208 ? -24.587 -3.535 -0.247 1.00 82.62 208 ILE A CA 1
ATOM 1628 C C . ILE A 1 208 ? -25.882 -4.134 -0.805 1.00 82.62 208 ILE A C 1
ATOM 1630 O O . ILE A 1 208 ? -26.672 -4.701 -0.054 1.00 82.62 208 ILE A O 1
ATOM 1634 N N . ARG A 1 209 ? -26.089 -4.056 -2.124 1.00 82.62 209 ARG A N 1
ATOM 1635 C CA . ARG A 1 209 ? -27.279 -4.607 -2.784 1.00 82.62 209 ARG A CA 1
ATOM 1636 C C . ARG A 1 209 ? -27.390 -6.122 -2.586 1.00 82.62 209 ARG A C 1
ATOM 1638 O O . ARG A 1 209 ? -28.486 -6.613 -2.336 1.00 82.62 209 ARG A O 1
ATOM 1645 N N . LEU A 1 210 ? -26.275 -6.849 -2.660 1.00 81.50 210 LEU A N 1
ATOM 1646 C CA . LEU A 1 210 ? -26.231 -8.289 -2.382 1.00 81.50 210 LEU A CA 1
ATOM 1647 C C . LEU A 1 210 ? -26.573 -8.595 -0.916 1.00 81.50 210 LEU A C 1
ATOM 1649 O O . LEU A 1 210 ? -27.355 -9.503 -0.654 1.00 81.50 210 LEU A O 1
ATOM 1653 N N . MET A 1 211 ? -26.064 -7.801 0.033 1.00 79.25 211 MET A N 1
ATOM 1654 C CA . MET A 1 211 ? -26.408 -7.949 1.456 1.00 79.25 211 MET A CA 1
ATOM 1655 C C . MET A 1 211 ? -27.893 -7.712 1.738 1.00 79.25 211 MET A C 1
ATOM 1657 O O . MET A 1 211 ? -28.448 -8.375 2.605 1.00 79.25 211 MET A O 1
ATOM 1661 N N . MET A 1 212 ? -28.525 -6.775 1.025 1.00 78.75 212 MET A N 1
ATOM 1662 C CA . MET A 1 212 ? -29.955 -6.484 1.176 1.00 78.75 212 MET A CA 1
ATOM 1663 C C . MET A 1 212 ? -30.850 -7.546 0.523 1.00 78.75 212 MET A C 1
ATOM 1665 O O . MET A 1 212 ? -31.938 -7.802 1.024 1.00 78.75 212 MET A O 1
ATOM 1669 N N . ARG A 1 213 ? -30.407 -8.171 -0.580 1.00 77.25 213 ARG A N 1
ATOM 1670 C CA . ARG A 1 213 ? -31.176 -9.212 -1.290 1.00 77.25 213 ARG A CA 1
ATOM 1671 C C . ARG A 1 213 ? -31.151 -10.572 -0.595 1.00 77.25 213 ARG A C 1
ATOM 1673 O O . ARG A 1 213 ? -32.173 -11.245 -0.579 1.00 77.25 213 ARG A O 1
ATOM 1680 N N . ASN A 1 214 ? -30.022 -10.971 -0.011 1.00 69.56 214 ASN A N 1
ATOM 1681 C CA . ASN A 1 214 ? -29.845 -12.308 0.577 1.00 69.56 214 ASN A CA 1
ATOM 1682 C C . ASN A 1 214 ? -30.440 -12.424 1.994 1.00 69.56 214 ASN A C 1
ATOM 1684 O O . ASN A 1 214 ? -29.798 -12.986 2.879 1.00 69.56 214 ASN A O 1
ATOM 1688 N N . GLY A 1 215 ? -31.623 -11.847 2.233 1.00 57.25 215 GLY A N 1
ATOM 1689 C CA . GLY A 1 215 ? -32.274 -11.727 3.542 1.00 57.25 215 GLY A CA 1
ATOM 1690 C C . GLY A 1 215 ? -32.096 -12.952 4.452 1.00 57.25 215 GLY A C 1
ATOM 1691 O O . GLY A 1 215 ? -32.839 -13.918 4.356 1.00 57.25 215 GLY A O 1
ATOM 1692 N N . ASN A 1 216 ? -31.120 -12.860 5.364 1.00 55.62 216 ASN A N 1
ATOM 1693 C CA . ASN A 1 216 ? -30.743 -13.817 6.417 1.00 55.62 216 ASN A CA 1
ATOM 1694 C C . ASN A 1 216 ? -30.015 -15.121 6.036 1.00 55.62 216 ASN A C 1
ATOM 1696 O O . ASN A 1 216 ? -29.476 -15.744 6.949 1.00 55.62 216 ASN A O 1
ATOM 1700 N N . THR A 1 217 ? -29.904 -15.535 4.773 1.00 54.28 217 THR A N 1
ATOM 1701 C CA . THR A 1 217 ? -29.321 -16.860 4.459 1.00 54.28 217 THR A CA 1
ATOM 1702 C C . THR A 1 217 ? -27.788 -16.901 4.490 1.00 54.28 217 THR A C 1
ATOM 1704 O O . THR A 1 217 ? -27.222 -17.937 4.822 1.00 54.28 217 THR A O 1
ATOM 1707 N N . GLU A 1 218 ? -27.097 -15.771 4.281 1.00 60.62 218 GLU A N 1
ATOM 1708 C CA . GLU A 1 218 ? -25.624 -15.675 4.382 1.00 60.62 218 GLU A CA 1
ATOM 1709 C C . GLU A 1 218 ? -25.149 -14.304 4.901 1.00 60.62 218 GLU A C 1
ATOM 1711 O O . GLU A 1 218 ? -24.334 -13.602 4.289 1.00 60.62 218 GLU A O 1
ATOM 1716 N N . GLN A 1 219 ? -25.668 -13.856 6.046 1.00 67.38 219 GLN A N 1
ATOM 1717 C CA . GLN A 1 219 ? -25.197 -12.593 6.617 1.00 67.38 219 GLN A CA 1
ATOM 1718 C C . GLN A 1 219 ? -23.744 -12.710 7.094 1.00 67.38 219 GLN A C 1
ATOM 1720 O O . GLN A 1 219 ? -23.412 -13.479 7.998 1.00 67.38 219 GLN A O 1
ATOM 1725 N N . LYS A 1 220 ? -22.862 -11.897 6.498 1.00 77.19 220 LYS A N 1
ATOM 1726 C CA . LYS A 1 220 ? -21.452 -11.796 6.895 1.00 77.19 220 LYS A CA 1
ATOM 1727 C C . LYS A 1 220 ? -21.349 -11.372 8.365 1.00 77.19 220 LYS A C 1
ATOM 1729 O O . LYS A 1 220 ? -21.613 -10.222 8.709 1.00 77.19 220 LYS A O 1
ATOM 1734 N N . LYS A 1 221 ? -20.928 -12.304 9.223 1.00 87.81 221 LYS A N 1
ATOM 1735 C CA . LYS A 1 221 ? -20.728 -12.084 10.663 1.00 87.81 221 LYS A CA 1
ATOM 1736 C C . LYS A 1 221 ? -19.487 -11.240 10.911 1.00 87.81 221 LYS A C 1
ATOM 1738 O O . LYS A 1 221 ? -18.440 -11.490 10.324 1.00 87.81 221 LYS A O 1
ATOM 1743 N N . CYS A 1 222 ? -19.585 -10.265 11.806 1.00 90.38 222 CYS A N 1
ATOM 1744 C CA . CYS A 1 222 ? -18.448 -9.449 12.208 1.00 90.38 222 CYS A CA 1
ATOM 1745 C C . CYS A 1 222 ? -17.366 -10.304 12.862 1.00 90.38 222 CYS A C 1
ATOM 1747 O O . CYS A 1 222 ? -17.633 -11.132 13.724 1.00 90.38 222 CYS A O 1
ATOM 1749 N N . ALA A 1 223 ? -16.118 -10.056 12.498 1.00 89.12 223 ALA A N 1
ATOM 1750 C CA . ALA A 1 223 ? -14.993 -10.850 12.949 1.00 89.12 223 ALA A CA 1
ATOM 1751 C C . ALA A 1 223 ? -14.631 -10.595 14.432 1.00 89.12 223 ALA A C 1
ATOM 1753 O O . ALA A 1 223 ? -13.880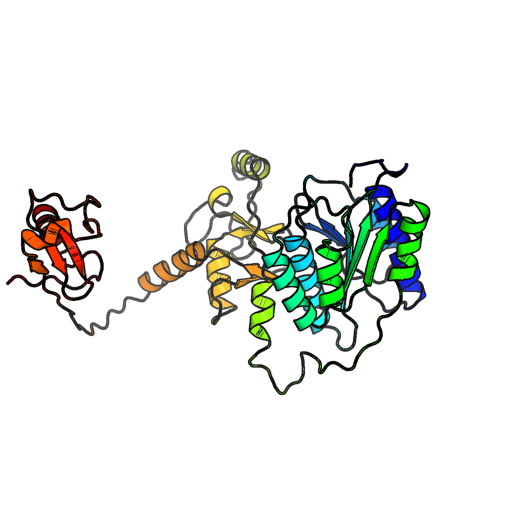 -11.361 15.014 1.00 89.12 223 ALA A O 1
ATOM 1754 N N . ILE A 1 224 ? -15.153 -9.528 15.051 1.00 88.81 224 ILE A N 1
ATOM 1755 C CA . ILE A 1 224 ? -14.890 -9.189 16.462 1.00 88.81 224 ILE A CA 1
ATOM 1756 C C . ILE A 1 224 ? -15.970 -9.752 17.392 1.00 88.81 224 ILE A C 1
ATOM 1758 O O . ILE A 1 224 ? -15.646 -10.309 18.433 1.00 88.81 224 ILE A O 1
ATOM 1762 N N . CYS A 1 225 ? -17.250 -9.564 17.057 1.00 90.44 225 CYS A N 1
ATOM 1763 C CA . CYS A 1 225 ? -18.370 -9.991 17.908 1.00 90.44 225 CYS A CA 1
ATOM 1764 C C . CYS A 1 225 ? -19.060 -11.270 17.421 1.00 90.44 225 CYS A C 1
ATOM 1766 O O . CYS A 1 225 ? -19.972 -11.745 18.084 1.00 90.44 225 CYS A O 1
ATOM 1768 N N . HIS A 1 226 ? -18.681 -11.786 16.249 1.00 90.44 226 HIS A N 1
ATOM 1769 C CA . HIS A 1 226 ? -19.266 -12.968 15.608 1.00 90.44 226 HIS A CA 1
ATOM 1770 C C . HIS A 1 226 ? -20.780 -12.884 15.333 1.00 90.44 226 HIS A C 1
ATOM 1772 O O . HIS A 1 226 ? -21.399 -13.882 14.973 1.00 90.44 226 HIS A O 1
ATOM 1778 N N . SER A 1 227 ? -21.366 -11.685 15.414 1.00 89.12 227 SER A N 1
ATOM 1779 C CA . SER A 1 227 ? -22.776 -11.413 15.123 1.00 89.12 227 SER A CA 1
ATOM 1780 C C . SER A 1 227 ? -22.951 -10.690 13.784 1.00 89.12 227 SER A C 1
ATOM 1782 O O . SER A 1 227 ? -22.037 -10.011 13.305 1.00 89.12 227 SER A O 1
ATOM 1784 N N . ALA A 1 228 ? -24.128 -10.828 13.171 1.00 85.81 228 ALA A N 1
ATOM 1785 C CA . ALA A 1 228 ? -24.517 -10.079 11.975 1.00 85.81 228 ALA A CA 1
ATOM 1786 C C . ALA A 1 228 ? -24.924 -8.629 12.295 1.00 85.81 228 ALA A C 1
ATOM 1788 O O . ALA A 1 228 ? -24.607 -7.710 11.535 1.00 85.81 228 ALA A O 1
ATOM 1789 N N . LYS A 1 229 ? -25.545 -8.414 13.461 1.00 88.44 229 LYS A N 1
ATOM 1790 C CA . LYS A 1 229 ? -25.903 -7.093 13.997 1.00 88.44 229 LYS A CA 1
ATOM 1791 C C . LYS A 1 229 ? -24.872 -6.645 15.019 1.00 88.44 229 LYS A C 1
ATOM 1793 O O . LYS A 1 229 ? -24.354 -7.482 15.768 1.00 88.44 229 LYS A O 1
ATOM 1798 N N . ALA A 1 230 ? -24.552 -5.354 15.079 1.00 87.81 230 ALA A N 1
ATOM 1799 C CA . ALA A 1 230 ? -23.606 -4.933 16.100 1.00 87.81 230 ALA A CA 1
ATOM 1800 C C . ALA A 1 230 ? -24.243 -4.939 17.491 1.00 87.81 230 ALA A C 1
ATOM 1802 O O . ALA A 1 230 ? -25.342 -4.414 17.677 1.00 87.81 230 ALA A O 1
ATOM 1803 N N . PRO A 1 231 ? -23.514 -5.431 18.503 1.00 86.00 231 PRO A N 1
ATOM 1804 C CA . PRO A 1 231 ? -24.021 -5.531 19.867 1.00 86.00 231 PRO A CA 1
ATOM 1805 C C . PRO A 1 231 ? -24.296 -4.164 20.505 1.00 86.00 231 PRO A C 1
ATOM 1807 O O . PRO A 1 231 ? -25.121 -4.060 21.402 1.00 86.00 231 PRO A O 1
ATOM 1810 N N . LEU A 1 232 ? -23.609 -3.103 20.066 1.00 84.88 232 LEU A N 1
ATOM 1811 C CA . LEU A 1 232 ? -23.759 -1.775 20.667 1.00 84.88 232 LEU A CA 1
ATOM 1812 C C . LEU A 1 232 ? -24.916 -0.964 20.092 1.00 84.88 232 LEU A C 1
ATOM 1814 O O . LEU A 1 232 ? -25.546 -0.203 20.820 1.00 84.88 232 LEU A O 1
ATOM 1818 N N . THR A 1 233 ? -25.132 -1.023 18.787 1.00 84.81 233 THR A N 1
ATOM 1819 C CA . THR A 1 233 ? -26.073 -0.155 18.059 1.00 84.81 233 THR A CA 1
ATOM 1820 C C . THR A 1 233 ? -27.309 -0.913 17.598 1.00 84.81 233 THR A C 1
ATOM 1822 O O . THR A 1 233 ? -28.295 -0.271 17.260 1.00 84.81 233 THR A O 1
ATOM 1825 N N . GLY A 1 234 ? -27.260 -2.249 17.564 1.00 84.38 234 GLY A N 1
ATOM 1826 C CA . GLY A 1 234 ? -28.291 -3.085 16.953 1.00 84.38 234 GLY A CA 1
ATOM 1827 C C . GLY A 1 234 ? -28.371 -2.940 15.431 1.00 84.38 234 GLY A C 1
ATOM 1828 O O . GLY A 1 234 ? -29.253 -3.537 14.820 1.00 84.38 234 GLY A O 1
ATOM 1829 N N . ALA A 1 235 ? -27.478 -2.155 14.819 1.00 85.62 235 ALA A N 1
ATOM 1830 C CA . ALA A 1 235 ? -27.530 -1.868 13.398 1.00 85.62 235 ALA A CA 1
ATOM 1831 C C . ALA A 1 235 ? -27.006 -3.047 12.570 1.00 85.62 235 ALA A C 1
ATOM 1833 O O . ALA A 1 235 ? -26.169 -3.850 12.999 1.00 85.62 235 ALA A O 1
ATOM 1834 N N . ASP A 1 236 ? -27.540 -3.146 11.359 1.00 86.12 236 ASP A N 1
ATOM 1835 C CA . ASP A 1 236 ? -27.158 -4.171 10.404 1.00 86.12 236 ASP A CA 1
ATOM 1836 C C . ASP A 1 236 ? -25.812 -3.867 9.743 1.00 86.12 236 ASP A C 1
ATOM 1838 O O . ASP A 1 236 ? -25.332 -2.725 9.663 1.00 86.12 236 ASP A O 1
ATOM 1842 N N . PHE A 1 237 ? -25.215 -4.918 9.181 1.00 84.38 237 PHE A N 1
ATOM 1843 C CA . PHE A 1 237 ? -23.913 -4.828 8.536 1.00 84.38 237 PHE A CA 1
ATOM 1844 C C . PHE A 1 237 ? -23.887 -3.866 7.333 1.00 84.38 237 PHE A C 1
ATOM 1846 O O . PHE A 1 237 ? -22.855 -3.255 7.075 1.00 84.38 237 PHE A O 1
ATOM 1853 N N . PHE A 1 238 ? -24.986 -3.645 6.607 1.00 82.94 238 PHE A N 1
ATOM 1854 C CA . PHE A 1 238 ? -24.973 -2.692 5.485 1.00 82.94 238 PHE A CA 1
ATOM 1855 C C . PHE A 1 238 ? -24.757 -1.233 5.934 1.00 82.94 238 PHE A C 1
ATOM 1857 O O . PHE A 1 238 ? -24.170 -0.443 5.194 1.00 82.94 238 PHE A O 1
ATOM 1864 N N . SER A 1 239 ? -25.163 -0.883 7.159 1.00 83.94 239 SER A N 1
ATOM 1865 C CA . SER A 1 239 ? -25.040 0.474 7.706 1.00 83.94 239 SER A CA 1
ATOM 1866 C C . SER A 1 239 ? -23.645 0.724 8.286 1.00 83.94 239 SER A C 1
ATOM 1868 O O . SER A 1 239 ? -22.920 1.648 7.889 1.00 83.94 239 SER A O 1
ATOM 1870 N N . GLU A 1 240 ? -23.217 -0.132 9.213 1.00 88.06 240 GLU A N 1
ATOM 1871 C CA . GLU A 1 240 ? -21.969 0.070 9.959 1.00 88.06 240 GLU A CA 1
ATOM 1872 C C . GLU A 1 240 ? -20.852 -0.909 9.592 1.00 88.06 240 GLU A C 1
ATOM 1874 O O . GLU A 1 240 ? -19.720 -0.752 10.051 1.00 88.06 240 GLU A O 1
ATOM 1879 N N . GLY A 1 241 ? -21.147 -1.923 8.787 1.00 88.06 241 GLY A N 1
ATOM 1880 C CA . GLY A 1 241 ? -20.183 -2.930 8.381 1.00 88.06 241 GLY A CA 1
ATOM 1881 C C . GLY A 1 241 ? -19.108 -2.341 7.487 1.00 88.06 241 GLY A C 1
ATOM 1882 O O . GLY A 1 241 ? -19.342 -1.508 6.604 1.00 88.06 241 GLY A O 1
ATOM 1883 N N . ARG A 1 242 ? -17.878 -2.747 7.759 1.00 92.25 242 ARG A N 1
ATOM 1884 C CA . ARG A 1 242 ? -16.686 -2.384 7.007 1.00 92.25 242 ARG A CA 1
ATOM 1885 C C . ARG A 1 242 ? -15.806 -3.612 6.836 1.00 92.25 242 ARG A C 1
ATOM 1887 O O . ARG A 1 242 ? -16.025 -4.634 7.476 1.00 92.25 242 ARG A O 1
ATOM 1894 N N . TYR A 1 243 ? -14.789 -3.497 6.000 1.00 91.31 243 TYR A N 1
ATOM 1895 C CA . TYR A 1 243 ? -13.857 -4.579 5.719 1.00 91.31 243 TYR A CA 1
ATOM 1896 C C . TYR A 1 243 ? -12.432 -4.192 6.085 1.00 91.31 243 TYR A C 1
ATOM 1898 O O . TYR A 1 243 ? -12.011 -3.047 5.889 1.00 91.31 243 TYR A O 1
ATOM 1906 N N . CYS A 1 244 ? -11.674 -5.151 6.615 1.00 90.81 244 CYS A N 1
ATOM 1907 C CA . CYS A 1 244 ? -10.234 -4.981 6.741 1.00 90.81 244 CYS A CA 1
ATOM 1908 C C . CYS A 1 244 ? -9.623 -4.835 5.336 1.00 90.81 244 CYS A C 1
ATOM 1910 O O . CYS A 1 244 ? -9.833 -5.719 4.512 1.00 90.81 244 CYS A O 1
ATOM 1912 N N . PRO A 1 245 ? -8.831 -3.786 5.053 1.00 87.06 245 PRO A N 1
ATOM 1913 C CA . PRO A 1 245 ? -8.239 -3.596 3.728 1.00 87.06 245 PRO A CA 1
ATOM 1914 C C . PRO A 1 245 ? -7.200 -4.664 3.352 1.00 87.06 245 PRO A C 1
ATOM 1916 O O . PRO A 1 245 ? -6.775 -4.700 2.207 1.00 87.06 245 PRO A O 1
ATOM 1919 N N . SER A 1 246 ? -6.762 -5.503 4.299 1.00 87.56 246 SER A N 1
ATOM 1920 C CA . SER A 1 246 ? -5.731 -6.519 4.059 1.00 87.56 246 SER A CA 1
ATOM 1921 C C . SER A 1 246 ? -6.270 -7.945 3.940 1.00 87.56 246 SER A C 1
ATOM 1923 O O . SER A 1 246 ? -5.816 -8.692 3.080 1.00 87.56 246 SER A O 1
ATOM 1925 N N . CYS A 1 247 ? -7.220 -8.340 4.793 1.00 87.38 247 CYS A N 1
ATOM 1926 C CA . CYS A 1 247 ? -7.784 -9.696 4.792 1.00 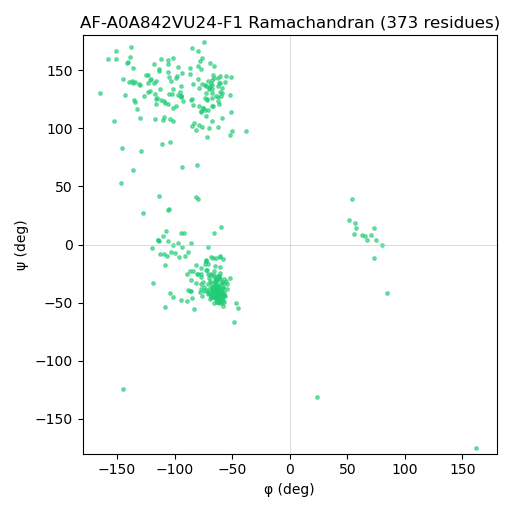87.38 247 CYS A CA 1
ATOM 1927 C C . CYS A 1 247 ? -9.269 -9.750 4.411 1.00 87.38 247 CYS A C 1
ATOM 1929 O O . CYS A 1 247 ? -9.877 -10.809 4.528 1.00 87.38 247 CYS A O 1
ATOM 1931 N N . ASP A 1 248 ? -9.868 -8.607 4.055 1.00 88.38 248 ASP A N 1
ATOM 1932 C CA . ASP A 1 248 ? -11.288 -8.449 3.707 1.00 88.38 248 ASP A CA 1
ATOM 1933 C C . ASP A 1 248 ? -12.277 -9.031 4.732 1.00 88.38 248 ASP A C 1
ATOM 1935 O O . ASP A 1 248 ? -13.451 -9.258 4.436 1.00 88.38 248 ASP A O 1
ATOM 1939 N N . ARG A 1 249 ? -11.848 -9.222 5.988 1.00 90.38 249 ARG A N 1
ATOM 1940 C CA . ARG A 1 249 ? -12.756 -9.689 7.036 1.00 90.38 249 ARG A CA 1
ATOM 1941 C C . ARG A 1 249 ? -13.769 -8.600 7.412 1.00 90.38 249 ARG A C 1
ATOM 1943 O O . ARG A 1 249 ? -13.366 -7.446 7.608 1.00 90.38 249 ARG A O 1
ATOM 1950 N N . PRO A 1 250 ? -15.063 -8.953 7.522 1.00 91.56 250 PRO A N 1
ATOM 1951 C CA . PRO A 1 250 ? -16.137 -8.043 7.919 1.00 91.56 250 PRO A CA 1
ATOM 1952 C C . PRO A 1 250 ? -15.994 -7.608 9.381 1.00 91.56 250 PRO A C 1
ATOM 1954 O O . PRO A 1 250 ? -15.768 -8.431 10.261 1.00 91.56 250 PRO A O 1
ATOM 1957 N N . ILE A 1 251 ? -16.143 -6.318 9.666 1.00 93.25 251 ILE A N 1
ATOM 1958 C CA . ILE A 1 251 ? -16.062 -5.746 11.013 1.00 93.25 251 ILE A CA 1
ATOM 1959 C C . ILE A 1 251 ? -17.098 -4.622 11.139 1.00 93.25 251 ILE A C 1
ATOM 1961 O O . ILE A 1 251 ? -17.120 -3.711 10.312 1.00 93.25 251 ILE A O 1
ATOM 1965 N N . HIS A 1 252 ? -17.933 -4.644 12.182 1.00 92.69 252 HIS A N 1
ATOM 1966 C CA . HIS A 1 252 ? -18.788 -3.498 12.514 1.00 92.69 252 HIS A CA 1
ATOM 1967 C C . HIS A 1 252 ? -17.951 -2.322 13.010 1.00 92.69 252 HIS A C 1
ATOM 1969 O O . HIS A 1 252 ? -17.033 -2.486 13.818 1.00 92.69 252 HIS A O 1
ATOM 1975 N N . LEU A 1 253 ? -18.303 -1.115 12.580 1.00 92.00 253 LEU A N 1
ATOM 1976 C CA . LEU A 1 253 ? -17.592 0.102 12.956 1.00 92.00 253 LEU A CA 1
ATOM 1977 C C . LEU A 1 253 ? -17.590 0.347 14.479 1.00 92.00 253 LEU A C 1
ATOM 1979 O O . LEU A 1 253 ? -16.572 0.767 15.032 1.00 92.00 253 LEU A O 1
ATOM 1983 N N . SER A 1 254 ? -18.692 0.032 15.163 1.00 90.81 254 SER A N 1
ATOM 1984 C CA . SER A 1 254 ? -18.814 0.114 16.624 1.00 90.81 254 SER A CA 1
ATOM 1985 C C . SER A 1 254 ? -17.930 -0.913 17.351 1.00 90.81 254 SER A C 1
ATOM 1987 O O . SER A 1 254 ? -17.234 -0.568 18.309 1.00 90.81 254 SER A O 1
ATOM 1989 N N . CYS A 1 255 ? -17.860 -2.154 16.856 1.00 90.75 255 CYS A N 1
ATOM 1990 C CA . CYS A 1 255 ? -16.941 -3.178 17.363 1.00 90.75 255 CYS A CA 1
ATOM 1991 C C . CYS A 1 255 ? -15.471 -2.792 17.165 1.00 90.75 255 CYS A C 1
ATOM 1993 O O . CYS A 1 255 ? -14.664 -2.963 18.078 1.00 90.75 255 CYS A O 1
ATOM 1995 N N . ALA A 1 256 ? -15.125 -2.229 16.004 1.00 91.44 256 ALA A N 1
ATOM 1996 C CA . ALA A 1 256 ? -13.781 -1.727 15.735 1.00 91.44 256 ALA A CA 1
ATOM 1997 C C . ALA A 1 256 ? -13.381 -0.612 16.717 1.00 91.44 256 ALA A C 1
ATOM 1999 O O . ALA A 1 256 ? -12.257 -0.601 17.213 1.00 91.44 256 ALA A O 1
ATOM 2000 N N . ALA A 1 257 ? -14.310 0.291 17.048 1.00 90.88 257 ALA A N 1
ATOM 2001 C CA . ALA A 1 257 ? -14.087 1.349 18.032 1.00 90.88 257 ALA A CA 1
ATOM 2002 C C . ALA A 1 257 ? -13.892 0.820 19.461 1.00 90.88 257 ALA A C 1
ATOM 2004 O O . ALA A 1 257 ? -12.997 1.289 20.168 1.00 90.88 257 ALA A O 1
ATOM 2005 N N . MET A 1 258 ? -14.660 -0.192 19.876 1.00 88.44 258 MET A N 1
ATOM 2006 C CA . MET A 1 258 ? -14.426 -0.873 21.156 1.00 88.44 258 MET A CA 1
ATOM 2007 C C . MET A 1 258 ? -13.053 -1.536 21.205 1.00 88.44 258 MET A C 1
ATOM 2009 O O . MET A 1 258 ? -12.329 -1.392 22.192 1.00 88.44 258 MET A O 1
ATOM 2013 N N . TRP A 1 259 ? -12.692 -2.239 20.134 1.00 89.88 259 TRP A N 1
ATOM 2014 C CA . TRP A 1 259 ? -11.420 -2.937 20.049 1.00 89.88 259 TRP A CA 1
ATOM 2015 C C . TRP A 1 259 ? -10.243 -1.966 20.095 1.00 89.88 259 TRP A C 1
ATOM 2017 O O . TRP A 1 259 ? -9.336 -2.166 20.894 1.00 89.88 259 TRP A O 1
ATOM 2027 N N . ALA A 1 260 ? -10.302 -0.867 19.336 1.00 88.75 260 ALA A N 1
ATOM 2028 C CA . ALA A 1 260 ? -9.274 0.171 19.347 1.00 88.75 260 ALA A CA 1
ATOM 2029 C C . ALA A 1 260 ? -9.054 0.774 20.736 1.00 88.75 260 ALA A C 1
ATOM 2031 O O . ALA A 1 260 ? -7.913 0.893 21.184 1.00 88.75 260 ALA A O 1
ATOM 2032 N N . LYS A 1 261 ? -10.141 1.072 21.459 1.00 85.50 261 LYS A N 1
ATOM 2033 C CA . LYS A 1 261 ? -10.066 1.568 22.840 1.00 85.50 261 LYS A CA 1
ATOM 2034 C C . LYS A 1 261 ? -9.399 0.561 23.785 1.00 85.50 261 LYS A C 1
ATOM 2036 O O . LYS A 1 261 ? -8.702 0.985 24.700 1.00 85.50 261 LYS A O 1
ATOM 2041 N N . LYS A 1 262 ? -9.607 -0.746 23.579 1.00 83.56 262 LYS A N 1
ATOM 2042 C CA . LYS A 1 262 ? -9.001 -1.810 24.398 1.00 83.56 262 LYS A CA 1
ATOM 2043 C C . LYS A 1 262 ? -7.536 -2.071 24.029 1.00 83.56 262 LYS A C 1
ATOM 2045 O O . LYS A 1 262 ? -6.723 -2.279 24.918 1.00 83.56 262 LYS A O 1
ATOM 2050 N N . SER A 1 263 ? -7.201 -2.072 22.739 1.00 80.25 263 SER A N 1
ATOM 2051 C CA . SER A 1 263 ? -5.880 -2.477 22.244 1.00 80.25 263 SER A CA 1
ATOM 2052 C C . SER A 1 263 ? -4.839 -1.358 22.229 1.00 80.25 263 SER A C 1
ATOM 2054 O O . SER A 1 263 ? -3.646 -1.633 22.138 1.00 80.25 263 SER A O 1
ATOM 2056 N N . SER A 1 264 ? -5.257 -0.091 22.204 1.00 72.69 264 SER A N 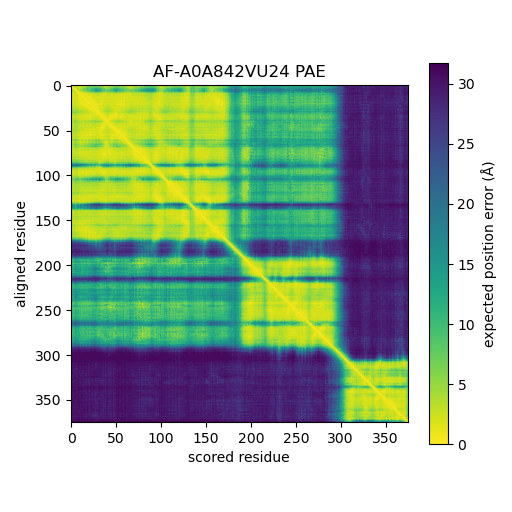1
ATOM 2057 C CA . SER A 1 264 ? -4.344 1.052 22.072 1.00 72.69 264 SER A CA 1
ATOM 2058 C C . SER A 1 264 ? -4.863 2.252 22.878 1.00 72.69 264 SER A C 1
ATOM 2060 O O . SER A 1 264 ? -5.507 3.139 22.310 1.00 72.69 264 SER A O 1
ATOM 2062 N N . PRO A 1 265 ? -4.587 2.300 24.199 1.00 64.12 265 PRO A N 1
ATOM 2063 C CA . PRO A 1 265 ? -5.118 3.329 25.102 1.00 64.12 265 PRO A CA 1
ATOM 2064 C C . PRO A 1 265 ? -4.748 4.759 24.685 1.00 64.12 265 PRO A C 1
ATOM 2066 O O . PRO A 1 265 ? -5.584 5.661 24.762 1.00 64.12 265 PRO A O 1
ATOM 2069 N N . GLU A 1 266 ? -3.526 4.943 24.178 1.00 67.81 266 GLU A N 1
ATOM 2070 C CA . GLU A 1 266 ? -2.978 6.235 23.742 1.00 67.81 266 GLU A CA 1
ATOM 2071 C C . GLU A 1 266 ? -3.628 6.765 22.454 1.00 67.81 266 GLU A C 1
ATOM 2073 O O . GLU A 1 266 ? -3.799 7.970 22.280 1.00 67.81 266 GLU A O 1
ATOM 2078 N N . LYS A 1 267 ? -4.010 5.874 21.527 1.00 72.31 267 LYS A N 1
ATOM 2079 C CA . LYS A 1 267 ? -4.571 6.227 20.210 1.00 72.31 267 LYS A CA 1
ATOM 2080 C C . LYS A 1 267 ? -5.864 5.465 19.961 1.00 72.31 267 LYS A C 1
ATOM 2082 O O . LYS A 1 267 ? -5.906 4.492 19.214 1.00 72.31 267 LYS A O 1
ATOM 2087 N N . ARG A 1 268 ? -6.950 5.981 20.544 1.00 79.75 268 ARG A N 1
ATOM 2088 C CA . ARG A 1 268 ? -8.296 5.371 20.555 1.00 79.75 268 ARG A CA 1
ATOM 2089 C C . ARG A 1 268 ? -8.932 5.150 19.174 1.00 79.75 268 ARG A C 1
ATOM 2091 O O . ARG A 1 268 ? -9.980 4.519 19.091 1.00 79.75 268 ARG A O 1
ATOM 2098 N N . ASN A 1 269 ? -8.344 5.684 18.102 1.00 86.69 269 ASN A N 1
ATOM 2099 C CA . ASN A 1 269 ? -8.846 5.573 16.732 1.00 86.69 269 ASN A CA 1
ATOM 2100 C C . ASN A 1 269 ? -7.994 4.680 15.816 1.00 86.69 269 ASN A C 1
ATOM 2102 O O . ASN A 1 269 ? -8.229 4.660 14.606 1.00 86.69 269 ASN A O 1
ATOM 2106 N N . ILE A 1 270 ? -6.994 3.980 16.350 1.00 87.31 270 ILE A N 1
ATOM 2107 C CA . ILE A 1 270 ? -6.127 3.085 15.583 1.00 87.31 270 ILE A CA 1
ATOM 2108 C C . ILE A 1 270 ? -6.039 1.752 16.317 1.00 87.31 270 ILE A C 1
ATOM 2110 O O . ILE A 1 270 ? -5.930 1.712 17.537 1.00 87.31 270 ILE A O 1
ATOM 2114 N N . PHE A 1 271 ? -6.096 0.654 15.570 1.00 88.88 271 PHE A N 1
ATOM 2115 C CA . PHE A 1 271 ? -5.994 -0.687 16.129 1.00 88.88 271 PHE A CA 1
ATOM 2116 C C . PHE A 1 271 ? -5.396 -1.668 15.131 1.00 88.88 271 PHE A C 1
ATOM 2118 O O . PHE A 1 271 ? -5.300 -1.383 13.939 1.00 88.88 271 PHE A O 1
ATOM 2125 N N . ARG A 1 272 ? -4.999 -2.844 15.614 1.00 86.50 272 ARG A N 1
ATOM 2126 C CA . ARG A 1 272 ? -4.590 -3.956 14.753 1.00 86.50 272 ARG A CA 1
ATOM 2127 C C . ARG A 1 272 ? -5.761 -4.888 14.517 1.00 86.50 272 ARG A C 1
ATOM 2129 O O . ARG A 1 272 ? -6.412 -5.292 15.477 1.00 86.50 272 ARG A O 1
ATOM 2136 N N . CYS A 1 273 ? -6.006 -5.240 13.256 1.00 88.19 273 CYS A N 1
ATOM 2137 C CA . CYS A 1 273 ? -6.999 -6.247 12.906 1.00 88.19 273 CYS A CA 1
ATOM 2138 C C . CYS A 1 273 ? -6.745 -7.523 13.731 1.00 88.19 273 CYS A C 1
ATOM 2140 O O . CYS A 1 273 ? -5.620 -8.019 13.690 1.00 88.19 273 CYS A O 1
ATOM 2142 N N . PRO A 1 274 ? -7.749 -8.083 14.430 1.00 86.62 274 PRO A N 1
ATOM 2143 C CA . PRO A 1 274 ? -7.550 -9.269 15.268 1.00 86.62 274 PRO A CA 1
ATOM 2144 C C . PRO A 1 274 ? -7.070 -10.510 14.506 1.00 86.62 274 PRO A C 1
ATOM 2146 O O . PRO A 1 274 ? -6.554 -11.432 15.117 1.00 86.62 274 PRO A O 1
ATOM 2149 N N . PHE A 1 275 ? -7.247 -10.540 13.181 1.00 86.69 275 PHE A N 1
ATOM 2150 C CA . PHE A 1 275 ? -6.953 -11.715 12.358 1.00 86.69 275 PHE A CA 1
ATOM 2151 C C . PHE A 1 275 ? -5.626 -11.615 11.619 1.00 86.69 275 PHE A C 1
ATOM 2153 O O . PHE A 1 275 ? -4.878 -12.579 11.572 1.00 86.69 275 PHE A O 1
ATOM 2160 N N . CYS A 1 276 ? -5.343 -10.468 10.998 1.00 83.12 276 CYS A N 1
ATOM 2161 C CA . CYS A 1 276 ? -4.129 -10.292 10.195 1.00 83.12 276 CYS A CA 1
ATOM 2162 C C . CYS A 1 276 ? -3.141 -9.285 10.792 1.00 83.12 276 CYS A C 1
ATOM 2164 O O . CYS A 1 276 ? -2.148 -8.964 10.151 1.00 83.12 276 CYS A O 1
ATOM 2166 N N . TYR A 1 277 ? -3.427 -8.733 11.978 1.00 84.69 277 TYR A N 1
ATOM 2167 C CA . TYR A 1 277 ? -2.610 -7.737 12.688 1.00 84.69 277 TYR A CA 1
ATOM 2168 C C . TYR A 1 277 ? -2.287 -6.449 11.909 1.00 84.69 277 TYR A C 1
ATOM 2170 O O . TYR A 1 277 ? -1.524 -5.603 12.395 1.00 84.69 277 TYR A O 1
ATOM 2178 N N . PHE A 1 278 ? -2.917 -6.269 10.744 1.00 84.56 278 PHE A N 1
ATOM 2179 C CA . PHE A 1 278 ? -2.812 -5.085 9.903 1.00 84.56 278 PHE A CA 1
ATOM 2180 C C . PHE A 1 278 ? -3.304 -3.856 10.666 1.00 84.56 278 PHE A C 1
ATOM 2182 O O . PHE A 1 278 ? -4.293 -3.932 11.400 1.00 84.56 278 PHE A O 1
ATOM 2189 N N . LEU A 1 279 ? -2.606 -2.733 10.526 1.00 88.75 279 LEU A N 1
ATOM 2190 C CA . LEU A 1 279 ? -2.892 -1.520 11.275 1.00 88.75 279 LEU A CA 1
ATOM 2191 C C . LEU A 1 279 ? -3.995 -0.719 10.581 1.00 88.75 279 LEU A C 1
ATOM 2193 O O . LEU A 1 279 ? -3.868 -0.278 9.437 1.00 88.75 279 LEU A O 1
ATOM 2197 N N . VAL A 1 280 ? -5.088 -0.512 11.299 1.00 88.75 280 VAL A N 1
ATOM 2198 C CA . VAL A 1 280 ? -6.312 0.066 10.766 1.00 88.75 280 VAL A CA 1
ATOM 2199 C C . VAL A 1 280 ? -6.696 1.309 11.558 1.00 88.75 280 VAL A C 1
ATOM 2201 O O . VAL A 1 280 ? -6.602 1.338 12.784 1.00 88.75 280 VAL A O 1
ATOM 2204 N N . LYS A 1 281 ? -7.155 2.339 10.846 1.00 90.69 281 LYS A N 1
ATOM 2205 C CA . LYS A 1 281 ? -7.695 3.579 11.40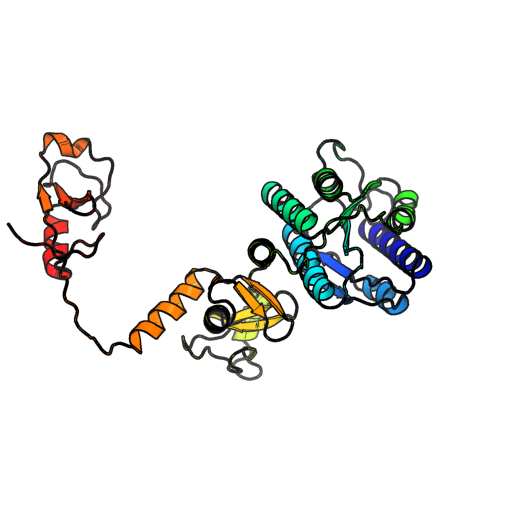2 1.00 90.69 281 LYS A CA 1
ATOM 2206 C C . LYS A 1 281 ? -9.219 3.588 11.308 1.00 90.69 281 LYS A C 1
ATOM 2208 O O . LYS A 1 281 ? -9.804 3.190 10.301 1.00 90.69 281 LYS A O 1
ATOM 2213 N N . ILE A 1 282 ? -9.865 4.103 12.343 1.00 90.69 282 ILE A N 1
ATOM 2214 C CA . ILE A 1 282 ? -11.307 4.357 12.381 1.00 90.69 282 ILE A CA 1
ATOM 2215 C C . ILE A 1 282 ? -11.589 5.863 12.451 1.00 90.69 282 ILE A C 1
ATOM 2217 O O . ILE A 1 282 ? -10.777 6.627 12.984 1.00 90.69 282 ILE A O 1
ATOM 2221 N N . PRO A 1 283 ? -12.722 6.324 11.894 1.00 86.44 283 PRO A N 1
ATOM 2222 C CA . PRO A 1 283 ? -13.145 7.711 12.025 1.00 86.44 283 PRO A CA 1
ATOM 2223 C C . PRO A 1 283 ? -13.407 8.058 13.497 1.00 86.44 283 PRO A C 1
ATOM 2225 O O . PRO A 1 283 ? -13.939 7.244 14.251 1.00 86.44 283 PRO A O 1
ATOM 2228 N N . LEU A 1 284 ? -13.068 9.286 13.900 1.00 85.25 284 LEU A N 1
ATOM 2229 C CA . LEU A 1 284 ? -13.248 9.756 15.281 1.00 85.25 284 LEU A CA 1
ATOM 2230 C C . LEU A 1 284 ? -14.718 9.741 15.722 1.00 85.25 284 LEU A C 1
ATOM 2232 O O . LEU A 1 284 ? -15.007 9.474 16.886 1.00 85.25 284 LEU A O 1
ATOM 2236 N N . SER A 1 285 ? -15.649 9.927 14.782 1.00 83.88 285 SER A N 1
ATOM 2237 C CA . SER A 1 285 ? -17.085 9.790 15.040 1.00 83.88 285 SER A CA 1
ATOM 2238 C C . SER A 1 285 ? -17.442 8.407 15.592 1.00 83.88 285 SER A C 1
ATOM 2240 O O . SER A 1 285 ? -18.183 8.316 16.566 1.00 83.88 285 SER A O 1
ATOM 2242 N N . ALA A 1 286 ? -16.846 7.333 15.069 1.00 82.81 286 ALA A N 1
ATOM 2243 C CA . ALA A 1 286 ? -17.069 5.981 15.579 1.00 82.81 286 ALA A CA 1
ATOM 2244 C C . ALA A 1 286 ? -16.540 5.789 17.006 1.00 82.81 286 ALA A C 1
ATOM 2246 O O . ALA A 1 286 ? -17.181 5.135 17.824 1.00 82.81 286 ALA A O 1
ATOM 2247 N N . VAL A 1 287 ? -15.389 6.391 17.320 1.00 83.75 287 VAL A N 1
ATOM 2248 C CA . VAL A 1 287 ? -14.813 6.357 18.673 1.00 83.75 287 VAL A CA 1
ATOM 2249 C C . VAL A 1 287 ? -15.742 7.055 19.665 1.00 83.75 287 VAL A C 1
ATOM 2251 O O . VAL A 1 287 ? -15.983 6.531 20.753 1.00 83.75 287 VAL A O 1
ATOM 2254 N N . SER A 1 288 ? -16.320 8.191 19.262 1.00 81.69 288 SER A N 1
ATOM 2255 C CA . SER A 1 288 ? -17.230 8.970 20.106 1.00 81.69 288 SER A CA 1
ATOM 2256 C C . SER A 1 288 ? -18.512 8.212 20.488 1.00 81.69 288 SER A C 1
ATOM 2258 O O . SER A 1 288 ? -19.023 8.392 21.595 1.00 81.69 288 SER A O 1
ATOM 2260 N N . LEU A 1 289 ? -18.999 7.313 19.621 1.00 75.50 289 LEU A N 1
ATOM 2261 C CA . LEU A 1 289 ? -20.176 6.473 19.891 1.00 75.50 289 LEU A CA 1
ATOM 2262 C C . LEU A 1 289 ? -19.936 5.494 21.050 1.00 75.50 289 LEU A C 1
ATOM 2264 O O . LEU A 1 289 ? -20.840 5.229 21.839 1.00 75.50 289 LEU A O 1
ATOM 2268 N N . VAL A 1 290 ? -18.711 4.974 21.175 1.00 74.94 290 VAL A N 1
ATOM 2269 C CA . VAL A 1 290 ? -18.343 4.005 22.220 1.00 74.94 290 VAL A CA 1
ATOM 2270 C C . VAL A 1 290 ? -18.043 4.688 23.554 1.00 74.94 290 VAL A C 1
ATOM 2272 O O . VAL A 1 290 ? -18.322 4.118 24.607 1.00 74.94 290 VAL A O 1
ATOM 2275 N N . SER A 1 291 ? -17.480 5.901 23.546 1.00 68.38 291 SER A N 1
ATOM 2276 C CA . SER A 1 291 ? -17.285 6.668 24.784 1.00 68.38 291 SER A CA 1
ATOM 2277 C C . SER A 1 291 ? -18.615 7.057 25.426 1.00 68.38 291 SER A C 1
ATOM 2279 O O . SER A 1 291 ? -18.792 6.788 26.606 1.00 68.38 291 SER A O 1
ATOM 2281 N N . LYS A 1 292 ? -19.584 7.547 24.641 1.00 61.59 292 LYS A N 1
ATOM 2282 C CA . LYS A 1 292 ? -20.879 8.018 25.161 1.00 61.59 292 LYS A CA 1
ATOM 2283 C C . LYS A 1 292 ? -21.732 6.925 25.824 1.00 61.59 292 LYS A C 1
ATOM 2285 O O . LYS A 1 292 ? -22.470 7.217 26.751 1.00 61.59 292 LYS A O 1
ATOM 2290 N N . LYS A 1 293 ? -21.637 5.660 25.386 1.00 55.34 293 LYS A N 1
ATOM 2291 C CA . LYS A 1 293 ? -22.430 4.557 25.972 1.00 55.34 293 LYS A CA 1
ATOM 2292 C C . LYS A 1 293 ? -21.824 3.930 27.234 1.00 55.34 293 LYS A C 1
ATOM 2294 O O . LYS A 1 293 ? -22.573 3.342 28.006 1.00 55.34 293 LYS A O 1
ATOM 2299 N N . LYS A 1 294 ? -20.507 4.041 27.469 1.00 48.91 294 LYS A N 1
ATOM 2300 C CA . LYS A 1 294 ? -19.883 3.532 28.711 1.00 48.91 294 LYS A CA 1
ATOM 2301 C C . LYS A 1 294 ? -20.125 4.453 29.909 1.00 48.91 294 LYS A C 1
ATOM 2303 O O . LYS A 1 294 ? -20.223 3.944 31.023 1.00 48.91 294 LYS A O 1
ATOM 2308 N N . ASP A 1 295 ? -20.303 5.749 29.668 1.00 43.66 295 ASP A N 1
ATOM 2309 C CA . ASP A 1 295 ? -20.644 6.711 30.723 1.00 43.66 295 ASP A CA 1
ATOM 2310 C C . ASP A 1 295 ? -22.074 6.492 31.250 1.00 43.66 295 ASP A C 1
ATOM 2312 O O . ASP A 1 295 ? -22.317 6.646 32.439 1.00 43.66 295 ASP A O 1
ATOM 2316 N N . ASN A 1 296 ? -22.982 5.933 30.440 1.00 43.03 296 ASN A N 1
ATOM 2317 C CA . ASN A 1 296 ? -24.315 5.532 30.915 1.00 43.03 296 ASN A CA 1
ATOM 2318 C C . ASN A 1 296 ? -24.320 4.277 31.816 1.00 43.03 296 ASN A C 1
ATOM 2320 O O . ASN A 1 296 ? -25.328 4.004 32.456 1.00 43.03 296 ASN A O 1
ATOM 2324 N N . SER A 1 297 ? -23.221 3.511 31.885 1.00 41.62 297 SER A N 1
ATOM 2325 C CA . SER A 1 297 ? -23.107 2.304 32.734 1.00 41.62 297 SER A CA 1
ATOM 2326 C C . SER A 1 297 ? -22.331 2.518 34.041 1.00 41.62 297 SER A C 1
ATOM 2328 O O . SER A 1 297 ? -22.170 1.581 34.819 1.00 41.62 297 SER A O 1
ATOM 2330 N N . LYS A 1 298 ? -21.828 3.735 34.283 1.00 37.34 298 LYS A N 1
ATOM 2331 C CA . LYS A 1 298 ? -21.044 4.093 35.476 1.00 37.34 298 LYS A CA 1
ATOM 2332 C C . LYS A 1 298 ? -21.588 5.317 36.217 1.00 37.34 298 LYS A C 1
ATOM 2334 O O . LYS A 1 298 ? -20.849 5.956 36.953 1.00 37.34 298 LYS A O 1
ATOM 2339 N N . ASN A 1 299 ? -22.886 5.586 36.119 1.00 36.00 299 ASN A N 1
ATOM 2340 C CA . ASN A 1 299 ? -23.538 6.528 37.026 1.00 36.00 299 ASN A CA 1
ATOM 2341 C C . ASN A 1 299 ? -23.859 5.844 38.367 1.00 36.00 299 ASN A C 1
ATOM 2343 O O . ASN A 1 299 ? -25.016 5.640 38.718 1.00 36.00 299 ASN A O 1
ATOM 2347 N N . LYS A 1 300 ? -22.813 5.510 39.135 1.00 34.12 300 LYS A N 1
ATOM 2348 C CA . LYS A 1 300 ? -22.846 5.822 40.567 1.00 34.12 300 LYS A CA 1
ATOM 2349 C C . LYS A 1 300 ? -22.434 7.284 40.632 1.00 34.12 300 LYS A C 1
ATOM 2351 O O . LYS A 1 300 ? -21.266 7.612 40.453 1.00 34.12 300 LYS A O 1
ATOM 2356 N N . ILE A 1 301 ? -23.434 8.146 40.732 1.00 35.50 301 ILE A N 1
ATOM 2357 C CA . ILE A 1 301 ? -23.245 9.577 40.892 1.00 35.50 301 ILE A CA 1
ATOM 2358 C C . ILE A 1 301 ? -22.698 9.771 42.311 1.00 35.50 301 ILE A C 1
ATOM 2360 O O . ILE A 1 301 ? -23.460 9.728 43.270 1.00 35.50 301 ILE A O 1
ATOM 2364 N N . GLU A 1 302 ? -21.388 9.951 42.454 1.00 33.84 302 GLU A N 1
ATOM 2365 C CA . GLU A 1 302 ? -20.872 10.782 43.541 1.00 33.84 302 GLU A CA 1
ATOM 2366 C C . GLU A 1 302 ? -20.957 12.222 43.044 1.00 33.84 302 GLU A C 1
ATOM 2368 O O . GLU A 1 302 ? -20.235 12.647 42.140 1.00 33.84 302 GLU A O 1
ATOM 2373 N N . ILE A 1 303 ? -21.948 12.936 43.574 1.00 33.88 303 ILE A N 1
ATOM 2374 C CA . ILE A 1 303 ? -22.144 14.360 43.354 1.00 33.88 303 ILE A CA 1
ATOM 2375 C C . ILE A 1 303 ? -20.979 15.081 44.037 1.00 33.88 303 ILE A C 1
ATOM 2377 O O . ILE A 1 303 ? -20.947 15.196 45.257 1.00 33.88 303 ILE A O 1
ATOM 2381 N N . LEU A 1 304 ? -20.038 15.597 43.252 1.00 38.34 304 LEU A N 1
ATOM 2382 C CA . LEU A 1 304 ? -19.290 16.794 43.626 1.00 38.34 304 LEU A CA 1
ATOM 2383 C C . LEU A 1 304 ? -19.860 17.941 42.794 1.00 38.34 304 LEU A C 1
ATOM 2385 O O . LEU A 1 304 ? -19.438 18.209 41.669 1.00 38.34 304 LEU A O 1
ATOM 2389 N N . GLU A 1 305 ? -20.894 18.572 43.347 1.00 41.03 305 GLU A N 1
ATOM 2390 C CA . GLU A 1 305 ? -21.476 19.814 42.855 1.00 41.03 305 GLU A CA 1
ATOM 2391 C C . GLU A 1 305 ? -20.430 20.930 42.930 1.00 41.03 305 GLU A C 1
ATOM 2393 O O . GLU A 1 305 ? -20.199 21.539 43.968 1.00 41.03 305 GLU A O 1
ATOM 2398 N N . THR A 1 306 ? -19.819 21.248 41.795 1.00 45.44 306 THR A N 1
ATOM 2399 C CA . THR A 1 306 ? -19.379 22.620 41.526 1.00 45.44 306 THR A CA 1
ATOM 2400 C C . THR A 1 306 ? -20.267 23.154 40.413 1.00 45.44 306 THR A C 1
ATOM 2402 O O . THR A 1 306 ? -19.998 23.001 39.222 1.00 45.44 306 THR A O 1
ATOM 2405 N N . ILE A 1 307 ? -21.415 23.710 40.809 1.00 56.16 307 ILE A N 1
ATOM 2406 C CA . ILE A 1 307 ? -22.349 24.355 39.885 1.00 56.16 307 ILE A CA 1
ATOM 2407 C C . ILE A 1 307 ? -21.703 25.665 39.437 1.00 56.16 307 ILE A C 1
ATOM 2409 O O . ILE A 1 307 ? -21.839 26.701 40.084 1.00 56.16 307 ILE A O 1
ATOM 2413 N N . ASN A 1 308 ? -20.987 25.625 38.318 1.00 74.00 308 ASN A N 1
ATOM 2414 C CA . ASN A 1 308 ? -20.437 26.834 37.729 1.00 74.00 308 ASN A CA 1
ATOM 2415 C C . ASN A 1 308 ? -21.570 27.650 37.079 1.00 74.00 308 ASN A C 1
ATOM 2417 O O . ASN A 1 308 ? -22.226 27.211 36.128 1.00 74.00 308 ASN A O 1
ATOM 2421 N N . THR A 1 309 ? -21.819 28.844 37.615 1.00 81.12 309 THR A N 1
ATOM 2422 C CA . THR A 1 309 ? -22.845 29.782 37.132 1.00 81.12 309 THR A CA 1
ATOM 2423 C C . THR A 1 309 ? -22.249 30.844 36.206 1.00 81.12 309 THR A C 1
ATOM 2425 O O . THR A 1 309 ? -21.081 31.200 36.339 1.00 81.12 309 THR A O 1
ATOM 2428 N N . THR A 1 310 ? -23.042 31.393 35.284 1.00 83.12 310 THR A N 1
ATOM 2429 C CA . THR A 1 310 ? -22.642 32.502 34.401 1.00 83.12 310 THR A CA 1
ATOM 2430 C C . THR A 1 310 ? -23.747 33.553 34.293 1.00 83.12 310 THR A C 1
ATOM 2432 O O . THR A 1 310 ? -24.928 33.225 34.412 1.00 83.12 310 THR A O 1
ATOM 2435 N N . LYS A 1 311 ? -23.364 34.809 34.037 1.00 87.44 311 LYS A N 1
ATOM 2436 C CA . LYS A 1 311 ? -24.290 35.916 33.773 1.00 87.44 311 LYS A CA 1
ATOM 2437 C C . LYS A 1 311 ? -24.291 36.292 32.293 1.00 87.44 311 LYS A C 1
ATOM 2439 O O . LYS A 1 311 ? -23.354 35.994 31.543 1.00 87.44 311 LYS A O 1
ATOM 2444 N N . MET A 1 312 ? -25.373 36.942 31.880 1.00 86.62 312 MET A N 1
ATOM 2445 C CA . MET A 1 312 ? -25.569 37.438 30.522 1.00 86.62 312 MET A CA 1
ATOM 2446 C C . MET A 1 312 ? -25.494 38.962 30.536 1.00 86.62 312 MET A C 1
ATOM 2448 O O . MET A 1 312 ? -26.387 39.628 31.048 1.00 86.62 312 MET A O 1
ATOM 2452 N N . LYS A 1 313 ? -24.421 39.515 29.971 1.00 89.62 313 LYS A N 1
ATOM 2453 C CA . LYS A 1 313 ? -24.206 40.958 29.891 1.00 89.62 313 LYS A CA 1
ATOM 2454 C C . LYS A 1 313 ? -24.916 41.520 28.664 1.00 89.62 313 LYS A C 1
ATOM 2456 O O . LYS A 1 313 ? -24.666 41.068 27.546 1.00 89.62 313 LYS A O 1
ATOM 2461 N N . ARG A 1 314 ? -25.778 42.515 28.861 1.00 90.06 314 ARG A N 1
ATOM 2462 C CA . ARG A 1 314 ? -26.402 43.257 27.760 1.00 90.06 314 ARG A CA 1
ATOM 2463 C C . ARG A 1 314 ? -25.358 44.111 27.040 1.00 90.06 314 ARG A C 1
ATOM 2465 O O . ARG A 1 314 ? -24.535 44.758 27.687 1.00 90.06 314 ARG A O 1
ATOM 2472 N N . ILE A 1 315 ? -25.403 44.108 25.713 1.00 87.94 315 ILE A N 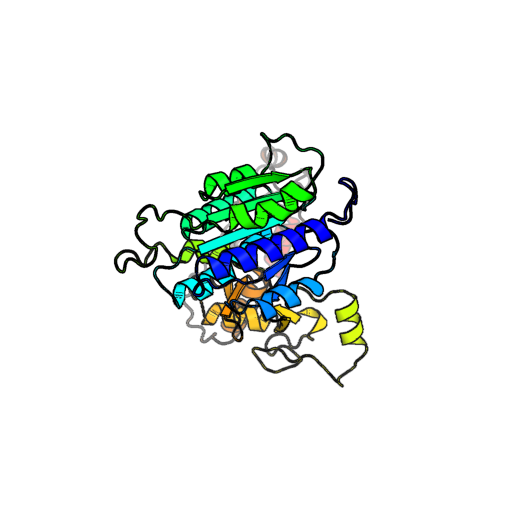1
ATOM 2473 C CA . ILE A 1 315 ? -24.538 44.934 24.869 1.00 87.94 315 ILE A CA 1
ATOM 2474 C C . ILE A 1 315 ? -25.261 46.243 24.514 1.00 87.94 315 ILE A C 1
ATOM 2476 O O . ILE A 1 315 ? -26.455 46.197 24.197 1.00 87.94 315 ILE A O 1
ATOM 2480 N N . PRO A 1 316 ? -24.573 47.401 24.571 1.00 85.00 316 PRO A N 1
ATOM 2481 C CA . PRO A 1 316 ? -25.128 48.682 24.137 1.00 85.00 316 PRO A CA 1
ATOM 2482 C C . PRO A 1 316 ? -25.519 48.665 22.655 1.00 85.00 316 PRO A C 1
ATOM 2484 O O . PRO A 1 316 ? -24.824 48.064 21.838 1.00 85.00 316 PRO A O 1
ATOM 2487 N N . ALA A 1 317 ? -26.597 49.362 22.287 1.00 79.12 317 ALA A N 1
ATOM 2488 C CA . ALA A 1 317 ? -27.117 49.359 20.914 1.00 79.12 317 ALA A CA 1
ATOM 2489 C C . ALA A 1 317 ? -26.079 49.807 19.863 1.00 79.12 317 ALA A C 1
ATOM 2491 O O . ALA A 1 317 ? -26.029 49.260 18.763 1.00 79.12 317 ALA A O 1
ATOM 2492 N N . GLU A 1 318 ? -25.193 50.732 20.235 1.00 77.62 318 GLU A N 1
ATOM 2493 C CA . GLU A 1 318 ? -24.116 51.272 19.393 1.00 77.62 318 GLU A CA 1
ATOM 2494 C C . GLU A 1 318 ? -23.043 50.231 19.016 1.00 77.62 318 GLU A C 1
ATOM 2496 O O . GLU A 1 318 ? -22.347 50.374 18.008 1.00 77.62 318 GLU A O 1
ATOM 2501 N N . GLU A 1 319 ? -22.909 49.160 19.804 1.00 78.88 319 GLU A N 1
ATOM 2502 C CA . GLU A 1 319 ? -21.917 48.103 19.588 1.00 78.88 319 GLU A CA 1
ATOM 2503 C C . GLU A 1 319 ? -22.478 46.898 18.823 1.00 78.88 319 GLU A C 1
ATOM 2505 O O . GLU A 1 319 ? -21.703 46.059 18.363 1.00 78.88 319 GLU A O 1
ATOM 2510 N N . ILE A 1 320 ? -23.801 46.811 18.633 1.00 78.31 320 ILE A N 1
ATOM 2511 C CA . ILE A 1 320 ? -24.458 45.646 18.019 1.00 78.31 320 ILE A CA 1
ATOM 2512 C C . ILE A 1 320 ? -23.988 45.436 16.574 1.00 78.31 320 ILE A C 1
ATOM 2514 O O . ILE A 1 320 ? -23.622 44.323 16.198 1.00 78.31 320 ILE A O 1
ATOM 2518 N N . ASN A 1 321 ? -23.891 46.514 15.791 1.00 74.50 321 ASN A N 1
ATOM 2519 C CA . ASN A 1 321 ? -23.458 46.456 14.390 1.00 74.50 321 ASN A CA 1
ATOM 2520 C C . ASN A 1 321 ? -21.971 46.086 14.223 1.00 74.50 321 ASN A C 1
ATOM 2522 O O . ASN A 1 321 ? -21.530 45.803 13.112 1.00 74.50 321 ASN A O 1
ATOM 2526 N N . LYS A 1 322 ? -21.187 46.083 15.312 1.00 77.19 322 LYS A N 1
ATOM 2527 C CA . LYS A 1 322 ? -19.770 45.680 15.318 1.00 77.19 322 LYS A CA 1
ATOM 2528 C C . LYS A 1 322 ? -19.583 44.199 15.675 1.00 77.19 322 LYS A C 1
ATOM 2530 O O . LYS A 1 322 ? -18.452 43.709 15.704 1.00 77.19 322 LYS A O 1
ATOM 2535 N N . ILE A 1 323 ? -20.663 43.473 15.972 1.00 78.62 323 ILE A N 1
ATOM 2536 C CA . ILE A 1 323 ? -20.602 42.059 16.348 1.00 78.62 323 ILE A CA 1
ATOM 2537 C C . ILE A 1 323 ? -20.429 41.203 15.087 1.00 78.62 323 ILE A C 1
ATOM 2539 O O . ILE A 1 323 ? -21.385 40.893 14.385 1.00 78.62 323 ILE A O 1
ATOM 2543 N N . ASN A 1 324 ? -19.204 40.730 14.848 1.00 77.62 324 ASN A N 1
ATOM 2544 C CA . ASN A 1 324 ? -18.874 39.773 13.779 1.00 77.62 324 ASN A CA 1
ATOM 2545 C C . ASN A 1 324 ? -19.228 38.315 14.151 1.00 77.62 324 ASN A C 1
ATOM 2547 O O . ASN A 1 324 ? -18.461 37.386 13.894 1.00 77.62 324 ASN A O 1
ATOM 2551 N N . ALA A 1 325 ? -20.364 38.104 14.816 1.00 81.00 325 ALA A N 1
ATOM 2552 C CA . ALA A 1 325 ? -20.838 36.795 15.257 1.00 81.00 325 ALA A CA 1
ATOM 2553 C C . ALA A 1 325 ? -22.352 36.681 15.059 1.00 81.00 325 ALA A C 1
ATOM 2555 O O . ALA A 1 325 ? -23.060 37.684 15.019 1.00 81.00 325 ALA A O 1
ATOM 2556 N N . SER A 1 326 ? -22.857 35.453 14.959 1.00 86.81 326 SER A N 1
ATOM 2557 C CA . SER A 1 326 ? -24.292 35.180 14.891 1.00 86.81 326 SER A CA 1
ATOM 2558 C C . SER A 1 326 ? -24.845 34.713 16.236 1.00 86.81 326 SER A C 1
ATOM 2560 O O . SER A 1 326 ? -24.117 34.256 17.125 1.00 86.81 326 SER A O 1
ATOM 2562 N N . CYS A 1 327 ? -26.163 34.822 16.396 1.00 85.56 327 CYS A N 1
ATOM 2563 C CA . CYS A 1 327 ? -26.840 34.338 17.587 1.00 85.56 327 CYS A CA 1
ATOM 2564 C C . CYS A 1 327 ? -26.622 32.833 17.777 1.00 85.56 327 CYS A C 1
ATOM 2566 O O . CYS A 1 327 ? -26.926 32.024 16.907 1.00 85.56 327 CYS A O 1
ATOM 2568 N N . SER A 1 328 ? -26.173 32.437 18.967 1.00 86.56 328 SER A N 1
ATOM 2569 C CA . SER A 1 328 ? -25.856 31.040 19.291 1.00 86.56 328 SER A CA 1
ATOM 2570 C C . SER A 1 328 ? -27.084 30.123 19.424 1.00 86.56 328 SER A C 1
ATOM 2572 O O . SER A 1 328 ? -26.929 28.925 19.651 1.00 86.56 328 SER A O 1
ATOM 2574 N N . TYR A 1 329 ? -28.298 30.667 19.291 1.00 84.62 329 TYR A N 1
ATOM 2575 C CA . TYR A 1 329 ? -29.548 29.902 19.291 1.00 84.62 329 TYR A CA 1
ATOM 2576 C C . TYR A 1 329 ? -30.198 29.835 17.904 1.00 84.62 329 TYR A C 1
ATOM 2578 O O . TYR A 1 329 ? -30.478 28.739 17.432 1.00 84.62 329 TYR A O 1
ATOM 2586 N N . CYS A 1 330 ? -30.439 30.980 17.250 1.00 83.88 330 CYS A N 1
ATOM 2587 C CA . CYS A 1 330 ? -31.120 31.024 15.948 1.00 83.88 330 CYS A CA 1
ATOM 2588 C C . CYS A 1 330 ? -30.184 31.168 14.741 1.00 83.88 330 CYS A C 1
ATOM 2590 O O . CYS A 1 330 ? -30.653 31.088 13.615 1.00 83.88 330 CYS A O 1
ATOM 2592 N N . HIS A 1 331 ? -28.884 31.391 14.958 1.00 85.19 331 HIS A N 1
ATOM 2593 C CA . HIS A 1 331 ? -27.859 31.570 13.921 1.00 85.19 331 HIS A CA 1
ATOM 2594 C C . HIS A 1 331 ? -28.025 32.789 12.996 1.00 85.19 331 HIS A C 1
ATOM 2596 O O . HIS A 1 331 ? -27.230 32.951 12.073 1.00 85.19 331 HIS A O 1
ATOM 2602 N N . ASN A 1 332 ? -28.969 33.691 13.282 1.00 81.19 332 ASN A N 1
ATOM 2603 C CA . ASN A 1 332 ? -29.117 34.955 12.557 1.00 81.19 332 ASN A CA 1
ATOM 2604 C C . ASN A 1 332 ? -28.102 36.010 13.025 1.00 81.19 332 ASN A C 1
ATOM 2606 O O . ASN A 1 332 ? -27.636 35.976 14.170 1.00 81.19 332 ASN A O 1
ATOM 2610 N N . ILE A 1 333 ? -27.778 36.941 12.125 1.00 82.94 333 ILE A N 1
ATOM 2611 C CA . ILE A 1 333 ? -26.989 38.145 12.418 1.00 82.94 333 ILE A CA 1
ATOM 2612 C C . ILE A 1 333 ? -27.785 39.123 13.288 1.00 82.94 333 ILE A C 1
ATOM 2614 O O . ILE A 1 333 ? -29.016 39.098 13.287 1.00 82.94 333 ILE A O 1
ATOM 2618 N N . PHE A 1 334 ? -27.078 39.985 14.013 1.00 83.44 334 PHE A N 1
ATOM 2619 C CA . PHE A 1 334 ? -27.697 40.982 14.876 1.00 83.44 334 PHE A CA 1
ATOM 2620 C C . PHE A 1 334 ? -28.049 42.235 14.076 1.00 83.44 334 PHE A C 1
ATOM 2622 O O . PHE A 1 334 ? -27.184 43.044 13.758 1.00 83.44 334 PHE A O 1
ATOM 2629 N N . VAL A 1 335 ? -29.330 42.370 13.744 1.00 71.50 335 VAL A N 1
ATOM 2630 C CA . VAL A 1 335 ? -29.916 43.578 13.151 1.00 71.50 335 VAL A CA 1
ATOM 2631 C C . VAL A 1 335 ? -30.630 44.311 14.288 1.00 71.50 335 VAL A C 1
ATOM 2633 O O . VAL A 1 335 ? -31.285 43.652 15.094 1.00 71.50 335 VAL A O 1
ATOM 2636 N N . GLY A 1 336 ? -30.446 45.630 14.417 1.00 65.25 336 GLY A N 1
ATOM 2637 C CA . GLY A 1 336 ? -30.728 46.443 15.619 1.00 65.25 336 GLY A CA 1
ATOM 2638 C C . GLY A 1 336 ? -32.165 46.482 16.174 1.00 65.25 336 GLY A C 1
ATOM 2639 O O . GLY A 1 336 ? -32.468 47.349 16.984 1.00 65.25 336 GLY A O 1
ATOM 2640 N N . GLU A 1 337 ? -33.043 45.567 15.770 1.00 69.69 337 GLU A N 1
ATOM 2641 C CA . GLU A 1 337 ? -34.422 45.429 16.248 1.00 69.69 337 GLU A CA 1
ATOM 2642 C C . GLU A 1 337 ? -34.517 44.767 17.634 1.00 69.69 337 GLU A C 1
ATOM 2644 O O . GLU A 1 337 ? -35.469 45.013 18.372 1.00 69.69 337 GLU A O 1
ATOM 2649 N N . TYR A 1 338 ? -33.529 43.950 18.023 1.00 77.81 338 TYR A N 1
ATOM 2650 C CA . TYR A 1 338 ? -33.540 43.213 19.291 1.00 77.81 338 TYR A CA 1
ATOM 2651 C C . TYR A 1 338 ? -32.316 43.512 20.152 1.00 77.81 338 TYR A C 1
ATOM 2653 O O . TYR A 1 338 ? -31.198 43.657 19.654 1.00 77.81 338 TYR A O 1
ATOM 2661 N N . GLN A 1 339 ? -32.505 43.517 21.475 1.00 86.12 339 GLN A N 1
ATOM 2662 C CA . GLN A 1 339 ? -31.386 43.613 22.407 1.00 86.12 339 GLN A CA 1
ATOM 2663 C C . GLN A 1 339 ? -30.502 42.364 22.310 1.00 86.12 339 GLN A C 1
ATOM 2665 O O . GLN A 1 339 ? -30.990 41.239 22.139 1.00 86.12 339 GLN A O 1
ATOM 2670 N N . VAL A 1 340 ? -29.190 42.561 22.446 1.00 88.88 340 VAL A N 1
ATOM 2671 C CA . VAL A 1 340 ? -28.194 41.490 22.353 1.00 88.88 340 VAL A CA 1
ATOM 2672 C C . VAL A 1 340 ? -27.531 41.266 23.702 1.00 88.88 340 VAL A C 1
ATOM 2674 O O . VAL A 1 340 ? -27.102 42.205 24.374 1.00 88.88 340 VAL A O 1
ATOM 2677 N N . PHE A 1 341 ? -27.416 39.998 24.080 1.00 89.81 341 PHE A N 1
ATOM 2678 C CA . PHE A 1 341 ? -26.787 39.554 25.316 1.00 89.81 341 PHE A CA 1
ATOM 2679 C C . PHE A 1 341 ? -25.557 38.708 25.017 1.00 89.81 341 PHE A C 1
ATOM 2681 O O . PHE A 1 341 ? -25.577 37.864 24.122 1.00 89.81 341 PHE A O 1
ATOM 2688 N N . LYS A 1 342 ? -24.498 38.894 25.802 1.00 90.75 342 LYS A N 1
ATOM 2689 C CA . LYS A 1 342 ? -23.247 38.143 25.724 1.00 90.75 342 LYS A CA 1
ATOM 2690 C C . LYS A 1 342 ? -23.021 37.360 27.008 1.00 90.75 342 LYS A C 1
ATOM 2692 O O . LYS A 1 342 ? -23.068 37.916 28.101 1.00 90.75 342 LYS A O 1
ATOM 2697 N N . CYS A 1 343 ? -22.728 36.072 26.876 1.00 88.69 343 CYS A N 1
ATOM 2698 C CA . CYS A 1 343 ? -22.319 35.248 28.009 1.00 88.69 343 CYS A CA 1
ATOM 2699 C C . CYS A 1 343 ? -20.946 35.704 28.516 1.00 88.69 343 CYS A C 1
ATOM 2701 O O . CYS A 1 343 ? -19.991 35.733 27.741 1.00 88.69 343 CYS A O 1
ATOM 2703 N N . GLU A 1 344 ? -20.823 36.007 29.809 1.00 87.25 344 GLU A N 1
ATOM 2704 C CA . GLU A 1 344 ? -19.546 36.440 30.395 1.00 87.25 344 GLU A CA 1
ATOM 2705 C C . GLU A 1 344 ? -18.477 35.344 30.355 1.00 87.25 344 GLU A C 1
ATOM 2707 O O . GLU A 1 344 ? -17.303 35.642 30.167 1.00 87.25 344 GLU A O 1
ATOM 2712 N N . ASN A 1 345 ? -18.878 34.073 30.469 1.00 86.81 345 ASN A N 1
ATOM 2713 C CA . ASN A 1 345 ? -17.927 32.963 30.523 1.00 86.81 345 ASN A CA 1
ATOM 2714 C C . ASN A 1 345 ? -17.331 32.611 29.149 1.00 86.81 345 ASN A C 1
ATOM 2716 O O . ASN A 1 345 ? -16.139 32.366 29.029 1.00 86.81 345 ASN A O 1
ATOM 2720 N N . CYS A 1 346 ? -18.157 32.552 28.101 1.00 84.38 346 CYS A N 1
ATOM 2721 C CA . CYS A 1 346 ? -17.711 32.064 26.787 1.00 84.38 346 CYS A CA 1
ATOM 2722 C C . CYS A 1 346 ? -17.831 33.078 25.652 1.00 84.38 346 CYS A C 1
ATOM 2724 O O . CYS A 1 346 ? -17.456 32.781 24.522 1.00 84.38 346 CYS A O 1
ATOM 2726 N N . GLY A 1 347 ? -18.378 34.261 25.926 1.00 86.50 347 GLY A N 1
ATOM 2727 C CA . GLY A 1 347 ? -18.521 35.322 24.940 1.00 86.50 347 GLY A CA 1
ATOM 2728 C C . GLY A 1 347 ? -19.560 35.063 23.849 1.00 86.50 347 GLY A C 1
ATOM 2729 O O . GLY A 1 347 ? -19.621 35.846 22.911 1.00 86.50 347 GLY A O 1
ATOM 2730 N N . SER A 1 348 ? -20.374 34.007 23.951 1.00 89.38 348 SER A N 1
ATOM 2731 C CA . SER A 1 348 ? -21.436 33.710 22.982 1.00 89.38 348 SER A CA 1
ATOM 2732 C C . SER A 1 348 ? -22.555 34.753 23.031 1.00 89.38 348 SER A C 1
ATOM 2734 O O . SER A 1 348 ? -22.958 35.152 24.128 1.00 89.38 348 SER A O 1
ATOM 2736 N N . TYR A 1 349 ? -23.104 35.113 21.871 1.00 89.69 349 TYR A N 1
ATOM 2737 C CA . TYR A 1 349 ? -24.117 36.159 21.730 1.00 89.69 349 TYR A CA 1
ATOM 2738 C C . TYR A 1 349 ? -25.526 35.585 21.501 1.00 89.69 349 TYR A C 1
ATOM 2740 O O . TYR A 1 349 ? -25.697 34.591 20.787 1.00 89.69 349 TYR A O 1
ATOM 2748 N N . TYR A 1 350 ? -26.549 36.233 22.056 1.00 90.31 350 TYR A N 1
ATOM 2749 C CA . TYR A 1 350 ? -27.956 35.849 21.930 1.00 90.31 350 TYR A CA 1
ATOM 2750 C C . TYR A 1 350 ? -28.849 37.064 21.678 1.00 90.31 350 TYR A C 1
ATOM 2752 O O . TYR A 1 350 ? -28.660 38.100 22.308 1.00 90.31 350 TYR A O 1
ATOM 2760 N N . HIS A 1 351 ? -29.857 36.916 20.813 1.00 90.44 351 HIS A N 1
ATOM 2761 C CA . HIS A 1 351 ? -30.995 37.838 20.801 1.00 90.44 351 HIS A CA 1
ATOM 2762 C C . HIS A 1 351 ? -31.787 37.673 22.100 1.00 90.44 351 HIS A C 1
ATOM 2764 O O . HIS A 1 351 ? -31.930 36.549 22.583 1.00 90.44 351 HIS A O 1
ATOM 2770 N N . GLU A 1 352 ? -32.368 38.749 22.616 1.00 89.56 352 GLU A N 1
ATOM 2771 C CA . GLU A 1 352 ? -33.283 38.727 23.762 1.00 89.56 352 GLU A CA 1
ATOM 2772 C C . GLU A 1 352 ? -34.345 37.604 23.704 1.00 89.56 352 GLU A C 1
ATOM 2774 O O . GLU A 1 352 ? -34.356 36.763 24.610 1.00 89.56 352 GLU A O 1
ATOM 2779 N N . PRO A 1 353 ? -35.157 37.464 22.632 1.00 90.12 353 PRO A N 1
ATOM 2780 C CA . PRO A 1 353 ? -36.153 36.390 22.550 1.00 90.12 353 PRO A CA 1
ATOM 2781 C C . PRO A 1 353 ? -35.522 34.992 22.515 1.00 90.12 353 PRO A C 1
ATOM 2783 O O . PRO A 1 353 ? -36.104 34.017 22.991 1.00 90.12 353 PRO A O 1
ATOM 2786 N N . CYS A 1 354 ? -34.313 34.870 21.966 1.00 88.44 354 CYS A N 1
ATOM 2787 C CA . CYS A 1 354 ? -33.582 33.607 21.938 1.00 88.44 354 CYS A CA 1
ATOM 2788 C C . CYS A 1 354 ? -33.041 33.239 23.322 1.00 88.44 354 CYS A C 1
ATOM 2790 O O . CYS A 1 354 ? -33.087 32.074 23.711 1.00 88.44 354 CYS A O 1
ATOM 2792 N N . LEU A 1 355 ? -32.550 34.224 24.076 1.00 88.69 355 LEU A N 1
ATOM 2793 C CA . LEU A 1 355 ? -32.061 34.016 25.431 1.00 88.69 355 LEU A CA 1
ATOM 2794 C C . LEU A 1 355 ? -33.197 33.593 26.367 1.00 88.69 355 LEU A C 1
ATOM 2796 O O . LEU A 1 355 ? -33.011 32.664 27.148 1.00 88.69 355 LEU A O 1
ATOM 2800 N N . GLN A 1 356 ? -34.378 34.205 26.248 1.00 88.38 356 GLN A N 1
ATOM 2801 C CA . GLN A 1 356 ? -35.559 33.814 27.025 1.00 88.38 356 GLN A CA 1
ATOM 2802 C C . GLN A 1 356 ? -35.957 32.353 26.768 1.00 88.38 356 GLN A C 1
ATOM 2804 O O . GLN A 1 356 ? -36.226 31.613 27.716 1.00 88.38 356 GLN A O 1
ATOM 2809 N N . LYS A 1 357 ? -35.924 31.901 25.505 1.00 86.25 357 LYS A N 1
ATOM 2810 C CA . LYS A 1 357 ? -36.163 30.487 25.164 1.00 86.25 357 LYS A CA 1
ATOM 2811 C C . LYS A 1 357 ? -35.103 29.566 25.762 1.00 86.25 357 LYS A C 1
ATOM 2813 O O . LYS A 1 357 ? -35.455 28.583 26.403 1.00 86.25 357 LYS A O 1
ATOM 2818 N N . VAL A 1 358 ? -33.821 29.914 25.629 1.00 85.25 358 VAL A N 1
ATOM 2819 C CA . VAL A 1 358 ? -32.712 29.144 26.226 1.00 85.25 358 VAL A CA 1
ATOM 2820 C C . VAL A 1 358 ? -32.850 29.055 27.745 1.00 85.25 358 VAL A C 1
ATOM 2822 O O . VAL A 1 358 ? -32.636 27.989 28.317 1.00 85.25 358 VAL A O 1
ATOM 2825 N N . PHE A 1 359 ? -33.241 30.143 28.406 1.00 86.69 359 PHE A N 1
ATOM 2826 C CA . PHE A 1 359 ? -33.455 30.155 29.848 1.00 86.69 359 PHE A CA 1
ATOM 2827 C C . PHE A 1 359 ? -34.625 29.252 30.260 1.00 86.69 359 PHE A C 1
ATOM 2829 O O . PHE A 1 359 ? -34.484 28.483 31.206 1.00 86.69 359 PHE A O 1
ATOM 2836 N N . LYS A 1 360 ? -35.740 29.282 29.518 1.00 84.44 360 LYS A N 1
ATOM 2837 C CA . LYS A 1 360 ? -36.925 28.454 29.792 1.00 84.44 360 LYS A CA 1
ATOM 2838 C C . LYS A 1 360 ? -36.704 26.962 29.504 1.00 84.44 360 LYS A C 1
ATOM 2840 O O . LYS A 1 360 ? -37.212 26.128 30.242 1.00 84.44 360 LYS A O 1
ATOM 2845 N N . GLU A 1 361 ? -35.981 26.630 28.435 1.00 80.19 361 GLU A N 1
ATOM 2846 C CA . GLU A 1 361 ? -35.778 25.244 27.980 1.00 80.19 361 GLU A CA 1
ATOM 2847 C C . GLU A 1 361 ? -34.585 24.558 28.657 1.00 80.19 361 GLU A C 1
ATOM 2849 O O . GLU A 1 361 ? -34.645 23.370 28.962 1.00 80.19 361 GLU A O 1
ATOM 2854 N N . ILE A 1 362 ? -33.483 25.288 28.851 1.00 82.31 362 ILE A N 1
ATOM 2855 C CA . ILE A 1 362 ? -32.182 24.720 29.237 1.00 82.31 362 ILE A CA 1
ATOM 2856 C C . ILE A 1 362 ? -31.723 25.265 30.597 1.00 82.31 362 ILE A C 1
ATOM 2858 O O . ILE A 1 362 ? -31.038 24.565 31.340 1.00 82.31 362 ILE A O 1
ATOM 2862 N N . GLY A 1 363 ? -32.048 26.520 30.928 1.00 82.94 363 GLY A N 1
ATOM 2863 C CA . GLY A 1 363 ? -31.585 27.187 32.156 1.00 82.94 363 GLY A CA 1
ATOM 2864 C C . GLY A 1 363 ? -30.065 27.422 32.217 1.00 82.94 363 GLY A C 1
ATOM 2865 O O . GLY A 1 363 ? -29.533 27.854 33.241 1.00 82.94 363 GLY A O 1
ATOM 2866 N N . ALA A 1 364 ? -29.347 27.146 31.127 1.00 86.31 364 ALA A N 1
ATOM 2867 C CA . ALA A 1 364 ? -27.898 27.247 31.019 1.00 86.31 364 ALA A CA 1
ATOM 2868 C C . ALA A 1 364 ? -27.489 27.788 29.644 1.00 86.31 364 ALA A C 1
ATOM 2870 O O . ALA A 1 364 ? -28.221 27.666 28.660 1.00 86.31 364 ALA A O 1
ATOM 2871 N N . CYS A 1 365 ? -26.301 28.386 29.559 1.00 83.69 365 CYS A N 1
ATOM 2872 C CA . CYS A 1 365 ? -25.756 28.853 28.291 1.00 83.69 365 CYS A CA 1
ATOM 2873 C C . CYS A 1 365 ? -25.557 27.660 27.346 1.00 83.69 365 CYS A C 1
ATOM 2875 O O . CYS A 1 365 ? -24.823 26.728 27.666 1.00 83.69 365 CYS A O 1
ATOM 2877 N N . ARG A 1 366 ? -26.156 27.705 26.152 1.00 80.75 366 ARG A N 1
ATOM 2878 C CA . ARG A 1 366 ? -26.094 26.605 25.175 1.00 80.75 366 ARG A CA 1
ATOM 2879 C C . ARG A 1 366 ? -24.669 26.290 24.710 1.00 80.75 366 ARG A C 1
ATOM 2881 O O . ARG A 1 366 ? -24.398 25.162 24.313 1.00 80.75 366 ARG A O 1
ATOM 2888 N N . TYR A 1 367 ? -23.777 27.280 24.749 1.00 81.38 367 TYR A N 1
ATOM 2889 C CA . TYR A 1 367 ? -22.404 27.130 24.278 1.00 81.38 367 TYR A CA 1
ATOM 2890 C C . TYR A 1 367 ? -21.461 26.549 25.343 1.00 81.38 367 TYR A C 1
ATOM 2892 O O . TYR A 1 367 ? -20.706 25.629 25.044 1.00 81.38 367 TYR A O 1
ATOM 2900 N N . CYS A 1 368 ? -21.506 27.045 26.588 1.00 81.12 368 CYS A N 1
ATOM 2901 C CA . CYS A 1 368 ? -20.591 26.604 27.653 1.00 81.12 368 CYS A CA 1
ATOM 2902 C C . CYS A 1 368 ? -21.218 25.705 28.726 1.00 81.12 368 CYS A C 1
ATOM 2904 O O . CYS A 1 368 ? -20.491 25.155 29.546 1.00 81.12 368 CYS A O 1
ATOM 2906 N N . GLY A 1 369 ? -22.542 25.554 28.750 1.00 78.81 369 GLY A N 1
ATOM 2907 C CA . GLY A 1 369 ? -23.258 24.711 29.712 1.00 78.81 369 GLY A CA 1
ATOM 2908 C C . GLY A 1 369 ? -23.372 25.285 31.127 1.00 78.81 369 GLY A C 1
ATOM 2909 O O . GLY A 1 369 ? -23.910 24.612 31.999 1.00 78.81 369 GLY A O 1
ATOM 2910 N N . TYR A 1 370 ? -22.897 26.511 31.379 1.00 84.81 370 TYR A N 1
ATOM 2911 C CA . TYR A 1 370 ? -22.962 27.130 32.710 1.00 84.81 370 TYR A CA 1
ATOM 2912 C C . TYR A 1 370 ? -24.380 27.626 32.998 1.00 84.81 370 TYR A C 1
ATOM 2914 O O . TYR A 1 370 ? -25.015 28.226 32.122 1.00 84.81 370 TYR A O 1
ATOM 2922 N N . LYS A 1 371 ? -24.865 27.409 34.226 1.00 86.44 371 LYS A N 1
ATOM 2923 C CA . LYS A 1 371 ? -26.221 27.799 34.645 1.00 86.44 371 LYS A CA 1
ATOM 2924 C C . LYS A 1 371 ? -26.361 29.320 34.606 1.00 86.44 371 LYS A C 1
ATOM 2926 O O . LYS A 1 371 ? -25.523 30.024 35.169 1.00 86.44 371 LYS A O 1
ATOM 2931 N N . ILE A 1 372 ? -27.395 29.821 33.935 1.00 85.12 372 ILE A N 1
ATOM 2932 C CA . ILE A 1 372 ? -27.628 31.263 33.810 1.00 85.12 372 ILE A CA 1
ATOM 2933 C C . ILE A 1 372 ? -28.260 31.740 35.116 1.00 85.12 372 ILE A C 1
ATOM 2935 O O . ILE A 1 372 ? -29.330 31.265 35.493 1.00 85.12 372 ILE A O 1
ATOM 2939 N N . THR A 1 373 ? -27.605 32.655 35.823 1.00 80.31 373 THR A N 1
ATOM 2940 C CA . THR A 1 373 ? -28.179 33.292 37.013 1.00 80.31 373 THR A CA 1
ATOM 2941 C C . THR A 1 373 ? -28.833 34.612 36.619 1.00 80.31 373 THR A C 1
ATOM 2943 O O . THR A 1 373 ? -28.214 35.443 35.956 1.00 80.31 373 THR A O 1
ATOM 2946 N N . SER A 1 374 ? -30.103 34.801 36.987 1.00 60.00 374 SER A N 1
ATOM 2947 C CA . SER A 1 374 ? -30.813 36.056 36.733 1.00 60.00 374 SER A CA 1
ATOM 2948 C C . SER A 1 374 ? -30.370 37.114 37.741 1.00 60.00 374 SER A C 1
ATOM 2950 O O . SER A 1 374 ? -30.660 36.978 38.931 1.00 60.00 374 SER A O 1
ATOM 2952 N N . LYS A 1 375 ? -29.703 38.163 37.271 1.00 44.62 375 LYS A N 1
ATOM 2953 C CA . LYS A 1 375 ? -29.827 39.516 37.819 1.00 44.62 375 LYS A CA 1
ATOM 2954 C C . LYS A 1 375 ? -29.646 40.507 36.688 1.00 44.62 375 LYS A C 1
ATOM 2956 O O . LYS A 1 375 ? -28.619 40.374 35.984 1.00 44.62 375 LYS A O 1
#

pLDDT: mean 82.17, std 14.71, range [33.84, 97.0]